Protein AF-A0A6A6N566-F1 (afdb_monomer_lite)

Foldseek 3Di:
DAEDEDEDDADQEPDDPPDDPPQVVVLVVLLNHQYYAYEQHQNHAEHDDPDHSCLSNQCNHQEYHYENHQNHAEHDDLPHANQNHAYAEYYQHQNHQEHEEPNRLLRQQNHAEHAHENHANHAEHYEYPPDPPLDERENARHAEAHDYLHQRHQENYADQHEYADARHAEAEHENHQNHQFHYPHHYHDPNYDFYFHDPDPPGPGFDDPDPNVRSNVVNVVLVVCVVVVVDPDPRDPFLDKEFEFDDDDDDDDPDDDDDDDDDDDDDDDDDDDDDDDDDDPPVVVVVVVVVPPDDTCDVCNCQPPQNKDKSWPQPDPVLLVLLQNADFQRKYFYFYPDPVFTWGWFIKTFHAGWDADPVRITITMIGGDWTQQAIGGPVNLCVDPQNVPFVCVVCVPRRIGTDGPSSVVVSCVRSVHTPPPPDDDPPPPPDDD

Radius of gyration: 28.74 Å; chains: 1; bounding box: 75×50×96 Å

Sequence (433 aa):
MEKLVKWCSHFKELFPYEGLVDKKKHASSLAQIRYLELDLLPDLKYIWNQHSQLDQVLQNLETLKVKRCDNLISLAPSSASFQNLTNLDIENCSGLSSLVTCSAAKSLVQLTELSIKGCDGLTEIVANEGDESKKDIIFCKLKSLGIHCLPSLVCFCSAEHIFKFPSLMQVILWQCPKMQVFSKGILSTPRLRRIRLTEEVNDKGRWNGNLNTTIDQLFAEMELLHKNGECEVTFSCLKYLILHCAQGAYLLSRSLPHSLTYGIWPEQGFNSVTPAKIRNRDFDQAERRLRLNRGEWSWDDQASNGGITNWDGVKNKQAQKNLRAMRLDDLCFFYHSGASARRVVGVVSVVKECYKTADDEVVVDVKAVGEMRRPVDLKELKSNEGLKGLALFRQPRLSVVPISKEVWEIICELGGGFEGDGKVDDDDNEGEE

Secondary structure (DSSP, 8-state):
--EEEEES---SBSS-SS--S-HHHHHHHHTT--EEEEES-TT--BSS-SSSTTHHHHHH--EEEEES-TT--BSS-TT---TT--EEEEES-TT-SEEEEHHHHTT-TT--EEEEES-TT--EEEE---------EE-SS--EEEEES-TT--EEESS---EE-TT--EEEEES-TT---SBSS-EE-TT---EESSS-TT---B--SSHHHHHHHHHHHHHHHHHTTS-----------EEEE-----------------------------------TTHHHHHHHHHTT-----HHHHHSTTSEEE------HHHHHHHHT--TT-EEEEEE--SS--EEEEEEEEEEEEEE-TT--EEEEEEEEEEEEEEEEHHHHHH-GGGTT-HHHH-TT-SEE---HHHHHHHHHHTT-BTTSS---TT------

Structure (mmCIF, N/CA/C/O backbone):
data_AF-A0A6A6N566-F1
#
_entry.id   AF-A0A6A6N566-F1
#
loop_
_atom_site.group_PDB
_atom_site.id
_atom_site.type_symbol
_atom_site.label_atom_id
_atom_site.label_alt_id
_atom_site.label_comp_id
_atom_site.label_asym_id
_atom_site.label_entity_id
_atom_site.label_seq_id
_atom_site.pdbx_PDB_ins_code
_atom_site.Cartn_x
_atom_site.Cartn_y
_atom_site.Cartn_z
_atom_site.occupancy
_atom_site.B_iso_or_equiv
_atom_site.auth_seq_id
_atom_site.auth_comp_id
_atom_site.auth_asym_id
_atom_site.auth_atom_id
_atom_site.pdbx_PDB_model_num
ATOM 1 N N . MET A 1 1 ? -24.808 -0.743 16.974 1.00 56.09 1 MET A N 1
ATOM 2 C CA . MET A 1 1 ? -24.461 -0.775 15.533 1.00 56.09 1 MET A CA 1
ATOM 3 C C . MET A 1 1 ? -23.023 -1.260 15.442 1.00 56.09 1 MET A C 1
ATOM 5 O O . MET A 1 1 ? -22.164 -0.600 16.007 1.00 56.09 1 MET A O 1
ATOM 9 N N . GLU A 1 2 ? -22.769 -2.420 14.830 1.00 81.44 2 GLU A N 1
ATOM 10 C CA . GLU A 1 2 ? -21.430 -3.049 14.843 1.00 81.44 2 GLU A CA 1
ATOM 11 C C . GLU A 1 2 ? -20.525 -2.619 13.681 1.00 81.44 2 GLU A C 1
ATOM 13 O O . GLU A 1 2 ? -19.308 -2.782 13.748 1.00 81.44 2 GLU A O 1
ATOM 18 N N . LYS A 1 3 ? -21.104 -2.026 12.634 1.00 86.56 3 LYS A N 1
ATOM 19 C CA . LYS A 1 3 ? -20.401 -1.556 11.440 1.00 86.56 3 LYS A CA 1
ATOM 20 C C . LYS A 1 3 ? -20.644 -0.064 11.245 1.00 86.56 3 LYS A C 1
ATOM 22 O O . LYS A 1 3 ? -21.795 0.354 11.146 1.00 86.56 3 LYS A O 1
ATOM 27 N N . LEU A 1 4 ? -19.572 0.720 11.164 1.00 82.12 4 LEU A N 1
ATOM 28 C CA . LEU A 1 4 ? -19.601 2.137 10.822 1.00 82.12 4 LEU A CA 1
ATOM 29 C C . LEU A 1 4 ? -18.789 2.363 9.548 1.00 82.12 4 LEU A C 1
ATOM 31 O O . LEU A 1 4 ? -17.628 1.975 9.463 1.00 82.12 4 LEU A O 1
ATOM 35 N N . VAL A 1 5 ? -19.408 3.010 8.567 1.00 82.81 5 VAL A N 1
ATOM 36 C CA . VAL A 1 5 ? -18.772 3.337 7.293 1.00 82.81 5 VAL A CA 1
ATOM 37 C C . VAL A 1 5 ? -19.001 4.819 7.005 1.00 82.81 5 VAL A C 1
ATOM 39 O O . VAL A 1 5 ? -20.132 5.300 7.120 1.00 82.81 5 VAL A O 1
ATOM 42 N N . LYS A 1 6 ? -17.942 5.561 6.677 1.00 77.25 6 LYS A N 1
ATOM 43 C CA . LYS A 1 6 ? -17.998 6.996 6.365 1.00 77.25 6 LYS A CA 1
ATOM 44 C C . LYS A 1 6 ? -17.314 7.276 5.036 1.00 77.25 6 LYS A C 1
ATOM 46 O O . LYS A 1 6 ? -16.189 6.845 4.826 1.00 77.25 6 LYS A O 1
ATOM 51 N N . TRP A 1 7 ? -18.012 8.029 4.192 1.00 78.75 7 TRP A N 1
ATOM 52 C CA . TRP A 1 7 ? -17.601 8.369 2.834 1.00 78.75 7 TRP A CA 1
ATOM 53 C C . TRP A 1 7 ? -17.711 9.876 2.620 1.00 78.75 7 TRP A C 1
ATOM 55 O O . TRP A 1 7 ? -18.613 10.506 3.184 1.00 78.75 7 TRP A O 1
ATOM 65 N N . CYS A 1 8 ? -16.831 10.430 1.785 1.00 64.06 8 CYS A N 1
ATOM 66 C CA . CYS A 1 8 ? -17.009 11.730 1.126 1.00 64.06 8 CYS A CA 1
ATOM 67 C C . CYS A 1 8 ? -17.445 12.852 2.084 1.00 64.06 8 CYS A C 1
ATOM 69 O O . CYS A 1 8 ? -18.464 13.510 1.876 1.00 64.06 8 CYS A O 1
ATOM 71 N N . SER A 1 9 ? -16.720 13.025 3.188 1.00 65.69 9 SER A N 1
ATOM 72 C CA . SER A 1 9 ? -17.070 13.987 4.235 1.00 65.69 9 SER A CA 1
ATOM 73 C C . SER A 1 9 ? -15.904 14.926 4.546 1.00 65.69 9 SER A C 1
ATOM 75 O O . SER A 1 9 ? -14.746 14.521 4.547 1.00 65.69 9 SER A O 1
ATOM 77 N N . HIS A 1 10 ? -16.227 16.177 4.872 1.00 65.56 10 HIS A N 1
ATOM 78 C CA . HIS A 1 10 ? -15.267 17.266 5.108 1.00 65.56 10 HIS A CA 1
ATOM 79 C C . HIS A 1 10 ? -14.961 17.520 6.595 1.00 65.56 10 HIS A C 1
ATOM 81 O O . HIS A 1 10 ? -14.607 18.628 7.001 1.00 65.56 10 HIS A O 1
ATOM 87 N N . PHE A 1 11 ? -15.150 16.518 7.459 1.00 68.19 11 PHE A N 1
ATOM 88 C CA . PHE A 1 11 ? -14.836 16.687 8.876 1.00 68.19 11 PHE A CA 1
ATOM 89 C C . PHE A 1 11 ? -13.338 16.499 9.128 1.00 68.19 11 PHE A C 1
ATOM 91 O O . PHE A 1 11 ? -12.700 15.608 8.573 1.00 68.19 11 PHE A O 1
ATOM 98 N N . LYS A 1 12 ? -12.787 17.327 10.019 1.00 66.50 12 LYS A N 1
ATOM 99 C CA . LYS A 1 12 ? -11.380 17.237 10.438 1.00 66.50 12 LYS A CA 1
ATOM 100 C C . LYS A 1 12 ? -11.117 16.119 11.442 1.00 66.50 12 LYS A C 1
ATOM 102 O O . LYS A 1 12 ? -9.987 15.644 11.542 1.00 66.50 12 LYS A O 1
ATOM 107 N N . GLU A 1 13 ? -12.161 15.717 12.165 1.00 66.69 13 GLU A N 1
ATOM 108 C CA . GLU A 1 13 ? -12.144 14.704 13.219 1.00 66.69 13 GLU A CA 1
ATOM 109 C C . GLU A 1 13 ? -13.399 13.837 13.112 1.00 66.69 13 GLU A C 1
ATOM 111 O O . GLU A 1 13 ? -14.507 14.359 12.967 1.00 66.69 13 GLU A O 1
ATOM 116 N N . LEU A 1 14 ? -13.231 12.515 13.188 1.00 67.19 14 LEU A N 1
ATOM 117 C CA . LEU A 1 14 ? -14.342 11.560 13.101 1.00 67.19 14 LEU A CA 1
ATOM 118 C C . LEU A 1 14 ? -15.275 11.637 14.322 1.00 67.19 14 LEU A C 1
ATOM 120 O O . LEU A 1 14 ? -16.479 11.409 14.205 1.00 67.19 14 LEU A O 1
ATOM 124 N N . PHE A 1 15 ? -14.717 11.989 15.483 1.00 66.56 15 PHE A N 1
ATOM 125 C CA . PHE A 1 15 ? -15.427 12.102 16.754 1.00 66.56 15 PHE A CA 1
ATOM 126 C C . PHE A 1 15 ? -15.036 13.403 17.482 1.00 66.56 15 PHE A C 1
ATOM 128 O O . PHE A 1 15 ? -14.159 13.380 18.349 1.00 66.56 15 PHE A O 1
ATOM 135 N N . PRO A 1 16 ? -15.661 14.546 17.142 1.00 56.16 16 PRO A N 1
ATOM 136 C CA . PRO A 1 16 ? -15.358 15.820 17.785 1.00 56.16 16 PRO A CA 1
ATOM 137 C C . PRO A 1 16 ? -15.742 15.796 19.273 1.00 56.16 16 PRO A C 1
ATOM 139 O O . PRO A 1 16 ? -16.805 15.300 19.655 1.00 56.16 16 PRO A O 1
ATOM 142 N N . TYR A 1 17 ? -14.870 16.342 20.123 1.00 51.78 17 TYR A N 1
ATOM 143 C CA . TYR A 1 17 ? -15.071 16.390 21.578 1.00 51.78 17 TYR A CA 1
ATOM 144 C C . TYR A 1 17 ? -16.126 17.431 22.010 1.00 51.78 17 TYR A C 1
ATOM 146 O O . TYR A 1 17 ? -16.809 17.262 23.026 1.00 51.78 17 TYR A O 1
ATOM 154 N N . GLU A 1 18 ? -16.287 18.505 21.235 1.00 47.53 18 GLU A N 1
ATOM 155 C CA . GLU A 1 18 ? -17.174 19.630 21.541 1.00 47.53 18 GLU A CA 1
ATOM 156 C C . GLU A 1 18 ? -18.569 19.429 20.918 1.00 47.53 18 GLU A C 1
ATOM 158 O O . GLU A 1 18 ? -18.706 19.321 19.704 1.00 47.53 18 GLU A O 1
ATOM 163 N N . GLY A 1 19 ? -19.619 19.380 21.753 1.00 48.81 19 GLY A N 1
ATOM 164 C CA . GLY A 1 19 ? -21.024 19.431 21.304 1.00 48.81 19 GLY A CA 1
ATOM 165 C C . GLY A 1 19 ? -21.919 18.223 21.620 1.00 48.81 19 GLY A C 1
ATOM 166 O O . GLY A 1 19 ? -23.111 18.266 21.324 1.00 48.81 19 GLY A O 1
ATOM 167 N N . LEU A 1 20 ? -21.415 17.153 22.247 1.00 50.22 20 LEU A N 1
ATOM 168 C CA . LEU A 1 20 ? -22.246 15.989 22.595 1.00 50.22 20 LEU A CA 1
ATOM 169 C C . LEU A 1 20 ? -23.056 16.231 23.882 1.00 50.22 20 LEU A C 1
ATOM 171 O O . LEU A 1 20 ? -22.528 16.144 24.992 1.00 50.22 20 LEU A O 1
ATOM 175 N N . VAL A 1 21 ? -24.357 16.486 23.713 1.00 48.88 21 VAL A N 1
ATOM 176 C CA . VAL A 1 21 ? -25.342 16.755 24.782 1.00 48.88 21 VAL A CA 1
ATOM 177 C C . VAL A 1 21 ? -25.587 15.536 25.696 1.00 48.88 21 VAL A C 1
ATOM 179 O O . VAL A 1 21 ? -26.121 15.691 26.785 1.00 48.88 21 VAL A O 1
ATOM 182 N N . ASP A 1 22 ? -25.113 14.335 25.336 1.00 53.03 22 ASP A N 1
ATOM 183 C CA . ASP A 1 22 ? -25.268 13.122 26.156 1.00 53.03 22 ASP A CA 1
ATOM 184 C C . ASP A 1 22 ? -24.068 12.155 26.007 1.00 53.03 22 ASP A C 1
ATOM 186 O O . ASP A 1 22 ? -24.106 11.127 25.321 1.00 53.03 22 ASP A O 1
ATOM 190 N N . LYS A 1 23 ? -22.951 12.501 26.661 1.00 56.25 23 LYS A N 1
ATOM 191 C CA . LYS A 1 23 ? -21.639 11.826 26.528 1.00 56.25 23 LYS A CA 1
ATOM 192 C C . LYS A 1 23 ? -21.676 10.309 26.783 1.00 56.25 23 LYS A C 1
ATOM 194 O O . LYS A 1 23 ? -20.988 9.560 26.095 1.00 56.25 23 LYS A O 1
ATOM 199 N N . LYS A 1 24 ? -22.491 9.838 27.740 1.00 56.50 24 LYS A N 1
ATOM 200 C CA . LYS A 1 24 ? -22.576 8.408 28.103 1.00 56.50 24 LYS A CA 1
ATOM 201 C C . LYS A 1 24 ? -23.290 7.564 27.044 1.00 56.50 24 LYS A C 1
ATOM 203 O O . LYS A 1 24 ? -22.776 6.517 26.674 1.00 56.50 24 LYS A O 1
ATOM 208 N N . LYS A 1 25 ? -24.435 8.013 26.516 1.00 58.09 25 LYS A N 1
ATOM 209 C CA . LYS A 1 25 ? -25.206 7.247 25.516 1.00 58.09 25 LYS A CA 1
ATOM 210 C C . LYS A 1 25 ? -24.467 7.114 24.182 1.00 58.09 25 LYS A C 1
ATOM 212 O O . LYS A 1 25 ? -24.498 6.043 23.574 1.00 58.09 25 LYS A O 1
ATOM 217 N N . HIS A 1 26 ? -23.771 8.167 23.746 1.00 59.12 26 HIS A N 1
ATOM 218 C CA . HIS A 1 26 ? -22.962 8.122 22.526 1.00 59.12 26 HIS A CA 1
ATOM 219 C C . HIS A 1 26 ? -21.748 7.198 22.670 1.00 59.12 26 HIS A C 1
ATOM 221 O O . HIS A 1 26 ? -21.544 6.352 21.804 1.00 59.12 26 HIS A O 1
ATOM 227 N N . ALA A 1 27 ? -21.005 7.273 23.781 1.00 59.84 27 ALA A N 1
ATOM 228 C CA . ALA A 1 27 ? -19.880 6.371 24.033 1.00 59.84 27 ALA A CA 1
ATOM 229 C C . ALA A 1 27 ? -20.316 4.894 24.075 1.00 59.84 27 ALA A C 1
ATOM 231 O O . ALA A 1 27 ? -19.688 4.051 23.440 1.00 59.84 27 ALA A O 1
ATOM 232 N N . SER A 1 28 ? -21.443 4.580 24.729 1.00 63.59 28 SER A N 1
ATOM 233 C CA . SER A 1 28 ? -21.995 3.215 24.754 1.00 63.59 28 SER A CA 1
ATOM 234 C C . SER A 1 28 ? -22.428 2.712 23.373 1.00 63.59 28 SER A C 1
ATOM 236 O O . SER A 1 28 ? -22.305 1.524 23.087 1.00 63.59 28 SER A O 1
ATOM 238 N N . SER A 1 29 ? -22.918 3.604 22.510 1.00 64.94 29 SER A N 1
ATOM 239 C CA . SER A 1 29 ? -23.325 3.255 21.144 1.00 64.94 29 SER A CA 1
ATOM 240 C C . SER A 1 29 ? -22.120 3.022 20.228 1.00 64.94 29 SER A C 1
ATOM 242 O O . SER A 1 29 ? -22.154 2.118 19.396 1.00 64.94 29 SER A O 1
ATOM 244 N N . LEU A 1 30 ? -21.046 3.803 20.403 1.00 69.50 30 LEU A N 1
ATOM 245 C CA . LEU A 1 30 ? -19.792 3.655 19.658 1.00 69.50 30 LEU A CA 1
ATOM 246 C C . LEU A 1 30 ? -18.974 2.447 20.129 1.00 69.50 30 LEU A C 1
ATOM 248 O O . LEU A 1 30 ? -18.302 1.819 19.320 1.00 69.50 30 LEU A O 1
ATOM 252 N N . ALA A 1 31 ? -19.069 2.069 21.407 1.00 72.88 31 ALA A N 1
ATOM 253 C CA . ALA A 1 31 ? -18.386 0.894 21.952 1.00 72.88 31 ALA A CA 1
ATOM 254 C C . ALA A 1 31 ? -18.835 -0.431 21.308 1.00 72.88 31 ALA A C 1
ATOM 256 O O . ALA A 1 31 ? -18.152 -1.438 21.460 1.00 72.88 31 ALA A O 1
ATOM 257 N N . GLN A 1 32 ? -19.965 -0.454 20.594 1.00 80.25 32 GLN A N 1
ATOM 258 C CA . GLN A 1 32 ? -20.421 -1.635 19.855 1.00 80.25 32 GLN A CA 1
ATOM 259 C C . GLN A 1 32 ? -19.749 -1.792 18.484 1.00 80.25 32 GLN A C 1
ATOM 261 O O . GLN A 1 32 ? -19.935 -2.825 17.850 1.00 80.25 32 GLN A O 1
ATOM 266 N N . ILE A 1 33 ? -19.015 -0.785 17.997 1.00 85.06 33 ILE A N 1
ATOM 267 C CA . ILE A 1 33 ? -18.416 -0.811 16.661 1.00 85.06 33 ILE A CA 1
ATOM 268 C C . ILE A 1 33 ? -17.253 -1.810 16.640 1.00 85.06 33 ILE A C 1
ATOM 270 O O . ILE A 1 33 ? -16.267 -1.643 17.353 1.00 85.06 33 ILE A O 1
ATOM 274 N N . ARG A 1 34 ? -17.368 -2.816 15.772 1.00 91.19 34 ARG A N 1
ATOM 275 C CA . ARG A 1 34 ? -16.337 -3.820 15.468 1.00 91.19 34 ARG A CA 1
ATOM 276 C C . ARG A 1 34 ? -15.692 -3.582 14.103 1.00 91.19 34 ARG A C 1
ATOM 278 O O . ARG A 1 34 ? -14.541 -3.945 13.896 1.00 91.19 34 ARG A O 1
ATOM 285 N N . TYR A 1 35 ? -16.404 -2.940 13.180 1.00 92.19 35 TYR A N 1
ATOM 286 C CA . TYR A 1 35 ? -15.914 -2.619 11.842 1.00 92.19 35 TYR A CA 1
ATOM 287 C C . TYR A 1 35 ? -15.992 -1.115 11.594 1.00 92.19 35 TYR A C 1
ATOM 289 O O . TYR A 1 35 ? -17.080 -0.538 11.662 1.00 92.19 35 TYR A O 1
ATOM 297 N N . LEU A 1 36 ? -14.860 -0.500 11.257 1.00 90.75 36 LEU A N 1
ATOM 298 C CA . LEU A 1 36 ? -14.769 0.902 10.867 1.00 90.75 36 LEU A CA 1
ATOM 299 C C . LEU A 1 36 ? -14.119 1.019 9.492 1.00 90.75 36 LEU A C 1
ATOM 301 O O . LEU A 1 36 ? -12.993 0.566 9.299 1.00 90.75 36 LEU A O 1
ATOM 305 N N . GLU A 1 37 ? -14.810 1.666 8.562 1.00 91.12 37 GLU A N 1
ATOM 306 C CA . GLU A 1 37 ? -14.272 1.988 7.243 1.00 91.12 37 GLU A CA 1
ATOM 307 C C . GLU A 1 37 ? -14.452 3.469 6.934 1.00 91.12 37 GLU A C 1
ATOM 309 O O . GLU A 1 37 ? -15.547 4.027 7.050 1.00 91.12 37 GLU A O 1
ATOM 314 N N . LEU A 1 38 ? -13.342 4.100 6.579 1.00 89.06 38 LEU A N 1
ATOM 315 C CA . LEU A 1 38 ? -13.226 5.514 6.277 1.00 89.06 38 LEU A CA 1
ATOM 316 C C . LEU A 1 38 ? -12.705 5.642 4.855 1.00 89.06 38 LEU A C 1
ATOM 318 O O . LEU A 1 38 ? -11.622 5.139 4.569 1.00 89.06 38 LEU A O 1
ATOM 322 N N . ASP A 1 39 ? -13.461 6.297 3.984 1.00 85.44 39 ASP A N 1
ATOM 323 C CA . ASP A 1 39 ? -13.072 6.470 2.592 1.00 85.44 39 ASP A CA 1
ATOM 324 C C . ASP A 1 39 ? -13.309 7.906 2.110 1.00 85.44 39 ASP A C 1
ATOM 326 O O . ASP A 1 39 ? -14.335 8.522 2.412 1.00 85.44 39 ASP A O 1
ATOM 330 N N . LEU A 1 40 ? -12.355 8.437 1.347 1.00 77.25 40 LEU A N 1
ATOM 331 C CA . LEU A 1 40 ? -12.403 9.760 0.728 1.00 77.25 40 LEU A CA 1
ATOM 332 C C . LEU A 1 40 ? -12.723 10.875 1.742 1.00 77.25 40 LEU A C 1
ATOM 334 O O . LEU A 1 40 ? -13.703 11.613 1.603 1.00 77.25 40 LEU A O 1
ATOM 338 N N . LEU A 1 41 ? -11.901 10.978 2.789 1.00 81.12 41 LEU A N 1
ATOM 339 C CA . LEU A 1 41 ? -12.023 11.999 3.835 1.00 81.12 41 LEU A CA 1
ATOM 340 C C . LEU A 1 41 ? -10.833 12.966 3.751 1.00 81.12 41 LEU A C 1
ATOM 342 O O . LEU A 1 41 ? -9.869 12.828 4.509 1.00 81.12 41 LEU A O 1
ATOM 346 N N . PRO A 1 42 ? -10.867 13.939 2.822 1.00 74.06 42 PRO A N 1
ATOM 347 C CA . PRO A 1 42 ? -9.706 14.765 2.510 1.00 74.06 42 PRO A CA 1
ATOM 348 C C . PRO A 1 42 ? -9.313 15.686 3.662 1.00 74.06 42 PRO A C 1
ATOM 350 O O . PRO A 1 42 ? -8.149 16.028 3.769 1.00 74.06 42 PRO A O 1
ATOM 353 N N . ASP A 1 43 ? -10.237 16.077 4.543 1.00 82.44 43 ASP A N 1
ATOM 354 C CA . ASP A 1 43 ? -9.953 17.000 5.651 1.00 82.44 43 ASP A CA 1
ATOM 355 C C . ASP A 1 43 ? -9.580 16.296 6.965 1.00 82.44 43 ASP A C 1
ATOM 357 O O . ASP A 1 43 ? -9.159 16.961 7.918 1.00 82.44 43 ASP A O 1
ATOM 361 N N . LEU A 1 44 ? -9.721 14.967 7.028 1.00 84.00 44 LEU A N 1
ATOM 362 C CA . LEU A 1 44 ? -9.520 14.185 8.243 1.00 84.00 44 LEU A CA 1
ATOM 363 C C . LEU A 1 44 ? -8.039 14.146 8.615 1.00 84.00 44 LEU A C 1
ATOM 365 O O . LEU A 1 44 ? -7.232 13.551 7.907 1.00 84.00 44 LEU A O 1
ATOM 369 N N . LYS A 1 45 ? -7.691 14.748 9.754 1.00 82.75 45 LYS A N 1
ATOM 370 C CA . LYS A 1 45 ? -6.304 14.776 10.251 1.00 82.75 45 LYS A CA 1
ATOM 371 C C . LYS A 1 45 ? -6.013 13.713 11.290 1.00 82.75 45 LYS A C 1
ATOM 373 O O . LYS A 1 45 ? -4.897 13.201 11.347 1.00 82.75 45 LYS A O 1
ATOM 378 N N . TYR A 1 46 ? -7.019 13.412 12.106 1.00 79.31 46 TYR A N 1
ATOM 379 C CA . TYR A 1 46 ? -6.935 12.468 13.208 1.00 79.31 46 TYR A CA 1
ATOM 380 C C . TYR A 1 46 ? -8.231 11.679 13.272 1.00 79.31 46 TYR A C 1
ATOM 382 O O . TYR A 1 46 ? -9.322 12.254 13.314 1.00 79.31 46 TYR A O 1
ATOM 390 N N . ILE A 1 47 ? -8.119 10.358 13.311 1.00 77.06 47 ILE A N 1
ATOM 391 C CA . ILE A 1 47 ? -9.294 9.516 13.529 1.00 77.06 47 ILE A CA 1
ATOM 392 C C . ILE A 1 47 ? -9.624 9.458 15.035 1.00 77.06 47 ILE A C 1
ATOM 394 O O . ILE A 1 47 ? -10.801 9.445 15.395 1.00 77.06 47 ILE A O 1
ATOM 398 N N . TRP A 1 48 ? -8.608 9.503 15.914 1.00 75.75 48 TRP A N 1
ATOM 399 C CA . TRP A 1 48 ? -8.760 9.508 17.379 1.00 75.75 48 TRP A CA 1
ATOM 400 C C . TRP A 1 48 ? -7.935 10.635 18.025 1.00 75.75 48 TRP A C 1
ATOM 402 O O . TRP A 1 48 ? -6.805 10.895 17.611 1.00 75.75 48 TRP A O 1
ATOM 412 N N . ASN A 1 49 ? -8.481 11.289 19.058 1.00 65.62 49 ASN A N 1
ATOM 413 C CA . ASN A 1 49 ? -7.821 12.359 19.819 1.00 65.62 49 ASN A CA 1
ATOM 414 C C . ASN A 1 49 ? -7.433 11.893 21.240 1.00 65.62 49 ASN A C 1
ATOM 416 O O . ASN A 1 49 ? -8.014 10.957 21.782 1.00 65.62 49 ASN A O 1
ATOM 420 N N . GLN A 1 50 ? -6.435 12.542 21.854 1.00 56.22 50 GLN A N 1
ATOM 421 C CA . GLN A 1 50 ? -5.846 12.158 23.156 1.00 56.22 50 GLN A CA 1
ATOM 422 C C . GLN A 1 50 ? -6.788 12.333 24.370 1.00 56.22 50 GLN A C 1
ATOM 424 O O . GLN A 1 50 ? -6.391 12.068 25.506 1.00 56.22 50 GLN A O 1
ATOM 429 N N . HIS A 1 51 ? -8.033 12.771 24.164 1.00 55.44 51 HIS A N 1
ATOM 430 C CA . HIS A 1 51 ? -8.977 13.093 25.232 1.00 55.44 51 HIS A CA 1
ATOM 431 C C . HIS A 1 51 ? -10.398 12.637 24.887 1.00 55.44 51 HIS A C 1
ATOM 433 O O . HIS A 1 51 ? -11.218 13.452 24.478 1.00 55.44 51 HIS A O 1
ATOM 439 N N . SER A 1 52 ? -10.745 11.362 25.082 1.00 53.56 52 SER A N 1
ATOM 440 C CA . SER A 1 52 ? -12.157 10.952 25.189 1.00 53.56 52 SER A CA 1
ATOM 441 C C . SER A 1 52 ? -12.319 9.475 25.548 1.00 53.56 52 SER A C 1
ATOM 443 O O . SER A 1 52 ? -11.433 8.659 25.340 1.00 53.56 52 SER A O 1
ATOM 445 N N . GLN A 1 53 ? -13.505 9.114 26.041 1.00 55.91 53 GLN A N 1
ATOM 446 C CA . GLN A 1 53 ? -13.954 7.750 26.370 1.00 55.91 53 GLN A CA 1
ATOM 447 C C . GLN A 1 53 ? -14.035 6.788 25.154 1.00 55.91 53 GLN A C 1
ATOM 449 O O . GLN A 1 53 ? -14.766 5.800 25.189 1.00 55.91 53 GLN A O 1
ATOM 454 N N . LEU A 1 54 ? -13.325 7.091 24.062 1.00 62.66 54 LEU A N 1
ATOM 455 C CA . LEU A 1 54 ? -13.276 6.322 22.818 1.00 62.66 54 LEU A CA 1
ATOM 456 C C . LEU A 1 54 ? -12.234 5.195 22.852 1.00 62.66 54 LEU A C 1
ATOM 458 O O . LEU A 1 54 ? -12.235 4.353 21.957 1.00 62.66 54 LEU A O 1
ATOM 462 N N . ASP A 1 55 ? -11.409 5.113 23.901 1.00 68.50 55 ASP A N 1
ATOM 463 C CA . ASP A 1 55 ? -10.495 3.984 24.127 1.00 68.50 55 ASP A CA 1
ATOM 464 C C . ASP A 1 55 ? -11.238 2.640 24.113 1.00 68.50 55 ASP A C 1
ATOM 466 O O . ASP A 1 55 ? -10.738 1.646 23.593 1.00 68.50 55 ASP A O 1
ATOM 470 N N . GLN A 1 56 ? -12.476 2.623 24.618 1.00 70.69 56 GLN A N 1
ATOM 471 C CA . GLN A 1 56 ? -13.339 1.441 24.592 1.00 70.69 56 GLN A CA 1
ATOM 472 C C . GLN A 1 56 ? -13.689 1.009 23.155 1.00 70.69 56 GLN A C 1
ATOM 474 O O . GLN A 1 56 ? -13.806 -0.181 22.879 1.00 70.69 56 GLN A O 1
ATOM 479 N N . VAL A 1 57 ? -13.839 1.966 22.232 1.00 74.81 57 VAL A N 1
ATOM 480 C CA . VAL A 1 57 ? -14.116 1.695 20.812 1.00 74.81 57 VAL A CA 1
ATOM 481 C C . VAL A 1 57 ? -12.892 1.074 20.152 1.00 74.81 57 VAL A C 1
ATOM 483 O O . VAL A 1 57 ? -13.014 0.063 19.472 1.00 74.81 57 VAL A O 1
ATOM 486 N N . LEU A 1 58 ? -11.706 1.638 20.403 1.00 77.56 58 LEU A N 1
ATOM 487 C CA . LEU A 1 58 ? -10.433 1.109 19.903 1.00 77.56 58 LEU A CA 1
ATOM 488 C C . LEU A 1 58 ? -10.183 -0.331 20.363 1.00 77.56 58 LEU A C 1
ATOM 490 O O . LEU A 1 58 ? -9.734 -1.164 19.578 1.00 77.56 58 LEU A O 1
ATOM 494 N N . GLN A 1 59 ? -10.524 -0.637 21.617 1.00 84.38 59 GLN A N 1
ATOM 495 C CA . GLN A 1 59 ? -10.367 -1.978 22.173 1.00 84.38 59 GLN A CA 1
ATOM 496 C C . GLN A 1 59 ? -11.304 -2.996 21.523 1.00 84.38 59 GLN A C 1
ATOM 498 O O . GLN A 1 59 ? -10.899 -4.141 21.349 1.00 84.38 59 GLN A O 1
ATOM 503 N N . ASN A 1 60 ? -12.528 -2.603 21.158 1.00 86.88 60 ASN A N 1
ATOM 504 C CA . ASN A 1 60 ? -13.540 -3.499 20.585 1.00 86.88 60 ASN A CA 1
ATOM 505 C C . ASN A 1 60 ? -13.462 -3.626 19.057 1.00 86.88 60 ASN A C 1
ATOM 507 O O . ASN A 1 60 ? -14.085 -4.524 18.493 1.00 86.88 60 ASN A O 1
ATOM 511 N N . LEU A 1 61 ? -12.710 -2.747 18.394 1.00 89.62 61 LEU A N 1
ATOM 512 C CA . LEU A 1 61 ? -12.581 -2.743 16.946 1.00 89.62 61 LEU A CA 1
ATOM 513 C C . LEU A 1 61 ? -11.839 -3.993 16.461 1.00 89.62 61 LEU A C 1
ATOM 515 O O . LEU A 1 61 ? -10.737 -4.285 16.913 1.00 89.62 61 LEU A O 1
ATOM 519 N N . GLU A 1 62 ? -12.434 -4.704 15.508 1.00 94.75 62 GLU A N 1
ATOM 520 C CA . GLU A 1 62 ? -11.902 -5.926 14.900 1.00 94.75 62 GLU A CA 1
ATOM 521 C C . GLU A 1 62 ? -11.345 -5.669 13.500 1.00 94.75 62 GLU A C 1
ATOM 523 O O . GLU A 1 62 ? -10.365 -6.301 13.107 1.00 94.75 62 GLU A O 1
ATOM 528 N N . THR A 1 63 ? -11.943 -4.739 12.750 1.00 94.88 63 THR A N 1
ATOM 529 C CA . THR A 1 63 ? -11.506 -4.346 11.405 1.00 94.88 63 THR A CA 1
ATOM 530 C C . THR A 1 63 ? -11.471 -2.830 11.272 1.00 94.88 63 THR A C 1
ATOM 532 O O . THR A 1 63 ? -12.466 -2.154 11.547 1.00 94.88 63 THR A O 1
ATOM 535 N N . LEU A 1 64 ? -10.343 -2.311 10.790 1.00 94.62 64 LEU A N 1
ATOM 536 C CA . LEU A 1 64 ? -10.156 -0.905 10.452 1.00 94.62 64 LEU A CA 1
ATOM 537 C C . LEU A 1 64 ? -9.683 -0.787 9.004 1.00 94.62 64 LEU A C 1
ATOM 539 O O . LEU A 1 64 ? -8.619 -1.301 8.656 1.00 94.62 64 LEU A O 1
ATOM 543 N N . LYS A 1 65 ? -10.459 -0.077 8.184 1.00 94.06 65 LYS A N 1
ATOM 544 C CA . LYS A 1 65 ? -10.089 0.280 6.815 1.00 94.06 65 LYS A CA 1
ATOM 545 C C . LYS A 1 65 ? -10.040 1.790 6.651 1.00 94.06 65 LYS A C 1
ATOM 547 O O . LYS A 1 65 ? -11.000 2.473 7.004 1.00 94.06 65 LYS A O 1
ATOM 552 N N . VAL A 1 66 ? -8.946 2.313 6.113 1.00 93.19 66 VAL A N 1
ATOM 553 C CA . VAL A 1 66 ? -8.802 3.750 5.850 1.00 93.19 66 VAL A CA 1
ATOM 554 C C . VAL A 1 66 ? -8.279 3.945 4.441 1.00 93.19 66 VAL A C 1
ATOM 556 O O . VAL A 1 66 ? -7.181 3.501 4.116 1.00 93.19 66 VAL A O 1
ATOM 559 N N . LYS A 1 67 ? -9.073 4.604 3.605 1.00 87.38 67 LYS A N 1
ATOM 560 C CA . LYS A 1 67 ? -8.813 4.772 2.182 1.00 87.38 67 LYS A CA 1
ATOM 561 C C . LYS A 1 67 ? -8.898 6.241 1.788 1.00 87.38 67 LYS A C 1
ATOM 563 O O . LYS A 1 67 ? -9.780 6.954 2.260 1.00 87.38 67 LYS A O 1
ATOM 568 N N . ARG A 1 68 ? -7.990 6.701 0.924 1.00 82.44 68 ARG A N 1
ATOM 569 C CA . ARG A 1 68 ? -8.040 8.041 0.300 1.00 82.44 68 ARG A CA 1
ATOM 570 C C . ARG A 1 68 ? -8.234 9.179 1.321 1.00 82.44 68 ARG A C 1
ATOM 572 O O . ARG A 1 68 ? -9.048 10.080 1.128 1.00 82.44 68 ARG A O 1
ATOM 579 N N . CYS A 1 69 ? -7.522 9.105 2.449 1.00 85.62 69 CYS A N 1
ATOM 580 C CA . CYS A 1 69 ? -7.547 10.102 3.527 1.00 85.62 69 CYS A CA 1
ATOM 581 C C . CYS A 1 69 ? -6.216 10.870 3.553 1.00 85.62 69 CYS A C 1
ATOM 583 O O . CYS A 1 69 ? -5.351 10.616 4.391 1.00 85.62 69 CYS A O 1
ATOM 585 N N . ASP A 1 70 ? -6.028 11.786 2.602 1.00 84.12 70 ASP A N 1
ATOM 586 C CA . ASP A 1 70 ? -4.712 12.370 2.310 1.00 84.12 70 ASP A CA 1
ATOM 587 C C . ASP A 1 70 ? -4.153 13.314 3.378 1.00 84.12 70 ASP A C 1
ATOM 589 O O . ASP A 1 70 ? -2.943 13.496 3.425 1.00 84.12 70 ASP A O 1
ATOM 593 N N . ASN A 1 71 ? -4.981 13.892 4.252 1.00 88.12 71 ASN A N 1
ATOM 594 C CA . ASN A 1 71 ? -4.502 14.748 5.346 1.00 88.12 71 ASN A CA 1
ATOM 595 C C . ASN A 1 71 ? -4.309 14.006 6.678 1.00 88.12 71 ASN A C 1
ATOM 597 O O . ASN A 1 71 ? -3.945 14.638 7.675 1.00 88.12 71 ASN A O 1
ATOM 601 N N . LEU A 1 72 ? -4.544 12.692 6.712 1.00 88.50 72 LEU A N 1
ATOM 602 C CA . LEU A 1 72 ? -4.406 11.887 7.919 1.00 88.50 72 LEU A CA 1
ATOM 603 C C . LEU A 1 72 ? -2.928 11.733 8.277 1.00 88.50 72 LEU A C 1
ATOM 605 O O . LEU A 1 72 ? -2.167 11.206 7.478 1.00 88.50 72 LEU A O 1
ATOM 609 N N . ILE A 1 73 ? -2.528 12.162 9.475 1.00 87.56 73 ILE A N 1
ATOM 610 C CA . ILE A 1 73 ? -1.103 12.226 9.857 1.00 87.56 73 ILE A CA 1
ATOM 611 C C . ILE A 1 73 ? -0.629 10.930 10.522 1.00 87.56 73 ILE A C 1
ATOM 613 O O . ILE A 1 73 ? 0.469 10.445 10.250 1.00 87.56 73 ILE A O 1
ATOM 617 N N . SER A 1 74 ? -1.463 10.370 11.392 1.00 86.00 74 SER A N 1
ATOM 618 C CA . SER A 1 74 ? -1.262 9.073 12.033 1.00 86.00 74 SER A CA 1
ATOM 619 C C . SER A 1 74 ? -2.613 8.404 12.227 1.00 86.00 74 SER A C 1
ATOM 621 O O . SER A 1 74 ? -3.646 9.082 12.212 1.00 86.00 74 SER A O 1
ATOM 623 N N . LEU A 1 75 ? -2.631 7.081 12.428 1.00 83.31 75 LEU A N 1
ATOM 624 C CA . LEU A 1 75 ? -3.866 6.445 12.858 1.00 83.31 75 LEU A CA 1
ATOM 625 C C . LEU A 1 75 ? -4.214 6.967 14.239 1.00 83.31 75 LEU A C 1
ATOM 627 O O . LEU A 1 75 ? -5.148 7.744 14.361 1.00 83.31 75 LEU A O 1
ATOM 631 N N . ALA A 1 76 ? -3.448 6.594 15.258 1.00 76.62 76 ALA A N 1
ATOM 632 C CA . ALA A 1 76 ? -3.847 6.791 16.641 1.00 76.62 76 ALA A CA 1
ATOM 633 C C . ALA A 1 76 ? -2.711 7.361 17.508 1.00 76.62 76 ALA A C 1
ATOM 635 O O . ALA A 1 76 ? -1.535 7.204 17.166 1.00 76.62 76 ALA A O 1
ATOM 636 N N . PRO A 1 77 ? -3.045 8.030 18.628 1.00 74.44 77 PRO A N 1
ATOM 637 C CA . PRO A 1 77 ? -2.052 8.522 19.578 1.00 74.44 77 PRO A CA 1
ATOM 638 C C . PRO A 1 77 ? -1.360 7.380 20.341 1.00 74.44 77 PRO A C 1
ATOM 640 O O . PRO A 1 77 ? -1.801 6.233 20.322 1.00 74.44 77 PRO A O 1
ATOM 643 N N . SER A 1 78 ? -0.310 7.725 21.088 1.00 77.94 78 SER A N 1
ATOM 644 C CA . SER A 1 78 ? 0.479 6.806 21.923 1.00 77.94 78 SER A CA 1
ATOM 645 C C . SER A 1 78 ? -0.332 6.001 22.945 1.00 77.94 78 SER A C 1
ATOM 647 O O . SER A 1 78 ? 0.020 4.868 23.270 1.00 77.94 78 SER A O 1
ATOM 649 N N . SER A 1 79 ? -1.434 6.571 23.437 1.00 77.94 79 SER A N 1
ATOM 650 C CA . SER A 1 79 ? -2.345 5.951 24.405 1.00 77.94 79 SER A CA 1
ATOM 651 C C . SER A 1 79 ? -3.317 4.936 23.793 1.00 77.94 79 SER A C 1
ATOM 653 O O . SER A 1 79 ? -4.036 4.265 24.532 1.00 77.94 79 SER A O 1
ATOM 655 N N . ALA A 1 80 ? -3.376 4.824 22.464 1.00 80.94 80 ALA A N 1
ATOM 656 C CA . ALA A 1 80 ? -4.344 3.977 21.782 1.00 80.94 80 ALA A CA 1
ATOM 657 C C . ALA A 1 80 ? -4.086 2.480 22.013 1.00 80.94 80 ALA A C 1
ATOM 659 O O . ALA A 1 80 ? -2.947 2.012 21.991 1.00 80.94 80 ALA A O 1
ATOM 660 N N . SER A 1 81 ? -5.167 1.712 22.186 1.00 86.50 81 SER A N 1
ATOM 661 C CA . SER A 1 81 ? -5.107 0.268 22.431 1.00 86.50 81 SER A CA 1
ATOM 662 C C . SER A 1 81 ? -6.074 -0.499 21.526 1.00 86.50 81 SER A C 1
ATOM 664 O O . SER A 1 81 ? -7.286 -0.396 21.678 1.00 86.50 81 SER A O 1
ATOM 666 N N . PHE A 1 82 ? -5.527 -1.301 20.616 1.00 88.44 82 PHE A N 1
ATOM 667 C CA . PHE A 1 82 ? -6.220 -2.093 19.595 1.00 88.44 82 PHE A CA 1
ATOM 668 C C . PHE A 1 82 ? -6.300 -3.579 19.979 1.00 88.44 82 PHE A C 1
ATOM 670 O O . PHE A 1 82 ? -5.798 -4.452 19.271 1.00 88.44 82 PHE A O 1
ATOM 677 N N . GLN A 1 83 ? -6.902 -3.880 21.132 1.00 88.25 83 GLN A N 1
ATOM 678 C CA . GLN A 1 83 ? -6.823 -5.218 21.737 1.00 88.25 83 GLN A CA 1
ATOM 679 C C . GLN A 1 83 ? -7.488 -6.329 20.921 1.00 88.25 83 GLN A C 1
ATOM 681 O O . GLN A 1 83 ? -7.012 -7.460 20.974 1.00 88.25 83 GLN A O 1
ATOM 686 N N . ASN A 1 84 ? -8.561 -6.027 20.183 1.00 92.19 84 ASN A N 1
ATOM 687 C CA . ASN A 1 84 ? -9.297 -7.010 19.383 1.00 92.19 84 ASN A CA 1
ATOM 688 C C . ASN A 1 84 ? -9.090 -6.849 17.871 1.00 92.19 84 ASN A C 1
ATOM 690 O O . ASN A 1 84 ? -9.693 -7.594 17.100 1.00 92.19 84 ASN A O 1
ATOM 694 N N . LEU A 1 85 ? -8.225 -5.927 17.432 1.00 95.12 85 LEU A N 1
ATOM 695 C CA . LEU A 1 85 ? -8.058 -5.644 16.010 1.00 95.12 85 LEU A CA 1
ATOM 696 C C . LEU A 1 85 ? -7.408 -6.835 15.305 1.00 95.12 85 LEU A C 1
ATOM 698 O O . LEU A 1 85 ? -6.289 -7.227 15.629 1.00 95.12 85 LEU A O 1
ATOM 702 N N . THR A 1 86 ? -8.121 -7.392 14.329 1.00 97.12 86 THR A N 1
ATOM 703 C CA . THR A 1 86 ? -7.710 -8.548 13.520 1.00 97.12 86 THR A CA 1
ATOM 704 C C . THR A 1 86 ? -7.277 -8.164 12.113 1.00 97.12 86 THR A C 1
ATOM 706 O O . THR A 1 86 ? -6.392 -8.827 11.567 1.00 97.12 86 THR A O 1
ATOM 709 N N . ASN A 1 87 ? -7.852 -7.103 11.544 1.00 97.06 87 ASN A N 1
ATOM 710 C CA . ASN A 1 87 ? -7.563 -6.661 10.186 1.00 97.06 87 ASN A CA 1
ATOM 711 C C . ASN A 1 87 ? -7.355 -5.143 10.124 1.00 97.06 87 ASN A C 1
ATOM 713 O O . ASN A 1 87 ? -8.201 -4.373 10.593 1.00 97.06 87 ASN A O 1
ATOM 717 N N . LEU A 1 88 ? -6.238 -4.731 9.531 1.00 97.12 88 LEU A N 1
ATOM 718 C CA . LEU A 1 88 ? -5.877 -3.333 9.329 1.00 97.12 88 LEU A CA 1
ATOM 719 C C . LEU A 1 88 ? -5.473 -3.116 7.869 1.00 97.12 88 LEU A C 1
ATOM 721 O O . LEU A 1 88 ? -4.455 -3.645 7.427 1.00 97.12 88 LEU A O 1
ATOM 725 N N . ASP A 1 89 ? -6.267 -2.334 7.140 1.00 95.62 89 ASP A N 1
ATOM 726 C CA . ASP A 1 89 ? -6.099 -2.099 5.701 1.00 95.62 89 ASP A CA 1
ATOM 727 C C . ASP A 1 89 ? -6.080 -0.598 5.397 1.00 95.62 89 ASP A C 1
ATOM 729 O O . ASP A 1 89 ? -7.060 0.111 5.640 1.00 95.62 89 ASP A O 1
ATOM 733 N N . ILE A 1 90 ? -4.953 -0.103 4.894 1.00 95.06 90 ILE A N 1
ATOM 734 C CA . ILE A 1 90 ? -4.717 1.319 4.644 1.00 95.06 90 ILE A CA 1
ATOM 735 C C . ILE A 1 90 ? -4.340 1.529 3.186 1.00 95.06 90 ILE A C 1
ATOM 737 O O . ILE A 1 90 ? -3.375 0.942 2.697 1.00 95.06 90 ILE A O 1
ATOM 741 N N . GLU A 1 91 ? -5.071 2.402 2.498 1.00 89.31 91 GLU A N 1
ATOM 742 C CA . GLU A 1 91 ? -4.920 2.589 1.060 1.00 89.31 91 GLU A CA 1
ATOM 743 C C . GLU A 1 91 ? -4.901 4.068 0.659 1.00 89.31 91 GLU A C 1
ATOM 745 O O . GLU A 1 91 ? -5.844 4.806 0.930 1.00 89.31 91 GLU A O 1
ATOM 750 N N . ASN A 1 92 ? -3.881 4.491 -0.087 1.00 82.62 92 ASN A N 1
ATOM 751 C CA . ASN A 1 92 ? -3.799 5.827 -0.686 1.00 82.62 92 ASN A CA 1
ATOM 752 C C . ASN A 1 92 ? -3.977 6.966 0.343 1.00 82.62 92 ASN A C 1
ATOM 754 O O . ASN A 1 92 ? -4.776 7.871 0.132 1.00 82.62 92 ASN A O 1
ATOM 758 N N . CYS A 1 93 ? -3.289 6.897 1.486 1.00 86.12 93 CYS A N 1
ATOM 759 C CA . CYS A 1 93 ? -3.326 7.930 2.526 1.00 86.12 93 CYS A CA 1
ATOM 760 C C . CYS A 1 93 ? -1.995 8.690 2.538 1.00 86.12 93 CYS A C 1
ATOM 762 O O . CYS A 1 93 ? -1.063 8.329 3.260 1.00 86.12 93 CYS A O 1
ATOM 764 N N . SER A 1 94 ? -1.889 9.721 1.699 1.00 86.19 94 SER A N 1
ATOM 765 C CA . SER A 1 94 ? -0.603 10.351 1.363 1.00 86.19 94 SER A CA 1
ATOM 766 C C . SER A 1 94 ? 0.028 11.154 2.506 1.00 86.19 94 SER A C 1
ATOM 768 O O . SER A 1 94 ? 1.247 11.289 2.545 1.00 86.19 94 SER A O 1
ATOM 770 N N . GLY A 1 95 ? -0.769 11.681 3.439 1.00 87.44 95 GLY A N 1
ATOM 771 C CA . GLY A 1 95 ? -0.295 12.481 4.575 1.00 87.44 95 GLY A CA 1
ATOM 772 C C . GLY A 1 95 ? 0.216 11.675 5.766 1.00 87.44 95 GLY A C 1
ATOM 773 O O . GLY A 1 95 ? 0.774 12.272 6.691 1.00 87.44 95 GLY A O 1
ATOM 774 N N . LEU A 1 96 ? 0.047 10.346 5.757 1.00 90.56 96 LEU A N 1
ATOM 775 C CA . LEU A 1 96 ? 0.488 9.494 6.858 1.00 90.56 96 LEU A CA 1
ATOM 776 C C . LEU A 1 96 ? 2.009 9.499 6.907 1.00 90.56 96 LEU A C 1
ATOM 778 O O . LEU A 1 96 ? 2.644 8.991 5.992 1.00 90.56 96 LEU A O 1
ATOM 782 N N . SER A 1 97 ? 2.593 10.024 7.982 1.00 90.88 97 SER A N 1
ATOM 783 C CA . SER A 1 97 ? 4.044 9.956 8.203 1.00 90.88 97 SER A CA 1
ATOM 784 C C . SER A 1 97 ? 4.444 8.672 8.925 1.00 90.88 97 SER A C 1
ATOM 786 O O . SER A 1 97 ? 5.487 8.088 8.631 1.00 90.88 97 SER A O 1
ATOM 788 N N . SER A 1 98 ? 3.575 8.213 9.828 1.00 91.56 98 SER A N 1
ATOM 789 C CA . SER A 1 98 ? 3.676 6.944 10.543 1.00 91.56 98 SER A CA 1
ATOM 790 C C . SER A 1 98 ? 2.300 6.316 10.731 1.00 91.56 98 SER A C 1
ATOM 792 O O . SER A 1 98 ? 1.290 7.019 10.800 1.00 91.56 98 SER A O 1
ATOM 794 N N . LEU A 1 99 ? 2.240 4.986 10.816 1.00 91.44 99 LEU A N 1
ATOM 795 C CA . LEU A 1 99 ? 0.968 4.285 10.979 1.00 91.44 99 LEU A CA 1
ATOM 796 C C . LEU A 1 99 ? 0.522 4.294 12.446 1.00 91.44 99 LEU A C 1
ATOM 798 O O . LEU A 1 99 ? -0.564 4.769 12.775 1.00 91.44 99 LEU A O 1
ATOM 802 N N . VAL A 1 100 ? 1.369 3.758 13.322 1.00 90.69 100 VAL A N 1
ATOM 803 C CA . VAL A 1 100 ? 1.138 3.632 14.768 1.00 90.69 100 VAL A CA 1
ATOM 804 C C . VAL A 1 100 ? 2.431 3.899 15.523 1.00 90.69 100 VAL A C 1
ATOM 806 O O . VAL A 1 100 ? 3.514 3.856 14.949 1.00 90.69 100 VAL A O 1
ATOM 809 N N . THR A 1 101 ? 2.345 4.127 16.827 1.00 89.88 101 THR A N 1
ATOM 810 C CA . THR A 1 101 ? 3.533 4.243 17.676 1.00 89.88 101 THR A CA 1
ATOM 811 C C . THR A 1 101 ? 3.938 2.901 18.288 1.00 89.88 101 THR A C 1
ATOM 813 O O . THR A 1 101 ? 3.145 1.956 18.304 1.00 89.88 101 THR A O 1
ATOM 816 N N . CYS A 1 102 ? 5.158 2.793 18.830 1.00 88.38 102 CYS A N 1
ATOM 817 C CA . CYS A 1 102 ? 5.614 1.593 19.547 1.00 88.38 102 CYS A CA 1
ATOM 818 C C . CYS A 1 102 ? 4.652 1.160 20.668 1.00 88.38 102 CYS A C 1
ATOM 820 O O . CYS A 1 102 ? 4.430 -0.038 20.864 1.00 88.38 102 CYS A O 1
ATOM 822 N N . SER A 1 103 ? 4.080 2.112 21.409 1.00 86.75 103 SER A N 1
ATOM 823 C CA . SER A 1 103 ? 3.122 1.831 22.484 1.00 86.75 103 SER A CA 1
ATOM 824 C C . SER A 1 103 ? 1.816 1.245 21.949 1.00 86.75 103 SER A C 1
ATOM 826 O O . SER A 1 103 ? 1.377 0.198 22.430 1.00 86.75 103 SER A O 1
ATOM 828 N N . ALA A 1 104 ? 1.257 1.833 20.889 1.00 88.44 104 ALA A N 1
ATOM 829 C CA . ALA A 1 104 ? 0.063 1.308 20.233 1.00 88.44 104 ALA A CA 1
ATOM 830 C C . ALA A 1 104 ? 0.323 -0.061 19.575 1.00 88.44 104 ALA A C 1
ATOM 832 O O . ALA A 1 104 ? -0.500 -0.971 19.688 1.00 88.44 104 ALA A O 1
ATOM 833 N N . ALA A 1 105 ? 1.497 -0.263 18.969 1.00 90.94 105 ALA A N 1
ATOM 834 C CA . ALA A 1 105 ? 1.872 -1.524 18.329 1.00 90.94 105 ALA A CA 1
ATOM 835 C C . ALA A 1 105 ? 1.870 -2.718 19.300 1.00 90.94 105 ALA A C 1
ATOM 837 O O . ALA A 1 105 ? 1.498 -3.825 18.913 1.00 90.94 105 ALA A O 1
ATOM 838 N N . LYS A 1 106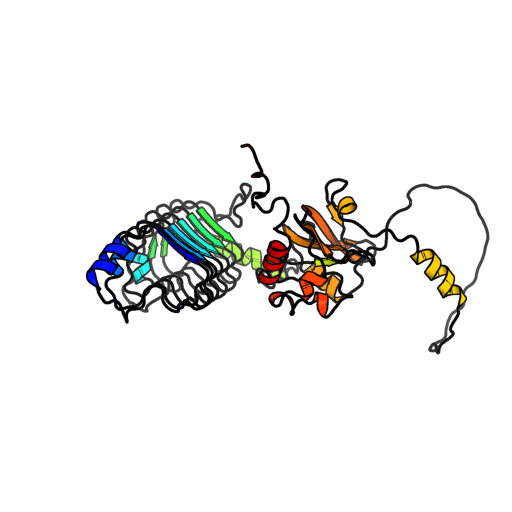 ? 2.200 -2.502 20.583 1.00 90.44 106 LYS A N 1
ATOM 839 C CA . LYS A 1 106 ? 2.145 -3.546 21.628 1.00 90.44 106 LYS A CA 1
ATOM 840 C C . LYS A 1 106 ? 0.733 -4.088 21.869 1.00 90.44 106 LYS A C 1
ATOM 842 O O . LYS A 1 106 ? 0.594 -5.190 22.392 1.00 90.44 106 LYS A O 1
ATOM 847 N N . SER A 1 107 ? -0.305 -3.334 21.510 1.00 90.69 107 SER A N 1
ATOM 848 C CA . SER A 1 107 ? -1.699 -3.754 21.688 1.00 90.69 107 SER A CA 1
ATOM 849 C C . SER A 1 107 ? -2.249 -4.595 20.530 1.00 90.69 107 SER A C 1
ATOM 851 O O . SER A 1 107 ? -3.247 -5.283 20.724 1.00 90.69 107 SER A O 1
ATOM 853 N N . LEU A 1 108 ? -1.575 -4.618 19.371 1.00 92.75 108 LEU A N 1
ATOM 854 C CA . LEU A 1 108 ? -1.991 -5.316 18.141 1.00 92.75 108 LEU A CA 1
ATOM 855 C C . LEU A 1 108 ? -1.752 -6.839 18.196 1.00 92.75 108 LEU A C 1
ATOM 857 O O . LEU A 1 108 ? -1.295 -7.463 17.238 1.00 92.75 108 LEU A O 1
ATOM 861 N N . VAL A 1 109 ? -2.050 -7.464 19.334 1.00 92.69 109 VAL A N 1
ATOM 862 C CA . VAL A 1 109 ? -1.777 -8.889 19.578 1.00 92.69 109 VAL A CA 1
ATOM 863 C C . VAL A 1 109 ? -2.713 -9.810 18.792 1.00 92.69 109 VAL A C 1
ATOM 865 O O . VAL A 1 109 ? -2.326 -10.920 18.434 1.00 92.69 109 VAL A O 1
ATOM 868 N N . GLN A 1 110 ? -3.933 -9.361 18.485 1.00 96.00 110 GLN A N 1
ATOM 869 C CA . GLN A 1 110 ? -4.902 -10.145 17.711 1.00 96.00 110 GLN A CA 1
ATOM 870 C C . GLN A 1 110 ? -4.768 -9.957 16.197 1.00 96.00 110 GLN A C 1
ATOM 872 O O . GLN A 1 110 ? -5.437 -10.672 15.452 1.00 96.00 110 GLN A O 1
ATOM 877 N N . LEU A 1 111 ? -3.897 -9.046 15.745 1.00 97.62 111 LEU A N 1
ATOM 878 C CA . LEU A 1 111 ? -3.791 -8.674 14.339 1.00 97.62 111 LEU A CA 1
ATOM 879 C C . LEU A 1 111 ? -3.380 -9.886 13.507 1.00 97.62 111 LEU A C 1
ATOM 881 O O . LEU A 1 111 ? -2.375 -10.528 13.800 1.00 97.62 111 LEU A O 1
ATOM 885 N N . THR A 1 112 ? -4.170 -10.204 12.486 1.00 97.44 112 THR A N 1
ATOM 886 C CA . THR A 1 112 ? -3.968 -11.339 11.576 1.00 97.44 112 THR A CA 1
ATOM 887 C C . THR A 1 112 ? -3.483 -10.893 10.205 1.00 97.44 112 THR A C 1
ATOM 889 O O . THR A 1 112 ? -2.633 -11.570 9.618 1.00 97.44 112 THR A O 1
ATOM 892 N N . GLU A 1 113 ? -3.954 -9.734 9.749 1.00 96.88 113 GLU A N 1
ATOM 893 C CA . GLU A 1 113 ? -3.633 -9.147 8.453 1.00 96.88 113 GLU A CA 1
ATOM 894 C C . GLU A 1 113 ? -3.351 -7.650 8.614 1.00 96.88 113 GLU A C 1
ATOM 896 O O . GLU A 1 113 ? -4.103 -6.923 9.269 1.00 96.88 113 GLU A O 1
ATOM 901 N N . LEU A 1 114 ? -2.233 -7.211 8.035 1.00 97.81 114 LEU A N 1
ATOM 902 C CA . LEU A 1 114 ? -1.855 -5.808 7.903 1.00 97.81 114 LEU A CA 1
ATOM 903 C C . LEU A 1 114 ? -1.540 -5.537 6.435 1.00 97.81 114 LEU A C 1
ATOM 905 O O . LEU A 1 114 ? -0.614 -6.140 5.898 1.00 97.81 114 LEU A O 1
ATOM 909 N N . SER A 1 115 ? -2.286 -4.632 5.812 1.00 95.81 115 SER A N 1
ATOM 910 C CA . SER A 1 115 ? -2.106 -4.201 4.426 1.00 95.81 115 SER A CA 1
ATOM 911 C C . SER A 1 115 ? -1.936 -2.685 4.374 1.00 95.81 115 SER A C 1
ATOM 913 O O . SER A 1 115 ? -2.744 -1.944 4.935 1.00 95.81 115 SER A O 1
ATOM 915 N N . ILE A 1 116 ? -0.870 -2.219 3.724 1.00 95.56 116 ILE A N 1
ATOM 916 C CA . ILE A 1 116 ? -0.588 -0.797 3.514 1.00 95.56 116 ILE A CA 1
ATOM 917 C C . ILE A 1 116 ? -0.209 -0.598 2.049 1.00 95.56 116 ILE A C 1
ATOM 919 O O . ILE A 1 116 ? 0.795 -1.147 1.586 1.00 95.56 116 ILE A O 1
ATOM 923 N N . LYS A 1 117 ? -0.997 0.196 1.322 1.00 87.75 117 LYS A N 1
ATOM 924 C CA . LYS A 1 117 ? -0.840 0.399 -0.121 1.00 87.75 117 LYS A CA 1
ATOM 925 C C . LYS A 1 117 ? -0.881 1.875 -0.504 1.00 87.75 117 LYS A C 1
ATOM 927 O O . LYS A 1 117 ? -1.782 2.597 -0.087 1.00 87.75 117 LYS A O 1
ATOM 932 N N . GLY A 1 118 ? 0.066 2.327 -1.327 1.00 80.38 118 GLY A N 1
ATOM 933 C CA . GLY A 1 118 ? 0.002 3.641 -1.986 1.00 80.38 118 GLY A CA 1
ATOM 934 C C . GLY A 1 118 ? 0.056 4.852 -1.045 1.00 80.38 118 GLY A C 1
ATOM 935 O O . GLY A 1 118 ? -0.519 5.887 -1.355 1.00 80.38 118 GLY A O 1
ATOM 936 N N . CYS A 1 119 ? 0.658 4.726 0.139 1.00 84.94 119 CYS A N 1
ATOM 937 C CA . CYS A 1 119 ? 0.787 5.820 1.107 1.00 84.94 119 CYS A CA 1
ATOM 938 C C . CYS A 1 119 ? 2.139 6.532 0.930 1.00 84.94 119 CYS A C 1
ATOM 940 O O . CYS A 1 119 ? 3.142 6.146 1.532 1.00 84.94 119 CYS A O 1
ATOM 942 N N . ASP A 1 120 ? 2.165 7.565 0.087 1.00 82.88 120 ASP A N 1
ATOM 943 C CA . ASP A 1 120 ? 3.406 8.186 -0.400 1.00 82.88 120 ASP A CA 1
ATOM 944 C C . ASP A 1 120 ? 4.221 8.931 0.667 1.00 82.88 120 ASP A C 1
ATOM 946 O O . ASP A 1 120 ? 5.448 9.004 0.554 1.00 82.88 120 ASP A O 1
ATOM 950 N N . GLY A 1 121 ? 3.574 9.473 1.702 1.00 87.56 121 GLY A N 1
ATOM 951 C CA . GLY A 1 121 ? 4.235 10.171 2.809 1.00 87.56 121 GLY A CA 1
ATOM 952 C C . GLY A 1 121 ? 4.775 9.262 3.914 1.00 87.56 121 GLY A C 1
ATOM 953 O O . GLY A 1 121 ? 5.489 9.752 4.791 1.00 87.56 121 GLY A O 1
ATOM 954 N N . LEU A 1 122 ? 4.476 7.958 3.877 1.00 93.06 122 LEU A N 1
ATOM 955 C CA . LEU A 1 122 ? 4.789 7.040 4.972 1.00 93.06 122 LEU A CA 1
ATOM 956 C C . LEU A 1 122 ? 6.283 6.714 4.984 1.00 93.06 122 LEU A C 1
ATOM 958 O O . LEU A 1 122 ? 6.790 6.094 4.049 1.00 93.06 122 LEU A O 1
ATOM 962 N N . THR A 1 123 ? 6.992 7.122 6.039 1.00 92.69 123 THR A N 1
ATOM 963 C CA . THR A 1 123 ? 8.449 6.929 6.164 1.00 92.69 123 THR A CA 1
ATOM 964 C C . THR A 1 123 ? 8.817 5.760 7.072 1.00 92.69 123 THR A C 1
ATOM 966 O O . THR A 1 123 ? 9.801 5.062 6.807 1.00 92.69 123 THR A O 1
ATOM 969 N N . GLU A 1 124 ? 8.005 5.500 8.095 1.00 92.50 124 GLU A N 1
ATOM 970 C CA . GLU A 1 124 ? 8.083 4.326 8.963 1.00 92.50 124 GLU A CA 1
ATOM 971 C C . GLU A 1 124 ? 6.679 3.827 9.333 1.00 92.50 124 GLU A C 1
ATOM 973 O O . GLU A 1 124 ? 5.730 4.602 9.388 1.00 92.50 124 GLU A O 1
ATOM 978 N N . ILE A 1 125 ? 6.513 2.528 9.586 1.00 93.56 125 ILE A N 1
ATOM 979 C CA . ILE A 1 125 ? 5.203 1.974 9.976 1.00 93.56 125 ILE A CA 1
ATOM 980 C C . ILE A 1 125 ? 4.981 2.171 11.480 1.00 93.56 125 ILE A C 1
ATOM 982 O O . ILE A 1 125 ? 3.930 2.652 11.900 1.00 93.56 125 ILE A O 1
ATOM 986 N N . VAL A 1 126 ? 5.978 1.833 12.294 1.00 92.06 126 VAL A N 1
ATOM 987 C CA . VAL A 1 126 ? 5.939 1.972 13.750 1.00 92.06 126 VAL A CA 1
ATOM 988 C C . VAL A 1 126 ? 6.877 3.095 14.180 1.00 92.06 126 VAL A C 1
ATOM 990 O O . VAL A 1 126 ? 8.097 2.935 14.130 1.00 92.06 126 VAL A O 1
ATOM 993 N N . ALA A 1 127 ? 6.296 4.206 14.633 1.00 90.19 127 ALA A N 1
ATOM 994 C CA . ALA A 1 127 ? 7.024 5.378 15.102 1.00 90.19 127 ALA A CA 1
ATOM 995 C C . ALA A 1 127 ? 7.705 5.140 16.453 1.00 90.19 127 ALA A C 1
ATOM 997 O O . ALA A 1 127 ? 7.101 4.609 17.396 1.00 90.19 127 ALA A O 1
ATOM 998 N N . ASN A 1 128 ? 8.952 5.597 16.549 1.00 84.81 128 ASN A N 1
ATOM 999 C CA . ASN A 1 128 ? 9.727 5.592 17.782 1.00 84.81 128 ASN A CA 1
ATOM 1000 C C . ASN A 1 128 ? 9.360 6.791 18.672 1.00 84.81 128 ASN A C 1
ATOM 1002 O O . ASN A 1 128 ? 9.509 7.941 18.270 1.00 84.81 128 ASN A O 1
ATOM 1006 N N . GLU A 1 129 ? 8.943 6.524 19.908 1.00 80.44 129 GLU A N 1
ATOM 1007 C CA . GLU A 1 129 ? 8.560 7.555 20.886 1.00 80.44 129 GLU A CA 1
ATOM 1008 C C . GLU A 1 129 ? 9.716 7.978 21.811 1.00 80.44 129 GLU A C 1
ATOM 1010 O O . GLU A 1 129 ? 9.511 8.778 22.719 1.00 80.44 129 GLU A O 1
ATOM 1015 N N . GLY A 1 130 ? 10.929 7.449 21.611 1.00 69.00 130 GLY A N 1
ATOM 1016 C CA . GLY A 1 130 ? 12.092 7.769 22.450 1.00 69.00 130 GLY A CA 1
ATOM 1017 C C . GLY A 1 130 ? 12.081 7.104 23.832 1.00 69.00 130 GLY A C 1
ATOM 1018 O O . GLY A 1 130 ? 12.886 7.468 24.683 1.00 69.00 130 GLY A O 1
ATOM 1019 N N . ASP A 1 131 ? 11.189 6.136 24.066 1.00 61.09 131 ASP A N 1
ATOM 1020 C CA . ASP A 1 131 ? 11.120 5.386 25.322 1.00 61.09 131 ASP A CA 1
ATOM 1021 C C . ASP A 1 131 ? 12.302 4.400 25.442 1.00 61.09 131 ASP A C 1
ATOM 1023 O O . ASP A 1 131 ? 12.506 3.528 24.593 1.00 61.09 131 ASP A O 1
ATOM 1027 N N . GLU A 1 132 ? 13.073 4.522 26.526 1.00 53.44 132 GLU A N 1
ATOM 1028 C CA . GLU A 1 132 ? 14.232 3.676 26.846 1.00 53.44 132 GLU A CA 1
ATOM 1029 C C . GLU A 1 132 ? 13.844 2.229 27.191 1.00 53.44 132 GLU A C 1
ATOM 1031 O O . GLU A 1 132 ? 14.702 1.341 27.281 1.00 53.44 132 GLU A O 1
ATOM 1036 N N . SER A 1 133 ? 12.547 1.946 27.365 1.00 59.97 133 SER A N 1
ATOM 1037 C CA . SER A 1 133 ? 12.080 0.587 27.599 1.00 59.97 133 SER A CA 1
ATOM 1038 C C . SER A 1 133 ? 12.159 -0.245 26.307 1.00 59.97 133 SER A C 1
ATOM 1040 O O . SER A 1 133 ? 11.223 -0.315 25.509 1.00 59.97 133 SER A O 1
ATOM 1042 N N . LYS A 1 134 ? 13.302 -0.922 26.103 1.00 63.41 134 LYS A N 1
ATOM 1043 C CA . LYS A 1 134 ? 13.544 -1.942 25.057 1.00 63.41 134 LYS A CA 1
ATOM 1044 C C . LYS A 1 134 ? 12.663 -3.186 25.263 1.00 63.41 134 LYS A C 1
ATOM 1046 O O . LYS A 1 134 ? 13.151 -4.291 25.472 1.00 63.41 134 LYS A O 1
ATOM 1051 N N . LYS A 1 135 ? 11.346 -2.998 25.272 1.00 70.50 135 LYS A N 1
ATOM 1052 C CA . LYS A 1 135 ? 10.354 -4.060 25.419 1.00 70.50 135 LYS A CA 1
ATOM 1053 C C . LYS A 1 135 ? 10.110 -4.732 24.075 1.00 70.50 135 LYS A C 1
ATOM 1055 O O . LYS A 1 135 ? 10.114 -4.079 23.032 1.00 70.50 135 LYS A O 1
ATOM 1060 N N . ASP A 1 136 ? 9.845 -6.028 24.141 1.00 86.62 136 ASP A N 1
ATOM 1061 C CA . ASP A 1 136 ? 9.448 -6.832 22.994 1.00 86.62 136 ASP A CA 1
ATOM 1062 C C . ASP A 1 136 ? 8.117 -6.332 22.419 1.00 86.62 136 ASP A C 1
ATOM 1064 O O . ASP A 1 136 ? 7.149 -6.116 23.154 1.00 86.62 136 ASP A O 1
ATOM 1068 N N . ILE A 1 137 ? 8.053 -6.208 21.096 1.00 91.44 137 ILE A N 1
ATOM 1069 C CA . ILE A 1 137 ? 6.812 -5.985 20.355 1.00 91.44 137 ILE A CA 1
ATOM 1070 C C . ILE A 1 137 ? 6.480 -7.291 19.632 1.00 91.44 137 ILE A C 1
ATOM 1072 O O . ILE A 1 137 ? 7.238 -7.772 18.786 1.00 91.44 137 ILE A O 1
ATOM 1076 N N . ILE A 1 138 ? 5.358 -7.907 20.006 1.00 94.00 138 ILE A N 1
ATOM 1077 C CA . ILE A 1 138 ? 4.996 -9.255 19.560 1.00 94.00 138 ILE A CA 1
ATOM 1078 C C . ILE A 1 138 ? 3.686 -9.206 18.779 1.00 94.00 138 ILE A C 1
ATOM 1080 O O . ILE A 1 138 ? 2.615 -9.031 19.354 1.00 94.00 138 ILE A O 1
ATOM 1084 N N . PHE A 1 139 ? 3.768 -9.471 17.478 1.00 94.81 139 PHE A N 1
ATOM 1085 C CA . PHE A 1 139 ? 2.612 -9.662 16.604 1.00 94.81 139 PHE A CA 1
ATOM 1086 C C . PHE A 1 139 ? 2.271 -11.155 16.550 1.00 94.81 139 PHE A C 1
ATOM 1088 O O . PHE A 1 139 ? 2.645 -11.871 15.618 1.00 94.81 139 PHE A O 1
ATOM 1095 N N . CYS A 1 140 ? 1.634 -11.670 17.608 1.00 94.19 140 CYS A N 1
ATOM 1096 C CA . CYS A 1 140 ? 1.556 -13.117 17.825 1.00 94.19 140 CYS A CA 1
ATOM 1097 C C . CYS A 1 140 ? 0.657 -13.857 16.822 1.00 94.19 140 CYS A C 1
ATOM 1099 O O . CYS A 1 140 ? 0.935 -15.019 16.508 1.00 94.19 140 CYS A O 1
ATOM 1101 N N . LYS A 1 141 ? -0.375 -13.194 16.285 1.00 97.00 141 LYS A N 1
ATOM 1102 C CA . LYS A 1 141 ? -1.322 -13.778 15.323 1.00 97.00 141 LYS A CA 1
ATOM 1103 C C . LYS A 1 141 ? -1.148 -13.312 13.879 1.00 97.00 141 LYS A C 1
ATOM 1105 O O . LYS A 1 141 ? -1.839 -13.853 13.019 1.00 97.00 141 LYS A O 1
ATOM 1110 N N . LEU A 1 142 ? -0.220 -12.394 13.601 1.00 97.94 142 LEU A N 1
ATOM 1111 C CA . LEU A 1 142 ? -0.061 -11.824 12.263 1.00 97.94 142 LEU A CA 1
ATOM 1112 C C . LEU A 1 142 ? 0.400 -12.914 11.299 1.00 97.94 142 LEU A C 1
ATOM 1114 O O . LEU A 1 142 ? 1.450 -13.518 11.518 1.00 97.94 142 LEU A O 1
ATOM 1118 N N . LYS A 1 143 ? -0.400 -13.184 10.265 1.00 96.19 143 LYS A N 1
ATOM 1119 C CA . LYS A 1 143 ? -0.147 -14.206 9.239 1.00 96.19 143 LYS A CA 1
ATOM 1120 C C . LYS A 1 143 ? 0.314 -13.586 7.928 1.00 96.19 143 LYS A C 1
ATOM 1122 O O . LYS A 1 143 ? 1.197 -14.162 7.287 1.00 96.19 143 LYS A O 1
ATOM 1127 N N . SER A 1 144 ? -0.270 -12.442 7.568 1.00 94.88 144 SER A N 1
ATOM 1128 C CA . SER A 1 144 ? -0.010 -11.724 6.321 1.00 94.88 144 SER A CA 1
ATOM 1129 C C . SER A 1 144 ? 0.373 -10.271 6.592 1.00 94.88 144 SER A C 1
ATOM 1131 O O . SER A 1 144 ? -0.310 -9.575 7.346 1.00 94.88 144 SER A O 1
ATOM 1133 N N . LEU A 1 145 ? 1.467 -9.830 5.974 1.00 96.75 145 LEU A N 1
ATOM 1134 C CA . LEU A 1 145 ? 1.931 -8.446 5.973 1.00 96.75 145 LEU A CA 1
ATOM 1135 C C . LEU A 1 145 ? 2.127 -7.979 4.526 1.00 96.75 145 LEU A C 1
ATOM 1137 O O . LEU A 1 145 ? 3.049 -8.439 3.851 1.00 96.75 145 LEU A O 1
ATOM 1141 N N . GLY A 1 146 ? 1.261 -7.084 4.063 1.00 94.50 146 GLY A N 1
ATOM 1142 C CA . GLY A 1 146 ? 1.316 -6.449 2.750 1.00 94.50 146 GLY A CA 1
ATOM 1143 C C . GLY A 1 146 ? 1.826 -5.015 2.849 1.00 94.50 146 GLY A C 1
ATOM 1144 O O . GLY A 1 146 ? 1.270 -4.197 3.581 1.00 94.50 146 GLY A O 1
ATOM 1145 N N . ILE A 1 147 ? 2.899 -4.718 2.123 1.00 93.81 147 ILE A N 1
ATOM 1146 C CA . ILE A 1 147 ? 3.542 -3.406 2.056 1.00 93.81 147 ILE A CA 1
ATOM 1147 C C . ILE A 1 147 ? 3.777 -3.102 0.570 1.00 93.81 147 ILE A C 1
ATOM 1149 O O . ILE A 1 147 ? 4.654 -3.691 -0.069 1.00 93.81 147 ILE A O 1
ATOM 1153 N N . HIS A 1 148 ? 2.956 -2.217 0.002 1.00 84.75 148 HIS A N 1
ATOM 1154 C CA . HIS A 1 148 ? 2.854 -2.018 -1.446 1.00 84.75 148 HIS A CA 1
ATOM 1155 C C . HIS A 1 148 ? 2.935 -0.554 -1.842 1.00 84.75 148 HIS A C 1
ATOM 1157 O O . HIS A 1 148 ? 2.185 0.274 -1.329 1.00 84.75 148 HIS A O 1
ATOM 1163 N N . CYS A 1 149 ? 3.763 -0.251 -2.840 1.00 79.50 149 CYS A N 1
ATOM 1164 C CA . CYS A 1 149 ? 3.782 1.053 -3.495 1.00 79.50 149 CYS A CA 1
ATOM 1165 C C . CYS A 1 149 ? 4.011 2.190 -2.486 1.00 79.50 149 CYS A C 1
ATOM 1167 O O . CYS A 1 149 ? 3.216 3.121 -2.404 1.00 79.50 149 CYS A O 1
ATOM 1169 N N . LEU A 1 150 ? 5.066 2.078 -1.673 1.00 84.56 150 LEU A N 1
ATOM 1170 C CA . LEU A 1 150 ? 5.398 3.048 -0.625 1.00 84.56 150 LEU A CA 1
ATOM 1171 C C . LEU A 1 150 ? 6.749 3.709 -0.942 1.00 84.56 150 LEU A C 1
ATOM 1173 O O . LEU A 1 150 ? 7.791 3.246 -0.467 1.00 84.56 150 LEU A O 1
ATOM 1177 N N . PRO A 1 151 ? 6.767 4.777 -1.764 1.00 79.50 151 PRO A N 1
ATOM 1178 C CA . PRO A 1 151 ? 7.997 5.387 -2.273 1.00 79.50 151 PRO A CA 1
ATOM 1179 C C . PRO A 1 151 ? 8.864 6.048 -1.193 1.00 79.50 151 PRO A C 1
ATOM 1181 O O . PRO A 1 151 ? 10.069 6.222 -1.396 1.00 79.50 151 PRO A O 1
ATOM 1184 N N . SER A 1 152 ? 8.281 6.427 -0.051 1.00 89.31 152 SER A N 1
ATOM 1185 C CA . SER A 1 152 ? 9.001 7.076 1.054 1.00 89.31 152 SER A CA 1
ATOM 1186 C C . SER A 1 152 ? 9.365 6.147 2.207 1.00 89.31 152 SER A C 1
ATOM 1188 O O . SER A 1 152 ? 10.130 6.573 3.072 1.00 89.31 152 SER A O 1
ATOM 1190 N N . LEU A 1 153 ? 8.885 4.898 2.210 1.00 92.19 153 LEU A N 1
ATOM 1191 C CA . LEU A 1 153 ? 9.081 3.986 3.332 1.00 92.19 153 LEU A CA 1
ATOM 1192 C C . LEU A 1 153 ? 10.546 3.551 3.422 1.00 92.19 153 LEU A C 1
ATOM 1194 O O . LEU A 1 153 ? 11.078 2.937 2.498 1.00 92.19 153 LEU A O 1
ATOM 1198 N N . VAL A 1 154 ? 11.183 3.852 4.553 1.00 91.38 154 VAL A N 1
ATOM 1199 C CA . VAL A 1 154 ? 12.594 3.524 4.811 1.00 91.38 154 VAL A CA 1
ATOM 1200 C C . VAL A 1 154 ? 12.729 2.232 5.615 1.00 91.38 154 VAL A C 1
ATOM 1202 O O . VAL A 1 154 ? 13.647 1.448 5.383 1.00 91.38 154 VAL A O 1
ATOM 1205 N N . CYS A 1 155 ? 11.834 1.996 6.576 1.00 91.19 155 CYS A N 1
ATOM 1206 C CA . CYS A 1 155 ? 11.849 0.796 7.412 1.00 91.19 155 CYS A CA 1
ATOM 1207 C C . CYS A 1 155 ? 10.487 0.561 8.080 1.00 91.19 155 CYS A C 1
ATOM 1209 O O . CYS A 1 155 ? 9.631 1.442 8.111 1.00 91.19 155 CYS A O 1
ATOM 1211 N N . PHE A 1 156 ? 10.287 -0.623 8.658 1.00 92.06 156 PHE A N 1
ATOM 1212 C CA . PHE A 1 156 ? 9.127 -0.906 9.502 1.00 92.06 156 PHE A CA 1
ATOM 1213 C C . PHE A 1 156 ? 9.195 -0.121 10.817 1.00 92.06 156 PHE A C 1
ATOM 1215 O O . PHE A 1 156 ? 8.189 0.431 11.249 1.00 92.06 156 PHE A O 1
ATOM 1222 N N . CYS A 1 157 ? 10.373 -0.057 11.441 1.00 90.06 157 CYS A N 1
ATOM 1223 C CA . CYS A 1 157 ? 10.611 0.719 12.655 1.00 90.06 157 CYS A CA 1
ATOM 1224 C C . CYS A 1 157 ? 12.081 1.137 12.745 1.00 90.06 157 CYS A C 1
ATOM 1226 O O . CYS A 1 157 ? 12.984 0.307 12.576 1.00 90.06 157 CYS A O 1
ATOM 1228 N N . SER A 1 158 ? 12.314 2.414 13.049 1.00 87.44 158 SER A N 1
ATOM 1229 C CA . SER A 1 158 ? 13.656 2.983 13.207 1.00 87.44 158 SER A CA 1
ATOM 1230 C C . SER A 1 158 ? 14.325 2.626 14.543 1.00 87.44 158 SER A C 1
ATOM 1232 O O . SER A 1 158 ? 15.555 2.664 14.639 1.00 87.44 158 SER A O 1
ATOM 1234 N N . ALA A 1 159 ? 13.538 2.245 15.554 1.00 83.56 159 ALA A N 1
ATOM 1235 C CA . ALA A 1 159 ? 14.015 1.882 16.883 1.00 83.56 159 ALA A CA 1
ATOM 1236 C C . ALA A 1 159 ? 14.635 0.475 16.946 1.00 83.56 159 ALA A C 1
ATOM 1238 O O . ALA A 1 159 ? 14.237 -0.458 16.244 1.00 83.56 159 ALA A O 1
ATOM 1239 N N . GLU A 1 160 ? 15.574 0.291 17.874 1.00 85.31 160 GLU A N 1
ATOM 1240 C CA . GLU A 1 160 ? 16.246 -0.987 18.139 1.00 85.31 160 GLU A CA 1
ATOM 1241 C C . GLU A 1 160 ? 15.440 -1.889 19.094 1.00 85.31 160 GLU A C 1
ATOM 1243 O O . GLU A 1 160 ? 15.950 -2.387 20.100 1.00 85.31 160 GLU A O 1
ATOM 1248 N N . HIS A 1 161 ? 14.155 -2.092 18.800 1.00 85.62 161 HIS A N 1
ATOM 1249 C CA . HIS A 1 161 ? 13.292 -2.999 19.564 1.00 85.62 161 HIS A CA 1
ATOM 1250 C C . HIS A 1 161 ? 13.388 -4.446 19.075 1.00 85.62 161 HIS A C 1
ATOM 1252 O O . HIS A 1 161 ? 13.791 -4.729 17.948 1.00 85.62 161 HIS A O 1
ATOM 1258 N N . ILE A 1 162 ? 12.981 -5.383 19.931 1.00 90.62 162 ILE A N 1
ATOM 1259 C CA . ILE A 1 162 ? 12.849 -6.791 19.557 1.00 90.62 162 ILE A CA 1
ATOM 1260 C C . ILE A 1 162 ? 11.455 -6.993 18.962 1.00 90.62 162 ILE A C 1
ATOM 1262 O O . ILE A 1 162 ? 10.462 -6.883 19.682 1.00 90.62 162 ILE A O 1
ATOM 1266 N N . PHE A 1 163 ? 11.374 -7.330 17.674 1.00 92.50 163 PHE A N 1
ATOM 1267 C CA . PHE A 1 163 ? 10.112 -7.706 17.038 1.00 92.50 163 PHE A CA 1
ATOM 1268 C C . PHE A 1 163 ? 10.011 -9.217 16.848 1.00 92.50 163 PHE A C 1
ATOM 1270 O O . PHE A 1 163 ? 10.890 -9.869 16.272 1.00 92.50 163 PHE A O 1
ATOM 1277 N N . LYS A 1 164 ? 8.891 -9.781 17.304 1.00 94.81 164 LYS A N 1
ATOM 1278 C CA . LYS A 1 164 ? 8.578 -11.207 17.166 1.00 94.81 164 LYS A CA 1
ATOM 1279 C C . LYS A 1 164 ? 7.294 -11.388 16.361 1.00 94.81 164 LYS A C 1
ATOM 1281 O O . LYS A 1 164 ? 6.236 -10.894 16.742 1.00 94.81 164 LYS A O 1
ATOM 1286 N N . PHE A 1 165 ? 7.391 -12.178 15.299 1.00 96.12 165 PHE A N 1
ATOM 1287 C CA . PHE A 1 165 ? 6.309 -12.526 14.382 1.00 96.12 165 PHE A CA 1
ATOM 1288 C C . PHE A 1 165 ? 6.148 -14.058 14.306 1.00 96.12 165 PHE A C 1
ATOM 1290 O O . PHE A 1 165 ? 6.464 -14.677 13.286 1.00 96.12 165 PHE A O 1
ATOM 1297 N N . PRO A 1 166 ? 5.706 -14.720 15.393 1.00 95.75 166 PRO A N 1
ATOM 1298 C CA . PRO A 1 166 ? 5.705 -16.182 15.490 1.00 95.75 166 PRO A CA 1
ATOM 1299 C C . PRO A 1 166 ? 4.767 -16.876 14.491 1.00 95.75 166 PRO A C 1
ATOM 1301 O O . PRO A 1 166 ? 5.005 -18.034 14.148 1.00 95.75 166 PRO A O 1
ATOM 1304 N N . SER A 1 167 ? 3.727 -16.183 14.014 1.00 96.62 167 SER A N 1
ATOM 1305 C CA . SER A 1 167 ? 2.721 -16.727 13.091 1.00 96.62 167 SER A CA 1
ATOM 1306 C C . SER A 1 167 ? 2.849 -16.229 11.651 1.00 96.62 167 SER A C 1
ATOM 1308 O O . SER A 1 167 ? 2.060 -16.659 10.813 1.00 96.62 167 SER A O 1
ATOM 1310 N N . LEU A 1 168 ? 3.827 -15.370 11.346 1.00 97.00 168 LEU A N 1
ATOM 1311 C CA . LEU A 1 168 ? 3.926 -14.717 10.041 1.00 97.00 168 LEU A CA 1
ATOM 1312 C C . LEU A 1 168 ? 4.344 -15.719 8.968 1.00 97.00 168 LEU A C 1
ATOM 1314 O O . LEU A 1 168 ? 5.417 -16.319 9.044 1.00 97.00 168 LEU A O 1
ATOM 1318 N N . MET A 1 169 ? 3.468 -15.908 7.983 1.00 91.75 169 MET A N 1
ATOM 1319 C CA . MET A 1 169 ? 3.631 -16.878 6.898 1.00 91.75 169 MET A CA 1
ATOM 1320 C C . MET A 1 169 ? 3.902 -16.194 5.561 1.00 91.75 169 MET A C 1
ATOM 1322 O O . MET A 1 169 ? 4.604 -16.757 4.720 1.00 91.75 169 MET A O 1
ATOM 1326 N N . GLN A 1 170 ? 3.351 -14.996 5.370 1.00 89.00 170 GLN A N 1
ATOM 1327 C CA . GLN A 1 170 ? 3.431 -14.258 4.122 1.00 89.00 170 GLN A CA 1
ATOM 1328 C C . GLN A 1 170 ? 3.831 -12.810 4.383 1.00 89.00 170 GLN A C 1
ATOM 1330 O O . GLN A 1 170 ? 3.220 -12.115 5.192 1.00 89.00 170 GLN A O 1
ATOM 1335 N N . VAL A 1 171 ? 4.848 -12.368 3.651 1.00 94.31 171 VAL A N 1
ATOM 1336 C CA . VAL A 1 171 ? 5.160 -10.954 3.461 1.00 94.31 171 VAL A CA 1
ATOM 1337 C C . VAL A 1 171 ? 5.076 -10.688 1.969 1.00 94.31 171 VAL A C 1
ATOM 1339 O O . VAL A 1 171 ? 5.660 -11.439 1.182 1.00 94.31 171 VAL A O 1
ATOM 1342 N N . ILE A 1 172 ? 4.340 -9.656 1.586 1.00 87.06 172 ILE A N 1
ATOM 1343 C CA . ILE A 1 172 ? 4.325 -9.147 0.221 1.00 87.06 172 ILE A CA 1
ATOM 1344 C C . ILE A 1 172 ? 4.919 -7.738 0.285 1.00 87.06 172 ILE A C 1
ATOM 1346 O O . ILE A 1 172 ? 4.414 -6.887 1.013 1.00 87.06 172 ILE A O 1
ATOM 1350 N N . LEU A 1 173 ? 6.019 -7.516 -0.424 1.00 89.56 173 LEU A N 1
ATOM 1351 C CA . LEU A 1 173 ? 6.770 -6.267 -0.434 1.00 89.56 173 LEU A CA 1
ATOM 1352 C C . LEU A 1 173 ? 6.999 -5.859 -1.887 1.00 89.56 173 LEU A C 1
ATOM 1354 O O . LEU A 1 173 ? 7.767 -6.510 -2.585 1.00 89.56 173 LEU A O 1
ATOM 1358 N N . TRP A 1 174 ? 6.341 -4.801 -2.350 1.00 81.19 174 TRP A N 1
ATOM 1359 C CA . TRP A 1 174 ? 6.430 -4.364 -3.748 1.00 81.19 174 TRP A CA 1
ATOM 1360 C C . TRP A 1 174 ? 6.549 -2.854 -3.843 1.00 81.19 174 TRP A C 1
ATOM 1362 O O . TRP A 1 174 ? 5.824 -2.147 -3.149 1.00 81.19 174 TRP A O 1
ATOM 1372 N N . GLN A 1 175 ? 7.405 -2.356 -4.740 1.00 70.44 175 GLN A N 1
ATOM 1373 C CA . GLN A 1 175 ? 7.564 -0.918 -4.993 1.00 70.44 175 GLN A CA 1
ATOM 1374 C C . GLN A 1 175 ? 7.833 -0.097 -3.712 1.00 70.44 175 GLN A C 1
ATOM 1376 O O . GLN A 1 175 ? 7.172 0.906 -3.440 1.00 70.44 175 GLN A O 1
ATOM 1381 N N . CYS A 1 176 ? 8.833 -0.515 -2.930 1.00 78.50 176 CYS A N 1
ATOM 1382 C CA . CYS A 1 176 ? 9.325 0.193 -1.739 1.00 78.50 176 CYS A CA 1
ATOM 1383 C C . CYS A 1 176 ? 10.815 0.553 -1.909 1.00 78.50 176 CYS A C 1
ATOM 1385 O O . CYS A 1 176 ? 11.676 -0.034 -1.256 1.00 78.50 176 CYS A O 1
ATOM 1387 N N . PRO A 1 177 ? 11.148 1.502 -2.802 1.00 78.31 177 PRO A N 1
ATOM 1388 C CA . PRO A 1 177 ? 12.507 1.736 -3.296 1.00 78.31 177 PRO A CA 1
ATOM 1389 C C . PRO A 1 177 ? 13.482 2.332 -2.280 1.00 78.31 177 PRO A C 1
ATOM 1391 O O . PRO A 1 177 ? 14.650 2.481 -2.609 1.00 78.31 177 PRO A O 1
ATOM 1394 N N . LYS A 1 178 ? 13.028 2.732 -1.087 1.00 85.88 178 LYS A N 1
ATOM 1395 C CA . LYS A 1 178 ? 13.887 3.260 -0.013 1.00 85.88 178 LYS A CA 1
ATOM 1396 C C . LYS A 1 178 ? 14.067 2.276 1.144 1.00 85.88 178 LYS A C 1
ATOM 1398 O O . LYS A 1 178 ? 14.841 2.557 2.059 1.00 85.88 178 LYS A O 1
ATOM 1403 N N . MET A 1 179 ? 13.369 1.140 1.119 1.00 88.50 179 MET A N 1
ATOM 1404 C CA . MET A 1 179 ? 13.362 0.193 2.226 1.00 88.50 179 MET A CA 1
ATOM 1405 C C . MET A 1 179 ? 14.538 -0.778 2.109 1.00 88.50 179 MET A C 1
ATOM 1407 O O . MET A 1 179 ? 14.468 -1.761 1.381 1.00 88.50 179 MET A O 1
ATOM 1411 N N . GLN A 1 180 ? 15.616 -0.492 2.838 1.00 84.81 180 GLN A N 1
ATOM 1412 C CA . GLN A 1 180 ? 16.830 -1.326 2.867 1.00 84.81 180 GLN A CA 1
ATOM 1413 C C . GLN A 1 180 ? 16.771 -2.405 3.949 1.00 84.81 180 GLN A C 1
ATOM 1415 O O . GLN A 1 180 ? 17.281 -3.508 3.788 1.00 84.81 180 GLN A O 1
ATOM 1420 N N . VAL A 1 181 ? 16.134 -2.086 5.076 1.00 88.62 181 VAL A N 1
ATOM 1421 C CA . VAL A 1 181 ? 16.021 -2.983 6.227 1.00 88.62 181 VAL A CA 1
ATOM 1422 C C . VAL A 1 181 ? 14.592 -2.974 6.745 1.00 88.62 181 VAL A C 1
ATOM 1424 O O . VAL A 1 181 ? 13.905 -1.953 6.704 1.00 88.62 181 VAL A O 1
ATOM 1427 N N . PHE A 1 182 ? 14.139 -4.105 7.283 1.00 91.25 182 PHE A N 1
ATOM 1428 C CA . PHE A 1 182 ? 12.854 -4.160 7.968 1.00 91.25 182 PHE A CA 1
ATOM 1429 C C . PHE A 1 182 ? 12.926 -3.395 9.291 1.00 91.25 182 PHE A C 1
ATOM 1431 O O . PHE A 1 182 ? 12.174 -2.452 9.506 1.00 91.25 182 PHE A O 1
ATOM 1438 N N . SER A 1 183 ? 13.866 -3.744 10.166 1.00 89.81 183 SER A N 1
ATOM 1439 C CA . SER A 1 183 ? 14.118 -3.004 11.408 1.00 89.81 183 SER A CA 1
ATOM 1440 C C . SER A 1 183 ? 15.571 -3.140 11.835 1.00 89.81 183 SER A C 1
ATOM 1442 O O . SER A 1 183 ? 16.192 -4.171 11.574 1.00 89.81 183 SER A O 1
ATOM 1444 N N . LYS A 1 184 ? 16.089 -2.156 12.573 1.00 85.06 184 LYS A N 1
ATOM 1445 C CA . LYS A 1 184 ? 17.460 -2.199 13.110 1.00 85.06 184 LYS A CA 1
ATOM 1446 C C . LYS A 1 184 ? 17.626 -3.126 14.319 1.00 85.06 184 LYS A C 1
ATOM 1448 O O . LYS A 1 184 ? 18.733 -3.573 14.593 1.00 85.06 184 LYS A O 1
ATOM 1453 N N . GLY A 1 185 ? 16.541 -3.406 15.042 1.00 85.38 185 GLY A N 1
ATOM 1454 C CA . GLY A 1 185 ? 16.556 -4.294 16.203 1.00 85.38 185 GLY A CA 1
ATOM 1455 C C . GLY A 1 185 ? 16.515 -5.791 15.863 1.00 85.38 185 GLY A C 1
ATOM 1456 O O . GLY A 1 185 ? 16.648 -6.203 14.709 1.00 85.38 185 GLY A O 1
ATOM 1457 N N . ILE A 1 186 ? 16.329 -6.626 16.891 1.00 87.56 186 ILE A N 1
ATOM 1458 C CA . ILE A 1 186 ? 16.311 -8.090 16.749 1.00 87.56 186 ILE A CA 1
ATOM 1459 C C . ILE A 1 186 ? 14.979 -8.536 16.139 1.00 87.56 186 ILE A C 1
ATOM 1461 O O . ILE A 1 186 ? 13.911 -8.231 16.669 1.00 87.56 186 ILE A O 1
ATOM 1465 N N . LEU A 1 187 ? 15.051 -9.327 15.068 1.00 92.06 187 LEU A N 1
ATOM 1466 C CA . LEU A 1 187 ? 13.890 -9.867 14.363 1.00 92.06 187 LEU A CA 1
ATOM 1467 C C . LEU A 1 187 ? 13.767 -11.379 14.521 1.00 92.06 187 LEU A C 1
ATOM 1469 O O . LEU A 1 187 ? 14.716 -12.121 14.270 1.00 92.06 187 LEU A O 1
ATOM 1473 N N . SER A 1 188 ? 12.562 -11.843 14.854 1.00 93.25 188 SER A N 1
ATOM 1474 C CA . SER A 1 188 ? 12.215 -13.265 14.875 1.00 93.25 188 SER A CA 1
ATOM 1475 C C . SER A 1 188 ? 10.977 -13.546 14.023 1.00 93.25 188 SER A C 1
ATOM 1477 O O . SER A 1 188 ? 9.871 -13.131 14.364 1.00 93.25 188 SER A O 1
ATOM 1479 N N . THR A 1 189 ? 11.158 -14.278 12.922 1.00 94.50 189 THR A N 1
ATOM 1480 C CA . THR A 1 189 ? 10.107 -14.659 11.957 1.00 94.50 189 THR A CA 1
ATOM 1481 C C . THR A 1 189 ? 10.150 -16.176 11.680 1.00 94.50 189 THR A C 1
ATOM 1483 O O . THR A 1 189 ? 10.404 -16.608 10.556 1.00 94.50 189 THR A O 1
ATOM 1486 N N . PRO A 1 190 ? 9.925 -17.045 12.690 1.00 93.12 190 PRO A N 1
ATOM 1487 C CA . PRO A 1 190 ? 10.260 -18.475 12.615 1.00 93.12 190 PRO A CA 1
ATOM 1488 C C . PRO A 1 190 ? 9.500 -19.260 11.534 1.00 93.12 190 PRO A C 1
ATOM 1490 O O . PRO A 1 190 ? 9.995 -20.287 11.056 1.00 93.12 190 PRO A O 1
ATOM 1493 N N . ARG A 1 191 ? 8.306 -18.794 11.146 1.00 93.00 191 ARG A N 1
ATOM 1494 C CA . ARG A 1 191 ? 7.444 -19.427 10.135 1.00 93.00 191 ARG A CA 1
ATOM 1495 C C . ARG A 1 191 ? 7.556 -18.809 8.745 1.00 93.00 191 ARG A C 1
ATOM 1497 O O . ARG A 1 191 ? 7.060 -19.408 7.793 1.00 93.00 191 ARG A O 1
ATOM 1504 N N . LEU A 1 192 ? 8.227 -17.667 8.610 1.00 93.31 192 LEU A N 1
ATOM 1505 C CA . LEU A 1 192 ? 8.384 -17.017 7.319 1.00 93.31 192 LEU A CA 1
ATOM 1506 C C . LEU A 1 192 ? 9.390 -17.805 6.473 1.00 93.31 192 LEU A C 1
ATOM 1508 O O . LEU A 1 192 ? 10.427 -18.265 6.963 1.00 93.31 192 LEU A O 1
ATOM 1512 N N . ARG A 1 193 ? 9.034 -18.027 5.208 1.00 87.44 193 ARG A N 1
ATOM 1513 C CA . ARG A 1 193 ? 9.831 -18.821 4.258 1.00 87.44 193 ARG A CA 1
ATOM 1514 C C . ARG A 1 193 ? 9.981 -18.173 2.889 1.00 87.44 193 ARG A C 1
ATOM 1516 O O . ARG A 1 193 ? 10.725 -18.698 2.074 1.00 87.44 193 ARG A O 1
ATOM 1523 N N . ARG A 1 194 ? 9.252 -17.088 2.619 1.00 87.38 194 ARG A N 1
ATOM 1524 C CA . ARG A 1 194 ? 9.296 -16.349 1.355 1.00 87.38 194 ARG A CA 1
ATOM 1525 C C . ARG A 1 194 ? 8.708 -14.954 1.505 1.00 87.38 194 ARG A C 1
ATOM 1527 O O . ARG A 1 194 ? 7.746 -14.768 2.248 1.00 87.38 194 ARG A O 1
ATOM 1534 N N . ILE A 1 195 ? 9.262 -14.021 0.746 1.00 89.88 195 ILE A N 1
ATOM 1535 C CA . ILE A 1 195 ? 8.741 -12.679 0.502 1.00 89.88 195 ILE A CA 1
ATOM 1536 C C . ILE A 1 195 ? 8.307 -12.617 -0.957 1.00 89.88 195 ILE A C 1
ATOM 1538 O O . ILE A 1 195 ? 9.091 -12.938 -1.851 1.00 89.88 195 ILE A O 1
ATOM 1542 N N . ARG A 1 196 ? 7.055 -12.242 -1.193 1.00 83.06 196 ARG A N 1
ATOM 1543 C CA . ARG A 1 196 ? 6.516 -12.028 -2.535 1.00 83.06 196 ARG A CA 1
ATOM 1544 C C . ARG A 1 196 ? 6.688 -10.571 -2.948 1.00 83.06 196 ARG A C 1
ATOM 1546 O O . ARG A 1 196 ? 6.609 -9.685 -2.106 1.00 83.06 196 ARG A O 1
ATOM 1553 N N . LEU A 1 197 ? 6.924 -10.349 -4.230 1.00 77.12 197 LEU A N 1
ATOM 1554 C CA . LEU A 1 197 ? 6.950 -9.043 -4.874 1.00 77.12 197 LEU A CA 1
ATOM 1555 C C . LEU A 1 197 ? 5.621 -8.729 -5.569 1.00 77.12 197 LEU A C 1
ATOM 1557 O O . LEU A 1 197 ? 5.393 -7.585 -5.919 1.00 77.12 197 LEU A O 1
ATOM 1561 N N . THR A 1 198 ? 4.730 -9.703 -5.755 1.00 67.25 198 THR A N 1
ATOM 1562 C CA . THR A 1 198 ? 3.380 -9.466 -6.284 1.00 67.25 198 THR A CA 1
ATOM 1563 C C . THR A 1 198 ? 2.358 -10.346 -5.562 1.00 67.25 198 THR A C 1
ATOM 1565 O O . THR A 1 198 ? 2.703 -11.281 -4.832 1.00 67.25 198 THR A O 1
ATOM 1568 N N . GLU A 1 199 ? 1.073 -10.052 -5.743 1.00 60.38 199 GLU A N 1
ATOM 1569 C CA . GLU A 1 199 ? -0.014 -10.920 -5.268 1.00 60.38 199 GLU A CA 1
ATOM 1570 C C . GLU A 1 199 ? -0.244 -12.132 -6.189 1.00 60.38 199 GLU A C 1
ATOM 1572 O O . GLU A 1 199 ? -1.053 -13.009 -5.882 1.00 60.38 199 GLU A O 1
ATOM 1577 N N . GLU A 1 200 ? 0.494 -12.224 -7.298 1.00 58.69 200 GLU A N 1
ATOM 1578 C CA . GLU A 1 200 ? 0.309 -13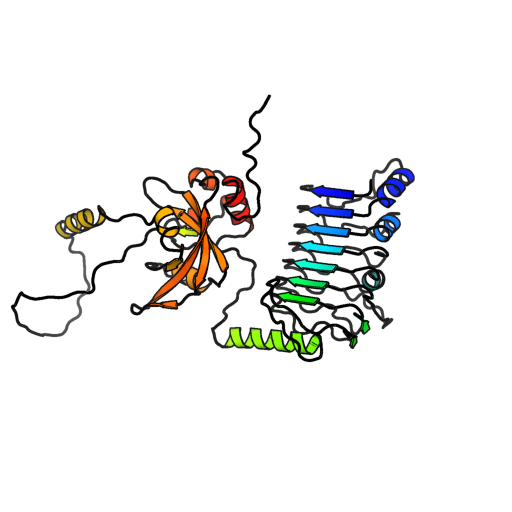.268 -8.295 1.00 58.69 200 GLU A CA 1
ATOM 1579 C C . GLU A 1 200 ? 0.633 -14.661 -7.756 1.00 58.69 200 GLU A C 1
ATOM 1581 O O . GLU A 1 200 ? 1.575 -14.902 -6.991 1.00 58.69 200 GLU A O 1
ATOM 1586 N N . VAL A 1 201 ? -0.137 -15.633 -8.239 1.00 55.12 201 VAL A N 1
ATOM 1587 C CA . VAL A 1 201 ? -0.019 -17.038 -7.837 1.00 55.12 201 VAL A CA 1
ATOM 1588 C C . VAL A 1 201 ? 1.352 -17.615 -8.208 1.00 55.12 201 VAL A C 1
ATOM 1590 O O . VAL A 1 201 ? 1.891 -18.446 -7.471 1.00 55.12 201 VAL A O 1
ATOM 1593 N N . ASN A 1 202 ? 1.941 -17.124 -9.300 1.00 61.72 202 ASN A N 1
ATOM 1594 C CA . ASN A 1 202 ? 3.194 -17.621 -9.865 1.00 61.72 202 ASN A CA 1
ATOM 1595 C C . ASN A 1 202 ? 4.444 -17.055 -9.182 1.00 61.72 202 ASN A C 1
ATOM 1597 O O . ASN A 1 202 ? 5.553 -17.524 -9.458 1.00 61.72 202 ASN A O 1
ATOM 1601 N N . ASP A 1 203 ? 4.290 -16.091 -8.269 1.00 70.81 203 ASP A N 1
ATOM 1602 C CA . ASP A 1 203 ? 5.426 -15.560 -7.538 1.00 70.81 203 ASP A CA 1
ATOM 1603 C C . ASP A 1 203 ? 5.965 -16.597 -6.540 1.00 70.81 203 ASP A C 1
ATOM 1605 O O . ASP A 1 203 ? 5.401 -16.864 -5.463 1.00 70.81 203 ASP A O 1
ATOM 1609 N N . LYS A 1 204 ? 7.108 -17.179 -6.920 1.00 73.12 204 LYS A N 1
ATOM 1610 C CA . LYS A 1 204 ? 7.871 -18.140 -6.116 1.00 73.12 204 LYS A CA 1
ATOM 1611 C C . LYS A 1 204 ? 8.347 -17.519 -4.798 1.00 73.12 204 LYS A C 1
ATOM 1613 O O . LYS A 1 204 ? 8.492 -18.238 -3.809 1.00 73.12 204 LYS A O 1
ATOM 1618 N N . GLY A 1 205 ? 8.487 -16.194 -4.755 1.00 81.38 205 GLY A N 1
ATOM 1619 C CA . GLY A 1 205 ? 8.997 -15.446 -3.617 1.00 81.38 205 GLY A CA 1
ATOM 1620 C C . GLY A 1 205 ? 10.500 -15.640 -3.397 1.00 81.38 205 GLY A C 1
ATOM 1621 O O . GLY A 1 205 ? 11.142 -16.493 -4.008 1.00 81.38 205 GLY A O 1
ATOM 1622 N N . ARG A 1 206 ? 11.076 -14.802 -2.534 1.00 85.06 206 ARG A N 1
ATOM 1623 C CA . ARG A 1 206 ? 12.512 -14.746 -2.232 1.00 85.06 206 ARG A CA 1
ATOM 1624 C C . ARG A 1 206 ? 12.715 -14.975 -0.746 1.00 85.06 206 ARG A C 1
ATOM 1626 O O . ARG A 1 206 ? 11.900 -14.535 0.064 1.00 85.06 206 ARG A O 1
ATOM 1633 N N . TRP A 1 207 ? 13.775 -15.681 -0.376 1.00 90.44 207 TRP A N 1
ATOM 1634 C CA . TRP A 1 207 ? 14.113 -15.890 1.027 1.00 90.44 207 TRP A CA 1
ATOM 1635 C C . TRP A 1 207 ? 15.595 -16.164 1.198 1.00 90.44 207 TRP A C 1
ATOM 1637 O O . TRP A 1 207 ? 16.109 -17.152 0.682 1.00 90.44 207 TRP A O 1
ATOM 1647 N N . ASN A 1 208 ? 16.250 -15.318 1.981 1.00 86.88 208 ASN A N 1
ATOM 1648 C CA . ASN A 1 208 ? 17.665 -15.418 2.300 1.00 86.88 208 ASN A CA 1
ATOM 1649 C C . ASN A 1 208 ? 17.874 -15.654 3.808 1.00 86.88 208 ASN A C 1
ATOM 1651 O O . ASN A 1 208 ? 18.663 -14.983 4.472 1.00 86.88 208 ASN A O 1
ATOM 1655 N N . GLY A 1 209 ? 17.076 -16.561 4.385 1.00 84.31 209 GLY A N 1
ATOM 1656 C CA . GLY A 1 209 ? 17.185 -17.022 5.776 1.00 84.31 209 GLY A CA 1
ATOM 1657 C C . GLY A 1 209 ? 16.644 -16.065 6.846 1.00 84.31 209 GLY A C 1
ATOM 1658 O O . GLY A 1 209 ? 16.120 -16.528 7.860 1.00 84.31 209 GLY A O 1
ATOM 1659 N N . ASN A 1 210 ? 16.725 -14.753 6.624 1.00 90.69 210 ASN A N 1
ATOM 1660 C CA . ASN A 1 210 ? 16.222 -13.717 7.521 1.00 90.69 210 ASN A CA 1
ATOM 1661 C C . ASN A 1 210 ? 15.450 -12.638 6.738 1.00 90.69 210 ASN A C 1
ATOM 1663 O O . ASN A 1 210 ? 15.714 -12.384 5.564 1.00 90.69 210 ASN A O 1
ATOM 1667 N N . LEU A 1 211 ? 14.478 -11.996 7.393 1.00 91.31 211 LEU A N 1
ATOM 1668 C CA . LEU A 1 211 ? 13.667 -10.943 6.779 1.00 91.31 211 LEU A CA 1
ATOM 1669 C C . LEU A 1 211 ? 14.518 -9.732 6.359 1.00 91.31 211 LEU A C 1
ATOM 1671 O O . LEU A 1 211 ? 14.410 -9.302 5.217 1.00 91.31 211 LEU A O 1
ATOM 1675 N N . ASN A 1 212 ? 15.408 -9.235 7.225 1.00 92.38 212 ASN A N 1
ATOM 1676 C CA . ASN A 1 212 ? 16.290 -8.109 6.898 1.00 92.38 212 ASN A CA 1
ATOM 1677 C C . ASN A 1 212 ? 17.219 -8.436 5.726 1.00 92.38 212 ASN A C 1
ATOM 1679 O O . ASN A 1 212 ? 17.305 -7.645 4.798 1.00 92.38 212 ASN A O 1
ATOM 1683 N N . THR A 1 213 ? 17.876 -9.601 5.740 1.00 90.81 213 THR A N 1
ATOM 1684 C CA . THR A 1 213 ? 18.812 -9.991 4.668 1.00 90.81 213 THR A CA 1
ATOM 1685 C C . THR A 1 213 ? 18.105 -10.198 3.334 1.00 90.81 213 THR A C 1
ATOM 1687 O O . THR A 1 213 ? 18.668 -9.904 2.287 1.00 90.81 213 THR A O 1
ATOM 1690 N N . THR A 1 214 ? 16.861 -10.686 3.356 1.00 90.94 214 THR A N 1
ATOM 1691 C CA . THR A 1 214 ? 16.061 -10.826 2.134 1.00 90.94 214 THR A CA 1
ATOM 1692 C C . THR A 1 214 ? 15.670 -9.457 1.576 1.00 90.94 214 THR A C 1
ATOM 1694 O O . THR A 1 214 ? 15.755 -9.267 0.370 1.00 90.94 214 THR A O 1
ATOM 1697 N N . ILE A 1 215 ? 15.268 -8.499 2.421 1.00 90.62 215 ILE A N 1
ATOM 1698 C CA . ILE A 1 215 ? 14.938 -7.133 1.972 1.00 90.62 215 ILE A CA 1
ATOM 1699 C C . ILE A 1 215 ? 16.176 -6.415 1.437 1.00 90.62 215 ILE A C 1
ATOM 1701 O O . ILE A 1 215 ? 16.100 -5.818 0.371 1.00 90.62 215 ILE A O 1
ATOM 1705 N N . ASP A 1 216 ? 17.309 -6.524 2.126 1.00 89.00 216 ASP A N 1
ATOM 1706 C CA . ASP A 1 216 ? 18.580 -5.940 1.689 1.00 89.00 216 ASP A CA 1
ATOM 1707 C C . ASP A 1 216 ? 19.004 -6.480 0.313 1.00 89.00 216 ASP A C 1
ATOM 1709 O O . ASP A 1 216 ? 19.333 -5.716 -0.594 1.00 89.00 216 ASP A O 1
ATOM 1713 N N . GLN A 1 217 ? 18.878 -7.795 0.105 1.00 86.69 217 GLN A N 1
ATOM 1714 C CA . GLN A 1 217 ? 19.115 -8.409 -1.199 1.00 86.69 217 GLN A CA 1
ATOM 1715 C C . GLN A 1 217 ? 18.152 -7.878 -2.271 1.00 86.69 217 GLN A C 1
ATOM 1717 O O . GLN A 1 217 ? 18.598 -7.522 -3.358 1.00 86.69 217 GLN A O 1
ATOM 1722 N N . LEU A 1 218 ? 16.849 -7.805 -1.980 1.00 83.31 218 LEU A N 1
ATOM 1723 C CA . LEU A 1 218 ? 15.853 -7.274 -2.919 1.00 83.31 218 LEU A CA 1
ATOM 1724 C C . LEU A 1 218 ? 16.146 -5.815 -3.284 1.00 83.31 218 LEU A C 1
ATOM 1726 O O . LEU A 1 218 ? 16.042 -5.433 -4.447 1.00 83.31 218 LEU A O 1
ATOM 1730 N N . PHE A 1 219 ? 16.551 -5.010 -2.305 1.00 80.75 219 PHE A N 1
ATOM 1731 C CA . PHE A 1 219 ? 16.952 -3.627 -2.515 1.00 80.75 219 PHE A CA 1
ATOM 1732 C C . PHE A 1 219 ? 18.192 -3.534 -3.416 1.00 80.75 219 PHE A C 1
ATOM 1734 O O . PHE A 1 219 ? 18.201 -2.763 -4.375 1.00 80.75 219 PHE A O 1
ATOM 1741 N N . ALA A 1 220 ? 19.213 -4.359 -3.168 1.00 79.94 220 ALA A N 1
ATOM 1742 C CA . ALA A 1 220 ? 20.411 -4.416 -3.999 1.00 79.94 220 ALA A CA 1
ATOM 1743 C C . ALA A 1 220 ? 20.107 -4.878 -5.436 1.00 79.94 220 ALA A C 1
ATOM 1745 O O . ALA A 1 220 ? 20.623 -4.294 -6.387 1.00 79.94 220 ALA A O 1
ATOM 1746 N N . GLU A 1 221 ? 19.243 -5.884 -5.610 1.00 73.38 221 GLU A N 1
ATOM 1747 C CA . GLU A 1 221 ? 18.761 -6.335 -6.923 1.00 73.38 221 GLU A CA 1
ATOM 1748 C C . GLU A 1 221 ? 18.071 -5.186 -7.675 1.00 73.38 221 GLU A C 1
ATOM 1750 O O . GLU A 1 221 ? 18.390 -4.932 -8.838 1.00 73.38 221 GLU A O 1
ATOM 1755 N N . MET A 1 222 ? 17.201 -4.426 -7.001 1.00 66.69 222 MET A N 1
ATOM 1756 C CA . MET A 1 222 ? 16.561 -3.242 -7.583 1.00 66.69 222 MET A CA 1
ATOM 1757 C C . MET A 1 222 ? 17.569 -2.140 -7.948 1.00 66.69 222 MET A C 1
ATOM 1759 O O . MET A 1 222 ? 17.468 -1.549 -9.023 1.00 66.69 222 MET A O 1
ATOM 1763 N N . GLU A 1 223 ? 18.565 -1.864 -7.101 1.00 65.56 223 GLU A N 1
ATOM 1764 C CA . GLU A 1 223 ? 19.612 -0.884 -7.415 1.00 65.56 223 GLU A CA 1
ATOM 1765 C C . GLU A 1 223 ? 20.476 -1.288 -8.613 1.00 65.56 223 GLU A C 1
ATOM 1767 O O . GLU A 1 223 ? 20.881 -0.423 -9.393 1.00 65.56 223 GLU A O 1
ATOM 1772 N N . LEU A 1 224 ? 20.793 -2.576 -8.754 1.00 61.09 224 LEU A N 1
ATOM 1773 C CA . LEU A 1 224 ? 21.564 -3.086 -9.888 1.00 61.09 224 LEU A CA 1
ATOM 1774 C C . LEU A 1 224 ? 20.791 -2.912 -11.196 1.00 61.09 224 LEU A C 1
ATOM 1776 O O . LEU A 1 224 ? 21.363 -2.432 -12.175 1.00 61.09 224 LEU A O 1
ATOM 1780 N N . LEU A 1 225 ? 19.486 -3.198 -11.186 1.00 53.88 225 LEU A N 1
ATOM 1781 C CA . LEU A 1 225 ? 18.603 -2.930 -12.324 1.00 53.88 225 LEU A CA 1
ATOM 1782 C C . LEU A 1 225 ? 18.579 -1.432 -12.672 1.00 53.88 225 LEU A C 1
ATOM 1784 O O . LEU A 1 225 ? 18.643 -1.075 -13.849 1.00 53.88 225 LEU A O 1
ATOM 1788 N N . HIS A 1 226 ? 18.563 -0.538 -11.673 1.00 53.78 226 HIS A N 1
ATOM 1789 C CA . HIS A 1 226 ? 18.647 0.906 -11.927 1.00 53.78 226 HIS A CA 1
ATOM 1790 C C . HIS A 1 226 ? 20.003 1.325 -12.531 1.00 53.78 226 HIS A C 1
ATOM 1792 O O . HIS A 1 226 ? 20.043 2.108 -13.482 1.00 53.78 226 HIS A O 1
ATOM 1798 N N . LYS A 1 227 ? 21.125 0.804 -12.015 1.00 47.75 227 LYS A N 1
ATOM 1799 C CA . LYS A 1 227 ? 22.489 1.159 -12.465 1.00 47.75 227 LYS A CA 1
ATOM 1800 C C . LYS A 1 227 ? 22.822 0.640 -13.864 1.00 47.75 227 LYS A C 1
ATOM 1802 O O . LYS A 1 227 ? 23.576 1.296 -14.578 1.00 47.75 227 LYS A O 1
ATOM 1807 N N . ASN A 1 228 ? 22.245 -0.487 -14.274 1.00 45.41 228 ASN A N 1
ATOM 1808 C CA . ASN A 1 228 ? 22.451 -1.055 -15.609 1.00 45.41 228 ASN A CA 1
ATOM 1809 C C . ASN A 1 228 ? 21.686 -0.303 -16.716 1.00 45.41 228 ASN A C 1
ATOM 1811 O O . ASN A 1 228 ? 21.771 -0.683 -17.881 1.00 45.41 228 ASN A O 1
ATOM 1815 N N . GLY A 1 229 ? 20.938 0.757 -16.381 1.00 36.81 229 GLY A N 1
ATOM 1816 C CA . GLY A 1 229 ? 20.084 1.466 -17.341 1.00 36.81 229 GLY A CA 1
ATOM 1817 C C . GLY A 1 229 ? 18.862 0.653 -17.780 1.00 36.81 229 GLY A C 1
ATOM 1818 O O . GLY A 1 229 ? 18.118 1.092 -18.651 1.00 36.81 229 GLY A O 1
ATOM 1819 N N . GLU A 1 230 ? 18.631 -0.501 -17.154 1.00 37.69 230 GLU A N 1
ATOM 1820 C CA . GLU A 1 230 ? 17.444 -1.341 -17.337 1.00 37.69 230 GLU A CA 1
ATOM 1821 C C . GLU A 1 230 ? 16.252 -0.796 -16.536 1.00 37.69 230 GLU A C 1
ATOM 1823 O O . GLU A 1 230 ? 15.140 -1.303 -16.637 1.00 37.69 230 GLU A O 1
ATOM 1828 N N . CYS A 1 231 ? 16.466 0.249 -15.726 1.00 31.72 231 CYS A N 1
ATOM 1829 C CA . CYS A 1 231 ? 15.467 0.721 -14.787 1.00 31.72 231 CYS A CA 1
ATOM 1830 C C . CYS A 1 231 ? 15.701 2.218 -14.439 1.00 31.72 231 CYS A C 1
ATOM 1832 O O . CYS A 1 231 ? 16.238 2.575 -13.399 1.00 31.72 231 CYS A O 1
ATOM 1834 N N . GLU A 1 232 ? 15.292 3.151 -15.307 1.00 29.86 232 GLU A N 1
ATOM 1835 C CA . GLU A 1 232 ? 14.984 4.522 -14.854 1.00 29.86 232 GLU A CA 1
ATOM 1836 C C . GLU A 1 232 ? 13.574 4.492 -14.256 1.00 29.86 232 GLU A C 1
ATOM 1838 O O . GLU A 1 232 ? 12.580 4.622 -14.972 1.00 29.86 232 GLU A O 1
ATOM 1843 N N . VAL A 1 233 ? 13.467 4.246 -12.949 1.00 32.91 233 VAL A N 1
ATOM 1844 C CA . VAL A 1 233 ? 12.183 4.294 -12.242 1.00 32.91 233 VAL A CA 1
ATOM 1845 C C . VAL A 1 233 ? 12.103 5.602 -11.472 1.00 32.91 233 VAL A C 1
ATOM 1847 O O . VAL A 1 233 ? 12.591 5.734 -10.351 1.00 32.91 233 VAL A O 1
ATOM 1850 N N . THR A 1 234 ? 11.448 6.599 -12.059 1.00 26.73 234 THR A N 1
ATOM 1851 C CA . THR A 1 234 ? 10.808 7.637 -11.250 1.00 26.73 234 THR A CA 1
ATOM 1852 C C . THR A 1 234 ? 9.545 7.028 -10.654 1.00 26.73 234 THR A C 1
ATOM 1854 O O . THR A 1 234 ? 8.501 6.974 -11.302 1.00 26.73 234 THR A O 1
ATOM 1857 N N . PHE A 1 235 ? 9.682 6.516 -9.429 1.00 37.69 235 PHE A N 1
ATOM 1858 C CA . PHE A 1 235 ? 8.610 5.927 -8.633 1.00 37.69 235 PHE A CA 1
ATOM 1859 C C . PHE A 1 235 ? 7.544 6.972 -8.310 1.00 37.69 235 PHE A C 1
ATOM 1861 O O . PHE A 1 235 ? 7.707 7.816 -7.434 1.00 37.69 235 PHE A O 1
ATOM 1868 N N . SER A 1 236 ? 6.440 6.884 -9.032 1.00 29.30 236 SER A N 1
ATOM 1869 C CA . SER A 1 236 ? 5.122 7.346 -8.610 1.00 29.30 236 SER A CA 1
ATOM 1870 C C . SER A 1 236 ? 4.125 6.398 -9.264 1.00 29.30 236 SER A C 1
ATOM 1872 O O . SER A 1 236 ? 4.384 5.912 -10.365 1.00 29.30 236 SER A O 1
ATOM 1874 N N . CYS A 1 237 ? 3.041 6.077 -8.565 1.00 25.89 237 CYS A N 1
ATOM 1875 C CA . CYS A 1 237 ? 1.960 5.196 -9.010 1.00 25.89 237 CYS A CA 1
ATOM 1876 C C . CYS A 1 237 ? 1.189 5.774 -10.210 1.00 25.89 237 CYS A C 1
ATOM 1878 O O . CYS A 1 237 ? -0.016 6.016 -10.136 1.00 25.89 237 CYS A O 1
ATOM 1880 N N . LEU A 1 238 ? 1.869 6.059 -11.310 1.00 29.72 238 LEU A N 1
ATOM 1881 C CA . LEU A 1 238 ? 1.253 6.636 -12.480 1.00 29.72 238 LEU A CA 1
ATOM 1882 C C . LEU A 1 238 ? 0.712 5.505 -13.357 1.00 29.72 238 LEU A C 1
ATOM 1884 O O . LEU A 1 238 ? 1.448 4.731 -13.954 1.00 29.72 238 LEU A O 1
ATOM 1888 N N . LYS A 1 239 ? -0.618 5.429 -13.399 1.00 36.09 239 LYS A N 1
ATOM 1889 C CA . LYS A 1 239 ? -1.385 4.710 -14.416 1.00 36.09 239 LYS A CA 1
ATOM 1890 C C . LYS A 1 239 ? -1.212 5.475 -15.741 1.00 36.09 239 LYS A C 1
ATOM 1892 O O . LYS A 1 239 ? -1.897 6.473 -15.950 1.00 36.09 239 LYS A O 1
ATOM 1897 N N . TYR A 1 240 ? -0.267 5.101 -16.603 1.00 41.84 240 TYR A N 1
ATOM 1898 C CA . TYR A 1 240 ? 0.036 5.869 -17.819 1.00 41.84 240 TYR A CA 1
ATOM 1899 C C . TYR A 1 240 ? -0.568 5.245 -19.089 1.00 41.84 240 TYR A C 1
ATOM 1901 O O . TYR A 1 240 ? -0.123 4.185 -19.500 1.00 41.84 240 TYR A O 1
ATOM 1909 N N . LEU A 1 241 ? -1.443 5.980 -19.799 1.00 45.12 241 LEU A N 1
ATOM 1910 C CA . LEU A 1 241 ? -1.171 6.594 -21.119 1.00 45.12 241 LEU A CA 1
ATOM 1911 C C . LEU A 1 241 ? -2.425 6.682 -22.027 1.00 45.12 241 LEU A C 1
ATOM 1913 O O . LEU A 1 241 ? -3.075 5.680 -22.268 1.00 45.12 241 LEU A O 1
ATOM 1917 N N . ILE A 1 242 ? -2.739 7.842 -22.625 1.00 39.78 242 ILE A N 1
ATOM 1918 C CA . ILE A 1 242 ? -3.603 7.879 -23.830 1.00 39.78 242 ILE A CA 1
ATOM 1919 C C . ILE A 1 242 ? -2.740 7.627 -25.070 1.00 39.78 242 ILE A C 1
ATOM 1921 O O . ILE A 1 242 ? -1.822 8.402 -25.359 1.00 39.78 242 ILE A O 1
ATOM 1925 N N . LEU A 1 243 ? -3.082 6.578 -25.812 1.00 44.75 243 LEU A N 1
ATOM 1926 C CA . LEU A 1 243 ? -2.560 6.266 -27.134 1.00 44.75 243 LEU A CA 1
ATOM 1927 C C . LEU A 1 243 ? -3.438 6.945 -28.193 1.00 44.75 243 LEU A C 1
ATOM 1929 O O . LEU A 1 243 ? -4.585 6.567 -28.422 1.00 44.75 243 LEU A O 1
ATOM 1933 N N . HIS A 1 244 ? -2.909 7.989 -28.824 1.00 41.09 244 HIS A N 1
ATOM 1934 C CA . HIS A 1 244 ? -3.551 8.674 -29.940 1.00 41.09 244 HIS A CA 1
ATOM 1935 C C . HIS A 1 244 ? -3.287 7.881 -31.218 1.00 41.09 244 HIS A C 1
ATOM 1937 O O . HIS A 1 244 ? -2.173 7.914 -31.751 1.00 41.09 244 HIS A O 1
ATOM 1943 N N . CYS A 1 245 ? -4.307 7.208 -31.747 1.00 38.41 245 CYS A N 1
ATOM 1944 C CA . CYS A 1 245 ? -4.185 6.580 -33.053 1.00 38.41 245 CYS A CA 1
ATOM 1945 C C . CYS A 1 245 ? -4.004 7.657 -34.132 1.00 38.41 245 CYS A C 1
ATOM 1947 O O . CYS A 1 245 ? -4.920 8.418 -34.435 1.00 38.41 245 CYS A O 1
ATOM 1949 N N . ALA A 1 246 ? -2.809 7.725 -34.703 1.00 34.50 246 ALA A N 1
ATOM 1950 C CA . ALA A 1 246 ? -2.573 8.247 -36.042 1.00 34.50 246 ALA A CA 1
ATOM 1951 C C . ALA A 1 246 ? -1.370 7.489 -36.608 1.00 34.50 246 ALA A C 1
ATOM 1953 O O . ALA A 1 246 ? -0.298 8.068 -36.782 1.00 34.50 246 ALA A O 1
ATOM 1954 N N . GLN A 1 247 ? -1.500 6.178 -36.811 1.00 35.72 247 GLN A N 1
ATOM 1955 C CA . GLN A 1 247 ? -0.403 5.413 -37.394 1.00 35.72 247 GLN A CA 1
ATOM 1956 C C . GLN A 1 247 ? -0.391 5.547 -38.913 1.00 35.72 247 GLN A C 1
ATOM 1958 O O . GLN A 1 247 ? -1.397 5.420 -39.609 1.00 35.72 247 GLN A O 1
ATOM 1963 N N . GLY A 1 248 ? 0.799 5.856 -39.418 1.00 30.84 248 GLY A N 1
ATOM 1964 C CA . GLY A 1 248 ? 1.192 5.529 -40.771 1.00 30.84 248 GLY A CA 1
ATOM 1965 C C . GLY A 1 248 ? 2.155 4.346 -40.725 1.00 30.84 248 GLY A C 1
ATOM 1966 O O . GLY A 1 248 ? 3.076 4.383 -39.916 1.00 30.84 248 GLY A O 1
ATOM 1967 N N . ALA A 1 249 ? 1.952 3.439 -41.692 1.00 25.75 249 ALA A N 1
ATOM 1968 C CA . ALA A 1 249 ? 2.677 2.200 -42.024 1.00 25.75 249 ALA A CA 1
ATOM 1969 C C . ALA A 1 249 ? 2.303 1.006 -41.119 1.00 25.75 249 ALA A C 1
ATOM 1971 O O . ALA A 1 249 ? 2.280 1.155 -39.916 1.00 25.75 249 ALA A O 1
ATOM 1972 N N . TYR A 1 250 ? 1.916 -0.174 -41.623 1.00 23.11 250 TYR A N 1
ATOM 1973 C CA . TYR A 1 250 ? 2.481 -0.931 -42.749 1.00 23.11 250 TYR A CA 1
ATOM 1974 C C . TYR A 1 250 ? 1.453 -1.808 -43.500 1.00 23.11 250 TYR A C 1
ATOM 1976 O O . TYR A 1 250 ? 0.497 -2.285 -42.903 1.00 23.11 250 TYR A O 1
ATOM 1984 N N . LEU A 1 251 ? 1.707 -2.101 -44.790 1.00 22.47 251 LEU A N 1
ATOM 1985 C CA . LEU A 1 251 ? 2.042 -3.454 -45.295 1.00 22.47 251 LEU A CA 1
ATOM 1986 C C . LEU A 1 251 ? 2.052 -3.523 -46.837 1.00 22.47 251 LEU A C 1
ATOM 1988 O O . LEU A 1 251 ? 1.139 -3.031 -47.490 1.00 22.47 251 LEU A O 1
ATOM 1992 N N . LEU A 1 252 ? 3.103 -4.166 -47.369 1.00 22.09 252 LEU A N 1
ATOM 1993 C CA . LEU A 1 252 ? 3.264 -4.953 -48.615 1.00 22.09 252 LEU A CA 1
ATOM 1994 C C . LEU A 1 252 ? 4.758 -4.826 -48.994 1.00 22.09 252 LEU A C 1
ATOM 1996 O O . LEU A 1 252 ? 5.234 -3.736 -49.267 1.00 22.09 252 LEU A O 1
ATOM 2000 N N . SER A 1 253 ? 5.601 -5.857 -49.027 1.00 24.25 253 SER A N 1
ATOM 2001 C CA . SER A 1 253 ? 5.362 -7.213 -49.510 1.00 24.25 253 SER A CA 1
ATOM 2002 C C . SER A 1 253 ? 6.607 -8.096 -49.286 1.00 24.25 253 SER A C 1
ATOM 2004 O O . SER A 1 253 ? 7.743 -7.628 -49.351 1.00 24.25 253 SER A O 1
ATOM 2006 N N . ARG A 1 254 ? 6.396 -9.404 -49.104 1.00 27.03 254 ARG A N 1
ATOM 2007 C CA . ARG A 1 254 ? 7.343 -10.450 -49.524 1.00 27.03 254 ARG A CA 1
ATOM 2008 C C . ARG A 1 254 ? 6.698 -11.193 -50.692 1.00 27.03 254 ARG A C 1
ATOM 2010 O O . ARG A 1 254 ? 5.803 -11.990 -50.433 1.00 27.03 254 ARG A O 1
ATOM 2017 N N . SER A 1 255 ? 7.123 -10.929 -51.933 1.00 22.64 255 SER A N 1
ATOM 2018 C CA . SER A 1 255 ? 7.324 -11.898 -53.043 1.00 22.64 255 SER A CA 1
ATOM 2019 C C . SER A 1 255 ? 7.630 -11.186 -54.385 1.00 22.64 255 SER A C 1
ATOM 2021 O O . SER A 1 255 ? 6.925 -10.274 -54.793 1.00 22.64 255 SER A O 1
ATOM 2023 N N . LEU A 1 256 ? 8.724 -11.612 -55.038 1.00 24.84 256 LEU A N 1
ATOM 2024 C CA . LEU A 1 256 ? 9.204 -11.318 -56.417 1.00 24.84 256 LEU A CA 1
ATOM 2025 C C . LEU A 1 256 ? 8.176 -11.755 -57.509 1.00 24.84 256 LEU A C 1
ATOM 2027 O O . LEU A 1 256 ? 7.279 -12.499 -57.113 1.00 24.84 256 LEU A O 1
ATOM 2031 N N . PRO A 1 257 ? 8.287 -11.451 -58.846 1.00 26.53 257 PRO A N 1
ATOM 2032 C CA . PRO A 1 257 ? 9.501 -11.164 -59.647 1.00 26.53 257 PRO A CA 1
ATOM 2033 C C . PRO A 1 257 ? 9.409 -10.158 -60.845 1.00 26.53 257 PRO A C 1
ATOM 2035 O O . PRO A 1 257 ? 8.346 -9.798 -61.326 1.00 26.53 257 PRO A O 1
ATOM 2038 N N . HIS A 1 258 ? 10.599 -9.851 -61.388 1.00 24.03 258 HIS A N 1
ATOM 2039 C CA . HIS A 1 258 ? 10.967 -9.571 -62.796 1.00 24.03 258 HIS A CA 1
ATOM 2040 C C . HIS A 1 258 ? 10.441 -8.339 -63.570 1.00 24.03 258 HIS A C 1
ATOM 2042 O O . HIS A 1 258 ? 9.255 -8.076 -63.712 1.00 24.03 258 HIS A O 1
ATOM 2048 N N . SER A 1 259 ? 11.418 -7.736 -64.264 1.00 24.42 259 SER A N 1
ATOM 2049 C CA . SER A 1 259 ? 11.345 -6.817 -65.409 1.00 24.42 259 SER A CA 1
ATOM 2050 C C . SER A 1 259 ? 10.981 -5.354 -65.126 1.00 24.42 259 SER A C 1
ATOM 2052 O O . SER A 1 259 ? 9.823 -4.974 -65.046 1.00 24.42 259 SER A O 1
ATOM 2054 N N . LEU A 1 260 ? 11.999 -4.491 -65.082 1.00 23.89 260 LEU A N 1
ATOM 2055 C CA . LEU A 1 260 ? 12.302 -3.592 -66.199 1.00 23.89 260 LEU A CA 1
ATOM 2056 C C . LEU A 1 260 ? 13.625 -2.856 -65.943 1.00 23.89 260 LEU A C 1
ATOM 2058 O O . LEU A 1 260 ? 13.942 -2.391 -64.855 1.00 23.89 260 LEU A O 1
ATOM 2062 N N . THR A 1 261 ? 14.416 -2.878 -66.999 1.00 24.75 261 THR A N 1
ATOM 2063 C CA . THR A 1 261 ? 15.787 -2.427 -67.206 1.00 24.75 261 THR A CA 1
ATOM 2064 C C . THR A 1 261 ? 15.927 -0.910 -67.404 1.00 24.75 261 THR A C 1
ATOM 2066 O O . THR A 1 261 ? 14.961 -0.254 -67.779 1.00 24.75 261 THR A O 1
ATOM 2069 N N . TYR A 1 262 ? 17.190 -0.453 -67.325 1.00 22.19 262 TYR A N 1
ATOM 2070 C CA . TYR A 1 262 ? 17.781 0.835 -67.764 1.00 22.19 262 TYR A CA 1
ATOM 2071 C C . TYR A 1 262 ? 17.638 2.025 -66.791 1.00 22.19 262 TYR A C 1
ATOM 2073 O O . TYR A 1 262 ? 16.548 2.320 -66.335 1.00 22.19 262 TYR A O 1
ATOM 2081 N N . GLY A 1 263 ? 18.677 2.798 -66.445 1.00 22.42 263 GLY A N 1
ATOM 2082 C CA . GLY A 1 263 ? 20.085 2.807 -66.850 1.00 22.42 263 GLY A CA 1
ATOM 2083 C C . GLY A 1 263 ? 20.871 3.953 -66.166 1.00 22.42 263 GLY A C 1
ATOM 2084 O O . GLY A 1 263 ? 20.344 5.035 -65.963 1.00 22.42 263 GLY A O 1
ATOM 2085 N N . ILE A 1 264 ? 22.113 3.642 -65.784 1.00 22.66 264 ILE A N 1
ATOM 2086 C CA . ILE A 1 264 ? 23.390 4.382 -65.916 1.00 22.66 264 ILE A CA 1
ATOM 2087 C C . ILE A 1 264 ? 23.533 5.885 -65.500 1.00 22.66 264 ILE A C 1
ATOM 2089 O O . ILE A 1 264 ? 23.126 6.750 -66.261 1.00 22.66 264 ILE A O 1
ATOM 2093 N N . TRP A 1 265 ? 24.254 6.106 -64.365 1.00 22.61 265 TRP A N 1
ATOM 2094 C CA . TRP A 1 265 ? 25.409 7.014 -64.008 1.00 22.61 265 TRP A CA 1
ATOM 2095 C C . TRP A 1 265 ? 25.427 8.540 -64.364 1.00 22.61 265 TRP A C 1
ATOM 2097 O O . TRP A 1 265 ? 24.697 8.924 -65.269 1.00 22.61 265 TRP A O 1
ATOM 2107 N N . PRO A 1 266 ? 26.303 9.430 -63.786 1.00 29.11 266 PRO A N 1
ATOM 2108 C CA . PRO A 1 266 ? 27.381 9.275 -62.773 1.00 29.11 266 PRO A CA 1
ATOM 2109 C C . PRO A 1 266 ? 27.466 10.369 -61.652 1.00 29.11 266 PRO A C 1
ATOM 2111 O O . PRO A 1 266 ? 26.689 11.318 -61.582 1.00 29.11 266 PRO A O 1
ATOM 2114 N N . GLU A 1 267 ? 28.482 10.202 -60.795 1.00 30.80 267 GLU A N 1
ATOM 2115 C CA . GLU A 1 267 ? 29.038 11.074 -59.741 1.00 30.80 267 GLU A CA 1
ATOM 2116 C C . GLU A 1 267 ? 29.339 12.541 -60.131 1.00 30.80 267 GLU A C 1
ATOM 2118 O O . GLU A 1 267 ? 29.781 12.800 -61.247 1.00 30.80 267 GLU A O 1
ATOM 2123 N N . GLN A 1 268 ? 29.245 13.470 -59.159 1.00 25.14 268 GLN A N 1
ATOM 2124 C CA . GLN A 1 268 ? 30.251 14.520 -58.878 1.00 25.14 268 GLN A CA 1
ATOM 2125 C C . GLN A 1 268 ? 29.933 15.285 -57.575 1.00 25.14 268 GLN A C 1
ATOM 2127 O O . GLN A 1 268 ? 28.776 15.549 -57.254 1.00 25.14 268 GLN A O 1
ATOM 2132 N N . GLY A 1 269 ? 30.976 15.599 -56.800 1.00 25.06 269 GLY A N 1
ATOM 2133 C CA . GLY A 1 269 ? 30.892 16.201 -55.468 1.00 25.06 269 GLY A CA 1
ATOM 2134 C C . GLY A 1 269 ? 30.967 17.736 -55.404 1.00 25.06 269 GLY A C 1
ATOM 2135 O O . GLY A 1 269 ? 31.333 18.402 -56.363 1.00 25.06 269 GLY A O 1
ATOM 2136 N N . PHE A 1 270 ? 30.683 18.223 -54.186 1.00 24.25 270 PHE A N 1
ATOM 2137 C CA . PHE A 1 270 ? 30.965 19.537 -53.573 1.00 24.25 270 PHE A CA 1
ATOM 2138 C C . PHE A 1 270 ? 30.362 20.818 -54.189 1.00 24.25 270 PHE A C 1
ATOM 2140 O O . PHE A 1 270 ? 30.865 21.358 -55.165 1.00 24.25 270 PHE A O 1
ATOM 2147 N N . ASN A 1 271 ? 29.401 21.440 -53.489 1.00 23.22 271 ASN A N 1
ATOM 2148 C CA . ASN A 1 271 ? 29.666 22.597 -52.612 1.00 23.22 271 ASN A CA 1
ATOM 2149 C C . ASN A 1 271 ? 28.385 23.152 -51.959 1.00 23.22 271 ASN A C 1
ATOM 2151 O O . ASN A 1 271 ? 27.284 23.092 -52.497 1.00 23.22 271 ASN A O 1
ATOM 2155 N N . SER A 1 272 ? 28.577 23.704 -50.764 1.00 33.16 272 SER A N 1
ATOM 2156 C CA . SER A 1 272 ? 27.614 24.397 -49.908 1.00 33.16 272 SER A CA 1
ATOM 2157 C C . SER A 1 272 ? 26.841 25.524 -50.605 1.00 33.16 272 SER A C 1
ATOM 2159 O O . SER A 1 272 ? 27.466 26.492 -51.031 1.00 33.16 272 SER A O 1
ATOM 2161 N N . VAL A 1 273 ? 25.502 25.480 -50.587 1.00 23.03 273 VAL A N 1
ATOM 2162 C CA . VAL A 1 273 ? 24.635 26.673 -50.679 1.00 23.03 273 VAL A CA 1
ATOM 2163 C C . VAL A 1 273 ? 23.347 26.436 -49.877 1.00 23.03 273 VAL A C 1
ATOM 2165 O O . VAL A 1 273 ? 22.695 25.400 -49.989 1.00 23.03 273 VAL A O 1
ATOM 2168 N N . THR A 1 274 ? 22.998 27.405 -49.035 1.00 29.81 274 THR A N 1
ATOM 2169 C CA . THR A 1 274 ? 21.771 27.492 -48.231 1.00 29.81 274 THR A CA 1
ATOM 2170 C C . THR A 1 274 ? 20.506 27.564 -49.104 1.00 29.81 274 THR A C 1
ATOM 2172 O O . THR A 1 274 ? 20.483 28.339 -50.060 1.00 29.81 274 THR A O 1
ATOM 2175 N N . PRO A 1 275 ? 19.398 26.861 -48.783 1.00 23.20 275 PRO A N 1
ATOM 2176 C CA . PRO A 1 275 ? 18.177 27.002 -49.574 1.00 23.20 275 PRO A CA 1
ATOM 2177 C C . PRO A 1 275 ? 17.293 28.147 -49.065 1.00 23.20 275 PRO A C 1
ATOM 2179 O O . PRO A 1 275 ? 16.624 28.043 -48.033 1.00 23.20 275 PRO A O 1
ATOM 2182 N N . ALA A 1 276 ? 17.223 29.221 -49.851 1.00 21.23 276 ALA A N 1
ATOM 2183 C CA . ALA A 1 276 ? 16.039 30.065 -49.916 1.00 21.23 276 ALA A CA 1
ATOM 2184 C C . ALA A 1 276 ? 14.985 29.411 -50.836 1.00 21.23 276 ALA A C 1
ATOM 2186 O O . ALA A 1 276 ? 15.293 28.909 -51.911 1.00 21.23 276 ALA A O 1
ATOM 2187 N N . LYS A 1 277 ? 13.738 29.428 -50.352 1.00 30.42 277 LYS A N 1
ATOM 2188 C CA . LYS A 1 277 ? 12.448 29.047 -50.961 1.00 30.42 277 LYS A CA 1
ATOM 2189 C C . LYS A 1 277 ? 12.403 28.881 -52.494 1.00 30.42 277 LYS A C 1
ATOM 2191 O O . LYS A 1 277 ? 12.450 29.868 -53.220 1.00 30.42 277 LYS A O 1
ATOM 2196 N N . ILE A 1 278 ? 12.024 27.679 -52.940 1.00 23.12 278 ILE A N 1
ATOM 2197 C CA . ILE A 1 278 ? 11.262 27.462 -54.182 1.00 23.12 278 ILE A CA 1
ATOM 2198 C C . ILE A 1 278 ? 9.996 26.667 -53.819 1.00 23.12 278 ILE A C 1
ATOM 2200 O O . ILE A 1 278 ? 10.067 25.565 -53.283 1.00 23.12 278 ILE A O 1
ATOM 2204 N N . ARG A 1 279 ? 8.825 27.277 -54.045 1.00 29.42 279 ARG A N 1
ATOM 2205 C CA . ARG A 1 279 ? 7.488 26.673 -53.894 1.00 29.42 279 ARG A CA 1
ATOM 2206 C C . ARG A 1 279 ? 7.149 25.934 -55.188 1.00 29.42 279 ARG A C 1
ATOM 2208 O O . ARG A 1 279 ? 7.077 26.591 -56.219 1.00 29.42 279 ARG A O 1
ATOM 2215 N N . ASN A 1 280 ? 6.856 24.635 -55.122 1.00 25.03 280 ASN A N 1
ATOM 2216 C CA . ASN A 1 280 ? 6.297 23.885 -56.249 1.00 25.03 280 ASN A CA 1
ATOM 2217 C C . ASN A 1 280 ? 4.917 23.324 -55.872 1.00 25.03 280 ASN A C 1
ATOM 2219 O O . ASN A 1 280 ? 4.799 22.520 -54.951 1.00 25.03 280 ASN A O 1
ATOM 2223 N N . ARG A 1 281 ? 3.871 23.805 -56.558 1.00 28.64 281 ARG A N 1
ATOM 2224 C CA . ARG A 1 281 ? 2.447 23.514 -56.292 1.00 28.64 281 ARG A CA 1
ATOM 2225 C C . ARG A 1 281 ? 1.996 22.115 -56.736 1.00 28.64 281 ARG A C 1
ATOM 2227 O O . ARG A 1 281 ? 0.942 21.673 -56.293 1.00 28.64 281 ARG A O 1
ATOM 2234 N N . ASP A 1 282 ? 2.793 21.408 -57.533 1.00 26.34 282 ASP A N 1
ATOM 2235 C CA . ASP A 1 282 ? 2.394 20.111 -58.102 1.00 26.34 282 ASP A CA 1
ATOM 2236 C C . ASP A 1 282 ? 2.741 18.907 -57.205 1.00 26.34 282 ASP A C 1
ATOM 2238 O O . ASP A 1 282 ? 2.116 17.853 -57.316 1.00 26.34 282 ASP A O 1
ATOM 2242 N N . PHE A 1 283 ? 3.639 19.076 -56.222 1.00 28.19 283 PHE A N 1
ATOM 2243 C CA . PHE A 1 283 ? 3.854 18.079 -55.157 1.00 28.19 283 PHE A CA 1
ATOM 2244 C C . PHE A 1 283 ? 2.690 18.047 -54.151 1.00 28.19 283 PHE A C 1
ATOM 2246 O O . PHE A 1 283 ? 2.313 16.982 -53.664 1.00 28.19 283 PHE A O 1
ATOM 2253 N N . ASP A 1 284 ? 2.060 19.200 -53.903 1.00 33.84 284 ASP A N 1
ATOM 2254 C CA . ASP A 1 284 ? 0.954 19.352 -52.948 1.00 33.84 284 ASP A CA 1
ATOM 2255 C C . ASP A 1 284 ? -0.308 18.579 -53.379 1.00 33.84 284 ASP A C 1
ATOM 2257 O O . ASP A 1 284 ? -1.114 18.166 -52.540 1.00 33.84 284 ASP A O 1
ATOM 2261 N N . GLN A 1 285 ? -0.503 18.358 -54.684 1.00 26.81 285 GLN A N 1
ATOM 2262 C CA . GLN A 1 285 ? -1.689 17.669 -55.199 1.00 26.81 285 GLN A CA 1
ATOM 2263 C C . GLN A 1 285 ? -1.532 16.139 -55.186 1.00 26.81 285 GLN A C 1
ATOM 2265 O O . GLN A 1 285 ? -2.497 15.431 -54.879 1.00 26.81 285 GLN A O 1
ATOM 2270 N N . ALA A 1 286 ? -0.317 15.629 -55.418 1.00 27.20 286 ALA A N 1
ATOM 2271 C CA . ALA A 1 286 ? 0.015 14.213 -55.252 1.00 27.20 286 ALA A CA 1
ATOM 2272 C C . ALA A 1 286 ? 0.061 13.807 -53.764 1.00 27.20 286 ALA A C 1
ATOM 2274 O O . ALA A 1 286 ? -0.488 12.769 -53.393 1.00 27.20 286 ALA A O 1
ATOM 2275 N N . GLU A 1 287 ? 0.600 14.664 -52.887 1.00 31.69 287 GLU A N 1
ATOM 2276 C CA . GLU A 1 287 ? 0.603 14.437 -51.434 1.00 31.69 287 GLU A CA 1
ATOM 2277 C C . GLU A 1 287 ? -0.814 14.527 -50.831 1.00 31.69 287 GLU A C 1
ATOM 2279 O O . GLU A 1 287 ? -1.154 13.779 -49.911 1.00 31.69 287 GLU A O 1
ATOM 2284 N N . ARG A 1 288 ? -1.695 15.380 -51.384 1.00 28.95 288 ARG A N 1
ATOM 2285 C CA . ARG A 1 288 ? -3.123 15.391 -51.016 1.00 28.95 288 ARG A CA 1
ATOM 2286 C C . ARG A 1 288 ? -3.859 14.142 -51.483 1.00 28.95 288 ARG A C 1
ATOM 2288 O O . ARG A 1 288 ? -4.620 13.597 -50.692 1.00 28.95 288 ARG A O 1
ATOM 2295 N N . ARG A 1 289 ? -3.630 13.654 -52.708 1.00 23.20 289 ARG A N 1
ATOM 2296 C CA . ARG A 1 289 ? -4.276 12.418 -53.191 1.00 23.20 289 ARG A CA 1
ATOM 2297 C C . ARG A 1 289 ? -3.814 11.168 -52.428 1.00 23.20 289 ARG A C 1
ATOM 2299 O O . ARG A 1 289 ? -4.643 10.309 -52.161 1.00 23.20 289 ARG A O 1
ATOM 2306 N N . LEU A 1 290 ? -2.558 11.105 -51.974 1.00 25.70 290 LEU A N 1
ATOM 2307 C CA . LEU A 1 290 ? -2.053 10.028 -51.099 1.00 25.70 290 LEU A CA 1
ATOM 2308 C C . LEU A 1 290 ? -2.494 10.149 -49.626 1.00 25.70 290 LEU A C 1
ATOM 2310 O O . LEU A 1 290 ? -2.415 9.181 -48.873 1.00 25.70 290 LEU A O 1
ATOM 2314 N N . ARG A 1 291 ? -2.975 11.318 -49.181 1.00 29.47 291 ARG A N 1
ATOM 2315 C CA . ARG A 1 291 ? -3.612 11.479 -47.859 1.00 29.47 291 ARG A CA 1
ATOM 2316 C C . ARG A 1 291 ? -5.038 10.923 -47.801 1.00 29.47 291 ARG A C 1
ATOM 2318 O O . ARG A 1 291 ? -5.526 10.711 -46.700 1.00 29.47 291 ARG A O 1
ATOM 2325 N N . LEU A 1 292 ? -5.685 10.688 -48.944 1.00 26.95 292 LEU A N 1
ATOM 2326 C CA . LEU A 1 292 ? -7.114 10.364 -49.019 1.00 26.95 292 LEU A CA 1
ATOM 2327 C C . LEU A 1 292 ? -7.462 8.871 -48.866 1.00 26.95 292 LEU A C 1
ATOM 2329 O O . LEU A 1 292 ? -8.640 8.569 -48.760 1.00 26.95 292 LEU A O 1
ATOM 2333 N N . ASN A 1 293 ? -6.473 7.973 -48.759 1.00 32.03 293 ASN A N 1
ATOM 2334 C CA . ASN A 1 293 ? -6.676 6.549 -48.440 1.00 32.03 293 ASN A CA 1
ATOM 2335 C C . ASN A 1 293 ? -5.810 6.105 -47.237 1.00 32.03 293 ASN A C 1
ATOM 2337 O O . ASN A 1 293 ? -5.087 5.116 -47.321 1.00 32.03 293 ASN A O 1
ATOM 2341 N N . ARG A 1 294 ? -5.814 6.863 -46.130 1.00 38.56 294 ARG A N 1
ATOM 2342 C CA . ARG A 1 294 ? -5.210 6.432 -44.852 1.00 38.56 294 ARG A CA 1
ATOM 2343 C C . ARG A 1 294 ? -6.326 5.954 -43.929 1.00 38.56 294 ARG A C 1
ATOM 2345 O O . ARG A 1 294 ? -7.060 6.789 -43.413 1.00 38.56 294 ARG A O 1
ATOM 2352 N N . GLY A 1 295 ? -6.477 4.640 -43.774 1.00 45.03 295 GLY A N 1
ATOM 2353 C CA . GLY A 1 295 ? -7.377 4.077 -42.766 1.00 45.03 295 GLY A CA 1
ATOM 2354 C C . GLY A 1 295 ? -6.907 4.474 -41.366 1.00 45.03 295 GLY A C 1
ATOM 2355 O O . GLY A 1 295 ? -5.709 4.451 -41.090 1.00 45.03 295 GLY A O 1
ATOM 2356 N N . GLU A 1 296 ? -7.833 4.906 -40.516 1.00 52.88 296 GLU A N 1
ATOM 2357 C CA . GLU A 1 296 ? -7.585 5.153 -39.094 1.00 52.88 296 GLU A CA 1
ATOM 2358 C C . GLU A 1 296 ? -7.593 3.794 -38.371 1.00 52.88 296 GLU A C 1
ATOM 2360 O O . GLU A 1 296 ? -8.526 3.026 -38.576 1.00 52.88 296 GLU A O 1
ATOM 2365 N N . TRP A 1 297 ? -6.570 3.477 -37.561 1.00 63.06 297 TRP A N 1
ATOM 2366 C CA . TRP A 1 297 ? -6.540 2.234 -36.771 1.00 63.06 297 TRP A CA 1
ATOM 2367 C C . TRP A 1 297 ? -7.613 2.299 -35.675 1.00 63.06 297 TRP A C 1
ATOM 2369 O O . TRP A 1 297 ? -7.543 3.139 -34.768 1.00 63.06 297 TRP A O 1
ATOM 2379 N N . SER A 1 298 ? -8.646 1.477 -35.808 1.00 70.50 298 SER A N 1
ATOM 2380 C CA . SER A 1 298 ? -9.830 1.493 -34.955 1.00 70.50 298 SER A CA 1
ATOM 2381 C C . SER A 1 298 ? -9.661 0.608 -33.715 1.00 70.50 298 SER A C 1
ATOM 2383 O O . SER A 1 298 ? -8.641 -0.055 -33.524 1.00 70.50 298 SER A O 1
ATOM 2385 N N . TRP A 1 299 ? -10.664 0.626 -32.832 1.00 73.31 299 TRP A N 1
ATOM 2386 C CA . TRP A 1 299 ? -10.706 -0.317 -31.711 1.00 73.31 299 TRP A CA 1
ATOM 2387 C C . TRP A 1 299 ? -10.920 -1.755 -32.199 1.00 73.31 299 TRP A C 1
ATOM 2389 O O . TRP A 1 299 ? -10.246 -2.655 -31.712 1.00 73.31 299 TRP A O 1
ATOM 2399 N N . ASP A 1 300 ? -11.753 -1.957 -33.222 1.00 72.94 300 ASP A N 1
ATOM 2400 C CA . ASP A 1 300 ? -11.980 -3.272 -33.832 1.00 72.94 300 ASP A CA 1
ATOM 2401 C C . ASP A 1 300 ? -10.683 -3.860 -34.408 1.00 72.94 300 ASP A C 1
ATOM 2403 O O . ASP A 1 300 ? -10.392 -5.042 -34.218 1.00 72.94 300 ASP A O 1
ATOM 2407 N N . ASP A 1 301 ? -9.851 -3.021 -35.039 1.00 69.56 301 ASP A N 1
ATOM 2408 C CA . ASP A 1 301 ? -8.529 -3.429 -35.524 1.00 69.56 301 ASP A CA 1
ATOM 2409 C C . ASP A 1 301 ? -7.621 -3.848 -34.358 1.00 69.56 301 ASP A C 1
ATOM 2411 O O . ASP A 1 301 ? -6.966 -4.890 -34.423 1.00 69.56 301 ASP A O 1
ATOM 2415 N N . GLN A 1 302 ? -7.625 -3.082 -33.260 1.00 73.06 302 GLN A N 1
ATOM 2416 C CA . GLN A 1 302 ? -6.861 -3.394 -32.049 1.00 73.06 302 GLN A CA 1
ATOM 2417 C C . GLN A 1 302 ? -7.339 -4.673 -31.353 1.00 73.06 302 GLN A C 1
ATOM 2419 O O . GLN A 1 302 ? -6.506 -5.410 -30.835 1.00 73.06 302 GLN A O 1
ATOM 2424 N N . ALA A 1 303 ? -8.647 -4.921 -31.306 1.00 70.62 303 ALA A N 1
ATOM 2425 C CA . ALA A 1 303 ? -9.252 -6.085 -30.663 1.00 70.62 303 ALA A CA 1
ATOM 2426 C C . ALA A 1 303 ? -9.118 -7.363 -31.515 1.00 70.62 303 ALA A C 1
ATOM 2428 O O . ALA A 1 303 ? -9.165 -8.480 -30.989 1.00 70.62 303 ALA A O 1
ATOM 2429 N N . SER A 1 304 ? -8.909 -7.220 -32.826 1.00 68.50 304 SER A N 1
ATOM 2430 C CA . SER A 1 304 ? -8.714 -8.340 -33.747 1.00 68.50 304 SER A CA 1
ATOM 2431 C C . SER A 1 304 ? -7.366 -9.071 -33.546 1.00 68.50 304 SER A C 1
ATOM 2433 O O . SER A 1 304 ? -6.425 -8.562 -32.939 1.00 68.50 304 SER A O 1
ATOM 2435 N N . ASN A 1 305 ? -7.266 -10.322 -34.022 1.00 53.34 305 ASN A N 1
ATOM 2436 C CA . ASN A 1 305 ? -6.032 -11.134 -34.043 1.00 53.34 305 ASN A CA 1
ATOM 2437 C C . ASN A 1 305 ? -5.267 -11.272 -32.705 1.00 53.34 305 ASN A C 1
ATOM 2439 O O . ASN A 1 305 ? -4.037 -11.265 -32.668 1.00 53.34 305 ASN A O 1
ATOM 2443 N N . GLY A 1 306 ? -5.988 -11.465 -31.598 1.00 59.75 306 GLY A N 1
ATOM 2444 C CA . GLY A 1 306 ? -5.387 -11.712 -30.278 1.00 59.75 306 GLY A CA 1
ATOM 2445 C C . GLY A 1 306 ? -5.077 -10.444 -29.484 1.00 59.75 306 GLY A C 1
ATOM 2446 O O . GLY A 1 306 ? -4.548 -10.536 -28.372 1.00 59.75 306 GLY A O 1
ATOM 2447 N N . GLY A 1 307 ? -5.437 -9.278 -30.024 1.00 66.81 307 GLY A N 1
ATOM 2448 C CA . GLY A 1 307 ? -5.445 -8.018 -29.302 1.00 66.81 307 GLY A CA 1
ATOM 2449 C C . GLY A 1 307 ? -4.096 -7.311 -29.234 1.00 66.81 307 GLY A C 1
ATOM 2450 O O . GLY A 1 307 ? -4.053 -6.218 -28.681 1.00 66.81 307 GLY A O 1
ATOM 2451 N N . ILE A 1 308 ? -3.009 -7.930 -29.720 1.00 76.50 308 ILE A N 1
ATOM 2452 C CA . ILE A 1 308 ? -1.627 -7.459 -29.544 1.00 76.50 308 ILE A CA 1
ATOM 2453 C C . ILE A 1 308 ? -1.150 -6.708 -30.786 1.00 76.50 308 ILE A C 1
ATOM 2455 O O . ILE A 1 308 ? -1.136 -7.265 -31.882 1.00 76.50 308 ILE A O 1
ATOM 2459 N N . THR A 1 309 ? -0.686 -5.477 -30.599 1.00 78.00 309 THR A N 1
ATOM 2460 C CA . THR A 1 309 ? -0.129 -4.631 -31.661 1.00 78.00 309 THR A CA 1
ATOM 2461 C C . THR A 1 309 ? 1.110 -3.900 -31.168 1.00 78.00 309 THR A C 1
ATOM 2463 O O . THR A 1 309 ? 1.235 -3.569 -29.988 1.00 78.00 309 THR A O 1
ATOM 2466 N N . ASN A 1 310 ? 2.041 -3.637 -32.079 1.00 80.25 310 ASN A N 1
ATOM 2467 C CA . ASN A 1 310 ? 3.202 -2.809 -31.805 1.00 80.25 310 ASN A CA 1
ATOM 2468 C C . ASN A 1 310 ? 2.845 -1.329 -32.037 1.00 80.25 310 ASN A C 1
ATOM 2470 O O . ASN A 1 310 ? 2.366 -0.928 -33.097 1.00 80.25 310 ASN A O 1
ATOM 2474 N N . TRP A 1 311 ? 3.085 -0.484 -31.040 1.00 79.62 311 TRP A N 1
ATOM 2475 C CA . TRP A 1 311 ? 2.764 0.940 -31.082 1.00 79.62 311 TRP A CA 1
ATOM 2476 C C . TRP A 1 311 ? 3.893 1.765 -31.718 1.00 79.62 311 TRP A C 1
ATOM 2478 O O . TRP A 1 311 ? 4.620 2.505 -31.050 1.00 79.62 311 TRP A O 1
ATOM 2488 N N . ASP A 1 312 ? 4.076 1.585 -33.025 1.00 74.38 312 ASP A N 1
ATOM 2489 C CA . ASP A 1 312 ? 5.068 2.268 -33.859 1.00 74.38 312 ASP A CA 1
ATOM 2490 C C . ASP A 1 312 ? 4.591 3.627 -34.434 1.00 74.38 312 ASP A C 1
ATOM 2492 O O . ASP A 1 312 ? 3.556 4.177 -34.044 1.00 74.38 312 ASP A O 1
ATOM 2496 N N . GLY A 1 313 ? 5.400 4.249 -35.302 1.00 71.75 313 GLY A N 1
ATOM 2497 C CA . GLY A 1 313 ? 5.058 5.512 -35.976 1.00 71.75 313 GLY A CA 1
ATOM 2498 C C . GLY A 1 313 ? 5.185 6.780 -35.113 1.00 71.75 313 GLY A C 1
ATOM 2499 O O . GLY A 1 313 ? 4.877 7.893 -35.565 1.00 71.75 313 GLY A O 1
ATOM 2500 N N . VAL A 1 314 ? 5.675 6.663 -33.874 1.00 73.94 314 VAL A N 1
ATOM 2501 C CA . VAL A 1 314 ? 5.812 7.785 -32.933 1.00 73.94 314 VAL A CA 1
ATOM 2502 C C . VAL A 1 314 ? 7.069 8.613 -33.220 1.00 73.94 314 VAL A C 1
ATOM 2504 O O . VAL A 1 314 ? 8.178 8.297 -32.793 1.00 73.94 314 VAL A O 1
ATOM 2507 N N . LYS A 1 315 ? 6.890 9.750 -33.904 1.00 75.44 315 LYS A N 1
ATOM 2508 C CA . LYS A 1 315 ? 7.993 10.658 -34.298 1.00 75.44 315 LYS A CA 1
ATOM 2509 C C . LYS A 1 315 ? 8.318 11.756 -33.283 1.00 75.44 315 LYS A C 1
ATOM 2511 O O . LYS A 1 315 ? 9.381 12.371 -33.341 1.00 75.44 315 LYS A O 1
ATOM 2516 N N . ASN A 1 316 ? 7.393 12.071 -32.378 1.00 74.44 316 ASN A N 1
ATOM 2517 C CA . ASN A 1 316 ? 7.576 13.159 -31.419 1.00 74.44 316 ASN A CA 1
ATOM 2518 C C . ASN A 1 316 ? 8.504 12.713 -30.273 1.00 74.44 316 ASN A C 1
ATOM 2520 O O . ASN A 1 316 ? 8.201 11.746 -29.585 1.00 74.44 316 ASN A O 1
ATOM 2524 N N . LYS A 1 317 ? 9.600 13.441 -30.016 1.00 78.12 317 LYS A N 1
ATOM 2525 C CA . LYS A 1 317 ? 10.589 13.074 -28.981 1.00 78.12 317 LYS A CA 1
ATOM 2526 C C . LYS A 1 317 ? 10.008 12.975 -27.564 1.00 78.12 317 LYS A C 1
ATOM 2528 O O . LYS A 1 317 ? 10.437 12.114 -26.804 1.00 78.12 317 LYS A O 1
ATOM 2533 N N . GLN A 1 318 ? 9.035 13.819 -27.211 1.00 76.69 318 GLN A N 1
ATOM 2534 C CA . GLN A 1 318 ? 8.351 13.741 -25.917 1.00 76.69 318 GLN A CA 1
ATOM 2535 C C . GLN A 1 318 ? 7.462 12.496 -25.841 1.00 76.69 318 GLN A C 1
ATOM 2537 O O . GLN A 1 318 ? 7.484 11.797 -24.837 1.00 76.69 318 GLN A O 1
ATOM 2542 N N . ALA A 1 319 ? 6.739 12.179 -26.917 1.00 73.00 319 ALA A N 1
ATOM 2543 C CA . ALA A 1 319 ? 5.956 10.948 -27.007 1.00 73.00 319 ALA A CA 1
ATOM 2544 C C . ALA A 1 319 ? 6.857 9.705 -26.921 1.00 73.00 319 ALA A C 1
ATOM 2546 O O . ALA A 1 319 ? 6.581 8.799 -26.150 1.00 73.00 319 ALA A O 1
ATOM 2547 N N . GLN A 1 320 ? 7.995 9.700 -27.618 1.00 79.25 320 GLN A N 1
ATOM 2548 C CA . GLN A 1 320 ? 8.990 8.630 -27.507 1.00 79.25 320 GLN A CA 1
ATOM 2549 C C . GLN A 1 320 ? 9.572 8.520 -26.092 1.00 79.25 320 GLN A C 1
ATOM 2551 O O . GLN A 1 320 ? 9.877 7.424 -25.636 1.00 79.25 320 GLN A O 1
ATOM 2556 N N . LYS A 1 321 ? 9.777 9.641 -25.387 1.00 81.38 321 LYS A N 1
ATOM 2557 C CA . LYS A 1 321 ? 10.195 9.616 -23.977 1.00 81.38 321 LYS A CA 1
ATOM 2558 C C . LYS A 1 321 ? 9.133 8.935 -23.112 1.00 81.38 321 LYS A C 1
ATOM 2560 O O . LYS A 1 321 ? 9.486 8.122 -22.271 1.00 81.38 321 LYS A O 1
ATOM 2565 N N . ASN A 1 322 ? 7.861 9.232 -23.358 1.00 78.75 322 ASN A N 1
ATOM 2566 C CA . ASN A 1 322 ? 6.752 8.618 -22.639 1.00 78.75 322 ASN A CA 1
ATOM 2567 C C . ASN A 1 322 ? 6.638 7.112 -22.953 1.00 78.75 322 ASN A C 1
ATOM 2569 O O . ASN A 1 322 ? 6.454 6.340 -22.026 1.00 78.75 322 ASN A O 1
ATOM 2573 N N . LEU A 1 323 ? 6.852 6.681 -24.205 1.00 77.31 323 LEU A N 1
ATOM 2574 C CA . LEU A 1 323 ? 6.914 5.251 -24.555 1.00 77.31 323 LEU A CA 1
ATOM 2575 C C . LEU A 1 323 ? 8.038 4.513 -23.814 1.00 77.31 323 LEU A C 1
ATOM 2577 O O . LEU A 1 323 ? 7.829 3.422 -23.301 1.00 77.31 323 LEU A O 1
ATOM 2581 N N . ARG A 1 324 ? 9.228 5.118 -23.702 1.00 83.38 324 ARG A N 1
ATOM 2582 C CA . ARG A 1 324 ? 10.353 4.532 -22.942 1.00 83.38 324 ARG A CA 1
ATOM 2583 C C . ARG A 1 324 ? 10.063 4.387 -21.444 1.00 83.38 324 ARG A C 1
ATOM 2585 O O . ARG A 1 324 ? 10.689 3.570 -20.773 1.00 83.38 324 ARG A O 1
ATOM 2592 N N . ALA A 1 325 ? 9.148 5.194 -20.915 1.00 78.25 325 ALA A N 1
ATOM 2593 C CA . ALA A 1 325 ? 8.753 5.137 -19.514 1.00 78.25 325 ALA A CA 1
ATOM 2594 C C . ALA A 1 325 ? 7.739 4.019 -19.218 1.00 78.25 325 ALA A C 1
ATOM 2596 O O . ALA A 1 325 ? 7.512 3.736 -18.048 1.00 78.25 325 ALA A O 1
ATOM 2597 N N . MET A 1 326 ? 7.164 3.386 -20.247 1.00 77.50 326 MET A N 1
ATOM 2598 C CA . MET A 1 326 ? 6.178 2.317 -20.089 1.00 77.50 326 MET A CA 1
ATOM 2599 C C . MET A 1 326 ? 6.817 1.026 -19.579 1.00 77.50 326 MET A C 1
ATOM 2601 O O . MET A 1 326 ? 7.954 0.696 -19.940 1.00 77.50 326 MET A O 1
ATOM 2605 N N . ARG A 1 327 ? 6.075 0.301 -18.749 1.00 75.44 327 ARG A N 1
ATOM 2606 C CA . ARG A 1 327 ? 6.440 -1.002 -18.184 1.00 75.44 327 ARG A CA 1
ATOM 2607 C C . ARG A 1 327 ? 5.366 -2.033 -18.485 1.00 75.44 327 ARG A C 1
ATOM 2609 O O . ARG A 1 327 ? 4.260 -1.679 -18.884 1.00 75.44 327 ARG A O 1
ATOM 2616 N N . LEU A 1 328 ? 5.712 -3.307 -18.318 1.00 74.06 328 LEU A N 1
ATOM 2617 C CA . LEU A 1 328 ? 4.739 -4.392 -18.441 1.00 74.06 328 LEU A CA 1
ATOM 2618 C C . LEU A 1 328 ? 3.516 -4.134 -17.550 1.00 74.06 328 LEU A C 1
ATOM 2620 O O . LEU A 1 328 ? 3.647 -3.664 -16.422 1.00 74.06 328 LEU A O 1
ATOM 2624 N N . ASP A 1 329 ? 2.346 -4.440 -18.102 1.00 75.31 329 ASP A N 1
ATOM 2625 C CA . ASP A 1 329 ? 1.021 -4.308 -17.496 1.00 75.31 329 ASP A CA 1
ATOM 2626 C C . ASP A 1 329 ? 0.538 -2.871 -17.228 1.00 75.31 329 ASP A C 1
ATOM 2628 O O . ASP A 1 329 ? -0.550 -2.681 -16.677 1.00 75.31 329 ASP A O 1
ATOM 2632 N N . ASP A 1 330 ? 1.265 -1.848 -17.691 1.00 77.00 330 ASP A N 1
ATOM 2633 C CA . ASP A 1 330 ? 0.759 -0.473 -17.684 1.00 77.00 330 ASP A CA 1
ATOM 2634 C C . ASP A 1 330 ? -0.528 -0.371 -18.515 1.00 77.00 330 ASP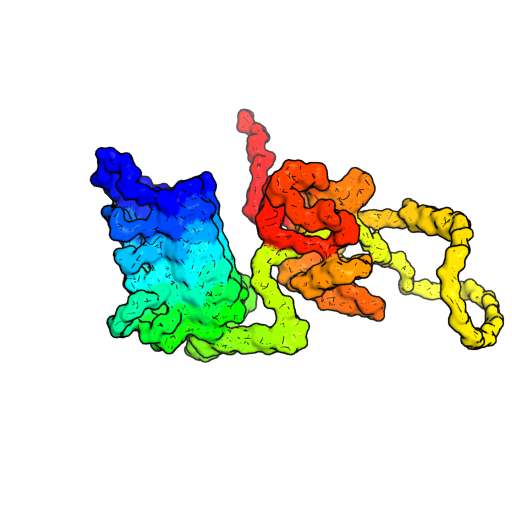 A C 1
ATOM 2636 O O . ASP A 1 330 ? -0.562 -0.740 -19.693 1.00 77.00 330 ASP A O 1
ATOM 2640 N N . LEU A 1 331 ? -1.590 0.165 -17.906 1.00 80.19 331 LEU A N 1
ATOM 2641 C CA . LEU A 1 331 ? -2.875 0.383 -18.566 1.00 80.19 331 LEU A CA 1
ATOM 2642 C C . LEU A 1 331 ? -2.919 1.729 -19.282 1.00 80.19 331 LEU A C 1
ATOM 2644 O O . LEU A 1 331 ? -2.646 2.782 -18.703 1.00 80.19 331 LEU A O 1
ATOM 2648 N N . CYS A 1 332 ? -3.368 1.679 -20.529 1.00 83.50 332 CYS A N 1
ATOM 2649 C CA . CYS A 1 332 ? -3.449 2.806 -21.435 1.00 83.50 332 CYS A CA 1
ATOM 2650 C C . CYS A 1 332 ? -4.874 2.951 -21.975 1.00 83.50 332 CYS A C 1
ATOM 2652 O O . CYS A 1 332 ? -5.491 1.973 -22.390 1.00 83.50 332 CYS A O 1
ATOM 2654 N N . PHE A 1 333 ? -5.382 4.175 -22.060 1.00 83.75 333 PHE A N 1
ATOM 2655 C CA . PHE A 1 333 ? -6.595 4.454 -22.820 1.00 83.75 333 PHE A CA 1
ATOM 2656 C C . PHE A 1 333 ? -6.299 4.452 -24.320 1.00 83.75 333 PHE A C 1
ATOM 2658 O O . PHE A 1 333 ? -5.388 5.134 -24.800 1.00 83.75 333 PHE A O 1
ATOM 2665 N N . PHE A 1 334 ? -7.140 3.759 -25.074 1.00 80.88 334 PHE A N 1
ATOM 2666 C CA . PHE A 1 334 ? -7.178 3.834 -26.522 1.00 80.88 334 PHE A CA 1
ATOM 2667 C C . PHE A 1 334 ? -8.045 5.024 -26.946 1.00 80.88 334 PHE A C 1
ATOM 2669 O O . PHE A 1 334 ? -9.238 5.088 -26.632 1.00 80.88 334 PHE A O 1
ATOM 2676 N N . TYR A 1 335 ? -7.444 5.989 -27.645 1.00 78.94 335 TYR A N 1
ATOM 2677 C CA . TYR A 1 335 ? -8.110 7.224 -28.051 1.00 78.94 335 TYR A CA 1
ATOM 2678 C C . TYR A 1 335 ? -8.169 7.354 -29.571 1.00 78.94 335 TYR A C 1
ATOM 2680 O O . TYR A 1 335 ? -7.147 7.422 -30.266 1.00 78.94 335 TYR A O 1
ATOM 2688 N N . HIS A 1 336 ? -9.389 7.477 -30.089 1.00 76.75 336 HIS A N 1
ATOM 2689 C CA . HIS A 1 336 ? -9.631 7.823 -31.484 1.00 76.75 336 HIS A CA 1
ATOM 2690 C C . HIS A 1 336 ? -9.371 9.307 -31.698 1.00 76.75 336 HIS A C 1
ATOM 2692 O O . HIS A 1 336 ? -9.941 10.161 -31.017 1.00 76.75 336 HIS A O 1
ATOM 2698 N N . SER A 1 337 ? -8.503 9.621 -32.658 1.00 66.50 337 SER A N 1
ATOM 2699 C CA . SER A 1 337 ? -8.145 11.002 -32.991 1.00 66.50 337 SER A CA 1
ATOM 2700 C C . SER A 1 337 ? -8.777 11.539 -34.273 1.00 66.50 337 SER A C 1
ATOM 2702 O O . SER A 1 337 ? -8.566 12.711 -34.619 1.00 66.50 337 SER A O 1
ATOM 2704 N N . GLY A 1 338 ? -9.547 10.687 -34.951 1.00 61.84 338 GLY A N 1
ATOM 2705 C CA . GLY A 1 338 ? -10.096 10.922 -36.273 1.00 61.84 338 GLY A CA 1
ATOM 2706 C C . GLY A 1 338 ? -10.940 12.185 -36.386 1.00 61.84 338 GLY A C 1
ATOM 2707 O O . GLY A 1 338 ? -11.445 12.746 -35.407 1.00 61.84 338 GLY A O 1
ATOM 2708 N N . ALA A 1 339 ? -11.083 12.671 -37.618 1.00 54.62 339 ALA A N 1
ATOM 2709 C CA . ALA A 1 339 ? -11.838 13.894 -37.895 1.00 54.62 339 ALA A CA 1
ATOM 2710 C C . ALA A 1 339 ? -13.346 13.742 -37.617 1.00 54.62 339 ALA A C 1
ATOM 2712 O O . ALA A 1 339 ? -14.016 14.743 -37.360 1.00 54.62 339 ALA A O 1
ATOM 2713 N N . SER A 1 340 ? -13.860 12.511 -37.660 1.00 55.19 340 SER A N 1
ATOM 2714 C CA . SER A 1 340 ? -15.265 12.161 -37.438 1.00 55.19 340 SER A CA 1
ATOM 2715 C C . SER A 1 340 ? -15.615 11.981 -35.958 1.00 55.19 340 SER A C 1
ATOM 2717 O O . SER A 1 340 ? -16.727 12.331 -35.567 1.00 55.19 340 SER A O 1
ATOM 2719 N N . ALA A 1 341 ? -14.689 11.494 -35.122 1.00 62.41 341 ALA A N 1
ATOM 2720 C CA . ALA A 1 341 ? -14.929 11.331 -33.693 1.00 62.41 341 ALA A CA 1
ATOM 2721 C C . ALA A 1 341 ? -13.649 11.293 -32.847 1.00 62.41 341 ALA A C 1
ATOM 2723 O O . ALA A 1 341 ? -12.762 10.470 -33.053 1.00 62.41 341 ALA A O 1
ATOM 2724 N N . ARG A 1 342 ? -13.594 12.175 -31.844 1.00 76.56 342 ARG A N 1
ATOM 2725 C CA . ARG A 1 342 ? -12.491 12.280 -30.885 1.00 76.56 342 ARG A CA 1
ATOM 2726 C C . ARG A 1 342 ? -12.947 11.813 -29.518 1.00 76.56 342 ARG A C 1
ATOM 2728 O O . ARG A 1 342 ? -13.672 12.557 -28.854 1.00 76.56 342 ARG A O 1
ATOM 2735 N N . ARG A 1 343 ? -12.535 10.616 -29.118 1.00 81.56 343 ARG A N 1
ATOM 2736 C CA . ARG A 1 343 ? -13.054 9.954 -27.918 1.00 81.56 343 ARG A CA 1
ATOM 2737 C C . ARG A 1 343 ? -12.132 8.869 -27.392 1.00 81.56 343 ARG A C 1
ATOM 2739 O O . ARG A 1 343 ? -11.360 8.283 -28.148 1.00 81.56 343 ARG A O 1
ATOM 2746 N N . VAL A 1 344 ? -12.244 8.611 -26.097 1.00 84.31 344 VAL A N 1
ATOM 2747 C CA . VAL A 1 344 ? -11.690 7.414 -25.456 1.00 84.31 344 VAL A CA 1
ATOM 2748 C C . VAL A 1 344 ? -12.676 6.271 -25.673 1.00 84.31 344 VAL A C 1
ATOM 2750 O O . VAL A 1 344 ? -13.860 6.450 -25.396 1.00 84.31 344 VAL A O 1
ATOM 2753 N N . VAL A 1 345 ? -12.201 5.137 -26.188 1.00 82.69 345 VAL A N 1
ATOM 2754 C CA . VAL A 1 345 ? -13.063 4.010 -26.598 1.00 82.69 345 VAL A CA 1
ATOM 2755 C C . VAL A 1 345 ? -12.734 2.698 -25.908 1.00 82.69 345 VAL A C 1
ATOM 2757 O O . VAL A 1 345 ? -13.610 1.864 -25.786 1.00 82.69 345 VAL A O 1
ATOM 2760 N N . GLY A 1 346 ? -11.517 2.512 -25.403 1.00 82.38 346 GLY A N 1
ATOM 2761 C CA . GLY A 1 346 ? -11.141 1.258 -24.754 1.00 82.38 346 GLY A CA 1
ATOM 2762 C C . GLY A 1 346 ? -9.872 1.379 -23.933 1.00 82.38 346 GLY A C 1
ATOM 2763 O O . GLY A 1 346 ? -9.273 2.456 -23.840 1.00 82.38 346 GLY A O 1
ATOM 2764 N N . VAL A 1 347 ? -9.462 0.261 -23.347 1.00 83.88 347 VAL A N 1
ATOM 2765 C CA . VAL A 1 347 ? -8.255 0.129 -22.533 1.00 83.88 347 VAL A CA 1
ATOM 2766 C C . VAL A 1 347 ? -7.357 -0.959 -23.110 1.00 83.88 347 VAL A C 1
ATOM 2768 O O . VAL A 1 347 ? -7.811 -2.054 -23.434 1.00 83.88 347 VAL A O 1
ATOM 2771 N N . VAL A 1 348 ? -6.063 -0.671 -23.214 1.00 82.00 348 VAL A N 1
ATOM 2772 C CA . VAL A 1 348 ? -5.020 -1.639 -23.572 1.00 82.00 348 VAL A CA 1
ATOM 2773 C C . VAL A 1 348 ? -3.991 -1.746 -22.445 1.00 82.00 348 VAL A C 1
ATOM 2775 O O . VAL A 1 348 ? -3.850 -0.813 -21.659 1.00 82.00 348 VAL A O 1
ATOM 2778 N N . SER A 1 349 ? -3.259 -2.854 -22.361 1.00 81.62 349 SER A N 1
ATOM 2779 C CA . SER A 1 349 ? -2.137 -3.045 -21.439 1.00 81.62 349 SER A CA 1
ATOM 2780 C C . SER A 1 349 ? -0.831 -3.220 -22.200 1.00 81.62 349 SER A C 1
ATOM 2782 O O . SER A 1 349 ? -0.809 -3.791 -23.288 1.00 81.62 349 SER A O 1
ATOM 2784 N N . VAL A 1 350 ? 0.280 -2.751 -21.647 1.00 81.25 350 VAL A N 1
ATOM 2785 C CA . VAL A 1 350 ? 1.605 -2.979 -22.235 1.00 81.25 350 VAL A CA 1
ATOM 2786 C C . VAL A 1 350 ? 2.023 -4.431 -22.001 1.00 81.25 350 VAL A C 1
ATOM 2788 O O . VAL A 1 350 ? 2.147 -4.877 -20.867 1.00 81.25 350 VAL A O 1
ATOM 2791 N N . VAL A 1 351 ? 2.278 -5.174 -23.076 1.00 81.88 351 VAL A N 1
ATOM 2792 C CA . VAL A 1 351 ? 2.713 -6.585 -23.026 1.00 81.88 351 VAL A CA 1
ATOM 2793 C C . VAL A 1 351 ? 4.166 -6.781 -23.445 1.00 81.88 351 VAL A C 1
ATOM 2795 O O . VAL A 1 351 ? 4.725 -7.863 -23.269 1.00 81.88 351 VAL A O 1
ATOM 2798 N N . LYS A 1 352 ? 4.800 -5.730 -23.973 1.00 83.81 352 LYS A N 1
ATOM 2799 C CA . LYS A 1 352 ? 6.241 -5.685 -24.204 1.00 83.81 352 LYS A CA 1
ATOM 2800 C C . LYS A 1 352 ? 6.762 -4.275 -24.001 1.00 83.81 352 LYS A C 1
ATOM 2802 O O . LYS A 1 352 ? 6.274 -3.328 -24.619 1.00 83.81 352 LYS A O 1
ATOM 2807 N N . GLU A 1 353 ? 7.781 -4.163 -23.159 1.00 84.38 353 GLU A N 1
ATOM 2808 C CA . GLU A 1 353 ? 8.445 -2.894 -22.878 1.00 84.38 353 GLU A CA 1
ATOM 2809 C C . GLU A 1 353 ? 9.146 -2.320 -24.109 1.00 84.38 353 GLU A C 1
ATOM 2811 O O . GLU A 1 353 ? 9.348 -2.991 -25.123 1.00 84.38 353 GLU A O 1
ATOM 2816 N N . CYS A 1 354 ? 9.528 -1.050 -23.994 1.00 85.31 354 CYS A N 1
ATOM 2817 C CA . CYS A 1 354 ? 10.084 -0.284 -25.091 1.00 85.31 354 CYS A CA 1
ATOM 2818 C C . CYS A 1 354 ? 11.306 -0.962 -25.729 1.00 85.31 354 CYS A C 1
ATOM 2820 O O . CYS A 1 354 ? 12.320 -1.205 -25.076 1.00 85.31 354 CYS A O 1
ATOM 2822 N N . TYR A 1 355 ? 11.258 -1.143 -27.044 1.00 82.94 355 TYR A N 1
ATOM 2823 C CA . TYR A 1 355 ? 12.365 -1.633 -27.855 1.00 82.94 355 TYR A CA 1
ATOM 2824 C C . TYR A 1 355 ? 12.560 -0.763 -29.101 1.00 82.94 355 TYR A C 1
ATOM 2826 O O . TYR A 1 355 ? 11.745 0.106 -29.422 1.00 82.94 355 TYR A O 1
ATOM 2834 N N . LYS A 1 356 ? 13.690 -0.969 -29.782 1.00 83.56 356 LYS A N 1
ATOM 2835 C CA . LYS A 1 356 ? 14.020 -0.292 -31.038 1.00 83.56 356 LYS A CA 1
ATOM 2836 C C . LYS A 1 356 ? 13.825 -1.231 -32.223 1.00 83.56 356 LYS A C 1
ATOM 2838 O O . LYS A 1 356 ? 14.250 -2.385 -32.158 1.00 83.56 356 LYS A O 1
ATOM 2843 N N . THR A 1 357 ? 13.197 -0.752 -33.294 1.00 76.00 357 THR A N 1
ATOM 2844 C CA . THR A 1 357 ? 13.079 -1.503 -34.557 1.00 76.00 357 THR A CA 1
ATOM 2845 C C . THR A 1 357 ? 14.365 -1.404 -35.384 1.00 76.00 357 THR A C 1
ATOM 2847 O O . THR A 1 357 ? 15.289 -0.668 -35.034 1.00 76.00 357 THR A O 1
ATOM 2850 N N . ALA A 1 358 ? 14.434 -2.136 -36.502 1.00 74.75 358 ALA A N 1
ATOM 2851 C CA . ALA A 1 358 ? 15.554 -2.052 -37.446 1.00 74.75 358 ALA A CA 1
ATOM 2852 C C . ALA A 1 358 ? 15.774 -0.627 -38.001 1.00 74.75 358 ALA A C 1
ATOM 2854 O O . ALA A 1 358 ? 16.895 -0.286 -38.370 1.00 74.75 358 ALA A O 1
ATOM 2855 N N . ASP A 1 359 ? 14.729 0.204 -37.985 1.00 73.69 359 ASP A N 1
ATOM 2856 C CA . ASP A 1 359 ? 14.742 1.600 -38.432 1.00 73.69 359 ASP A CA 1
ATOM 2857 C C . ASP A 1 359 ? 14.998 2.605 -37.283 1.00 73.69 359 ASP A C 1
ATOM 2859 O O . ASP A 1 359 ? 14.778 3.805 -37.439 1.00 73.69 359 ASP A O 1
ATOM 2863 N N . ASP A 1 360 ? 15.461 2.128 -36.117 1.00 75.44 360 ASP A N 1
ATOM 2864 C CA . ASP A 1 360 ? 15.694 2.908 -34.884 1.00 75.44 360 ASP A CA 1
ATOM 2865 C C . ASP A 1 360 ? 14.427 3.594 -34.321 1.00 75.44 360 ASP A C 1
ATOM 2867 O O . ASP A 1 360 ? 14.502 4.577 -33.573 1.00 75.44 360 ASP A O 1
ATOM 2871 N N . GLU A 1 361 ? 13.237 3.071 -34.642 1.00 76.75 361 GLU A N 1
ATOM 2872 C CA . GLU A 1 361 ? 11.973 3.567 -34.089 1.00 76.75 361 GLU A CA 1
ATOM 2873 C C . GLU A 1 361 ? 11.722 3.020 -32.683 1.00 76.75 361 GLU A C 1
ATOM 2875 O O . GLU A 1 361 ? 12.003 1.862 -32.390 1.00 76.75 361 GLU A O 1
ATOM 2880 N N . VAL A 1 362 ? 11.172 3.866 -31.811 1.00 78.94 362 VAL A N 1
ATOM 2881 C CA . VAL A 1 362 ? 10.854 3.554 -30.409 1.00 78.94 362 VAL A CA 1
ATOM 2882 C C . VAL A 1 362 ? 9.439 2.996 -30.341 1.00 78.94 362 VAL A C 1
ATOM 2884 O O . VAL A 1 362 ? 8.499 3.717 -30.676 1.00 78.94 362 VAL A O 1
ATOM 2887 N N . VAL A 1 363 ? 9.300 1.747 -29.900 1.00 80.56 363 VAL A N 1
ATOM 2888 C CA . VAL A 1 363 ? 8.048 0.980 -29.984 1.00 80.56 363 VAL A CA 1
ATOM 2889 C C . VAL A 1 363 ? 7.810 0.198 -28.693 1.00 80.56 363 VAL A C 1
ATOM 2891 O O . VAL A 1 363 ? 8.763 -0.246 -28.062 1.00 80.56 363 VAL A O 1
ATOM 2894 N N . VAL A 1 364 ? 6.546 0.019 -28.314 1.00 83.38 364 VAL A N 1
ATOM 2895 C CA . VAL A 1 364 ? 6.072 -0.896 -27.254 1.00 83.38 364 VAL A CA 1
ATOM 2896 C C . VAL A 1 364 ? 5.036 -1.836 -27.863 1.00 83.38 364 VAL A C 1
ATOM 2898 O O . VAL A 1 364 ? 4.403 -1.439 -28.838 1.00 83.38 364 VAL A O 1
ATOM 2901 N N . ASP A 1 365 ? 4.806 -3.018 -27.292 1.00 84.56 365 ASP A N 1
ATOM 2902 C CA . ASP A 1 365 ? 3.651 -3.835 -27.701 1.00 84.56 365 ASP A CA 1
ATOM 2903 C C . ASP A 1 365 ? 2.537 -3.692 -26.669 1.00 84.56 365 ASP A C 1
ATOM 2905 O O . ASP A 1 365 ? 2.784 -3.776 -25.462 1.00 84.56 365 ASP A O 1
ATOM 2909 N N . VAL A 1 366 ? 1.309 -3.492 -27.141 1.00 81.44 366 VAL A N 1
ATOM 2910 C CA . VAL A 1 366 ? 0.115 -3.334 -26.309 1.00 81.44 366 VAL A CA 1
ATOM 2911 C C . VAL A 1 366 ? -0.933 -4.371 -26.667 1.00 81.44 366 VAL A C 1
ATOM 2913 O O . VAL A 1 366 ? -1.032 -4.778 -27.820 1.00 81.44 366 VAL A O 1
ATOM 2916 N N . LYS A 1 367 ? -1.719 -4.790 -25.678 1.00 84.50 367 LYS A N 1
ATOM 2917 C CA . LYS A 1 367 ? -2.800 -5.758 -25.817 1.00 84.50 367 LYS A CA 1
ATOM 2918 C C . LYS A 1 367 ? -4.139 -5.151 -25.417 1.00 84.50 367 LYS A C 1
ATOM 2920 O O . LYS A 1 367 ? -4.219 -4.521 -24.371 1.00 84.50 367 LYS A O 1
ATOM 2925 N N . ALA A 1 368 ? -5.197 -5.383 -26.188 1.00 82.44 368 ALA A N 1
ATOM 2926 C CA . ALA A 1 368 ? -6.560 -5.043 -25.782 1.00 82.44 368 ALA A CA 1
ATOM 2927 C C . ALA A 1 368 ? -6.928 -5.689 -24.430 1.00 82.44 368 ALA A C 1
ATOM 2929 O O . ALA A 1 368 ? -6.716 -6.888 -24.231 1.00 82.44 368 ALA A O 1
ATOM 2930 N N . VAL A 1 369 ? -7.464 -4.880 -23.513 1.00 82.56 369 VAL A N 1
ATOM 2931 C CA . VAL A 1 369 ? -7.951 -5.310 -22.191 1.00 82.56 369 VAL A CA 1
ATOM 2932 C C . VAL A 1 369 ? -9.473 -5.350 -22.180 1.00 82.56 369 VAL A C 1
ATOM 2934 O O . VAL A 1 369 ? -10.037 -6.377 -21.822 1.00 82.56 369 VAL A O 1
ATOM 2937 N N . GLY A 1 370 ? -10.123 -4.264 -22.603 1.00 81.62 370 GLY A N 1
ATOM 2938 C CA . GLY A 1 370 ? -11.581 -4.175 -22.647 1.00 81.62 370 GLY A CA 1
ATOM 2939 C C . GLY A 1 370 ? -12.068 -2.851 -23.221 1.00 81.62 370 GLY A C 1
ATOM 2940 O O . GLY A 1 370 ? -11.349 -1.845 -23.177 1.00 81.62 370 GLY A O 1
ATOM 294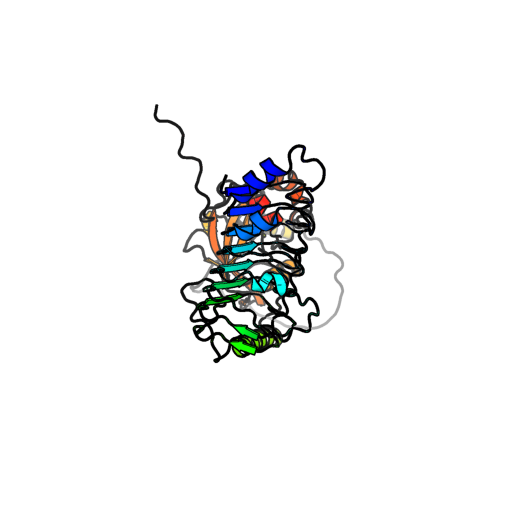1 N N . GLU A 1 371 ? -13.267 -2.857 -23.797 1.00 88.00 371 GLU A N 1
ATOM 2942 C CA . GLU A 1 371 ? -13.885 -1.652 -24.352 1.00 88.00 371 GLU A CA 1
ATOM 2943 C C . GLU A 1 371 ? -14.468 -0.773 -23.237 1.00 88.00 371 GLU A C 1
ATOM 2945 O O . GLU A 1 371 ? -14.870 -1.264 -22.183 1.00 88.00 371 GLU A O 1
ATOM 2950 N N . MET A 1 372 ? -14.496 0.547 -23.428 1.00 85.81 372 MET A N 1
ATOM 2951 C CA . MET A 1 372 ? -15.226 1.433 -22.519 1.00 85.81 372 MET A CA 1
ATOM 2952 C C . MET A 1 372 ? -16.719 1.150 -22.670 1.00 85.81 372 MET A C 1
ATOM 2954 O O . MET A 1 372 ? -17.225 1.216 -23.788 1.00 85.81 372 MET A O 1
ATOM 2958 N N . ARG A 1 373 ? -17.442 0.943 -21.561 1.00 88.25 373 ARG A N 1
ATOM 2959 C CA . ARG A 1 373 ? -18.900 0.701 -21.604 1.00 88.25 373 ARG A CA 1
ATOM 2960 C C . ARG A 1 373 ? -19.629 1.815 -22.351 1.00 88.25 373 ARG A C 1
ATOM 2962 O O . ARG A 1 373 ? -20.550 1.579 -23.127 1.00 88.25 373 ARG A O 1
ATOM 2969 N N . ARG A 1 374 ? -19.172 3.050 -22.140 1.00 92.75 374 ARG A N 1
ATOM 2970 C CA . ARG A 1 374 ? -19.572 4.222 -22.909 1.00 92.75 374 ARG A CA 1
ATOM 2971 C C . ARG A 1 374 ? -18.337 4.994 -23.375 1.00 92.75 374 ARG A C 1
ATOM 2973 O O . ARG A 1 374 ? -17.557 5.456 -22.535 1.00 92.75 374 ARG A O 1
ATOM 2980 N N . PRO A 1 375 ? -18.164 5.219 -24.689 1.00 87.00 375 PRO A N 1
ATOM 2981 C CA . PRO A 1 375 ? -17.097 6.074 -25.183 1.00 87.00 375 PRO A CA 1
ATOM 2982 C C . PRO A 1 375 ? -17.188 7.492 -24.608 1.00 87.00 375 PRO A C 1
ATOM 2984 O O . PRO A 1 375 ? -18.266 8.086 -24.559 1.00 87.00 375 PRO A O 1
ATOM 2987 N N . VAL A 1 376 ? -16.046 8.058 -24.212 1.00 88.00 376 VAL A N 1
ATOM 2988 C CA . VAL A 1 376 ? -15.987 9.398 -23.605 1.00 88.00 376 VAL A CA 1
ATOM 2989 C C . VAL A 1 376 ? -15.473 10.405 -24.623 1.00 88.00 376 VAL A C 1
ATOM 2991 O O . VAL A 1 376 ? -14.287 10.421 -24.972 1.00 88.00 376 VAL A O 1
ATOM 2994 N N . ASP A 1 377 ? -16.370 11.262 -25.106 1.00 85.62 377 ASP A N 1
ATOM 2995 C CA . ASP A 1 377 ? -16.060 12.247 -26.139 1.00 85.62 377 ASP A CA 1
ATOM 2996 C C . ASP A 1 377 ? -15.186 13.399 -25.614 1.00 85.62 377 ASP A C 1
ATOM 2998 O O . ASP A 1 377 ? -15.309 13.870 -24.482 1.00 85.62 377 ASP A O 1
ATOM 3002 N N . LEU A 1 378 ? -14.350 13.965 -26.490 1.00 82.12 378 LEU A N 1
ATOM 3003 C CA . LEU A 1 378 ? -13.479 15.102 -26.168 1.00 82.12 378 LEU A CA 1
ATOM 3004 C C . LEU A 1 378 ? -14.251 16.319 -25.632 1.00 82.12 378 LEU A C 1
ATOM 3006 O O . LEU A 1 378 ? -13.696 17.110 -24.868 1.00 82.12 378 LEU A O 1
ATOM 3010 N N . LYS A 1 379 ? -15.513 16.500 -26.044 1.00 85.31 379 LYS A N 1
ATOM 3011 C CA . LYS A 1 379 ? -16.375 17.569 -25.523 1.00 85.31 379 LYS A CA 1
ATOM 3012 C C . LYS A 1 379 ? -16.660 17.357 -24.034 1.00 85.31 379 LYS A C 1
ATOM 3014 O O . LYS A 1 379 ? -16.500 18.301 -23.271 1.00 85.31 379 LYS A O 1
ATOM 3019 N N . GLU A 1 380 ? -16.998 16.134 -23.633 1.00 86.06 380 GLU A N 1
ATOM 3020 C CA . GLU A 1 380 ? -17.238 15.771 -22.232 1.00 86.06 380 GLU A CA 1
ATOM 3021 C C . GLU A 1 380 ? -15.960 15.896 -21.404 1.00 86.06 380 GLU A C 1
ATOM 3023 O O . GLU A 1 380 ? -15.972 16.532 -20.350 1.00 86.06 380 GLU A O 1
ATOM 3028 N N . LEU A 1 381 ? -14.831 15.407 -21.937 1.00 83.56 381 LEU A N 1
ATOM 3029 C CA . LEU A 1 381 ? -13.527 15.549 -21.287 1.00 83.56 381 LEU A CA 1
ATOM 3030 C C . LEU A 1 381 ? -13.196 17.022 -20.999 1.00 83.56 381 LEU A C 1
ATOM 3032 O O . LEU A 1 381 ? -12.703 17.350 -19.925 1.00 83.56 381 LEU A O 1
ATOM 3036 N N . LYS A 1 382 ? -13.470 17.927 -21.948 1.00 80.75 382 LYS A N 1
ATOM 3037 C CA . LYS A 1 382 ? -13.213 19.370 -21.791 1.00 80.75 382 LYS A CA 1
ATOM 3038 C C . LYS A 1 382 ? -14.196 20.075 -20.860 1.00 80.75 382 LYS A C 1
ATOM 3040 O O . LYS A 1 382 ? -13.836 21.100 -20.286 1.00 80.75 382 LYS A O 1
ATOM 3045 N N . SER A 1 383 ? -15.427 19.580 -20.768 1.00 85.94 383 SER A N 1
ATOM 3046 C CA . SER A 1 383 ? -16.468 20.138 -19.901 1.00 85.94 383 SER A CA 1
ATOM 3047 C C . SER A 1 383 ? -16.283 19.756 -18.432 1.00 85.94 383 SER A C 1
ATOM 3049 O O . SER A 1 383 ? -16.838 20.429 -17.568 1.00 85.94 383 SER A O 1
ATOM 3051 N N . ASN A 1 384 ? -15.497 18.718 -18.135 1.00 86.06 384 ASN A N 1
ATOM 3052 C CA . ASN A 1 384 ? -15.217 18.295 -16.769 1.00 86.06 384 ASN A CA 1
ATOM 3053 C C . ASN A 1 384 ? -14.125 19.171 -16.116 1.00 86.06 384 ASN A C 1
ATOM 3055 O O . ASN A 1 384 ? -12.984 19.236 -16.580 1.00 86.06 384 ASN A O 1
ATOM 3059 N N . GLU A 1 385 ? -14.471 19.826 -15.004 1.00 83.44 385 GLU A N 1
ATOM 3060 C CA . GLU A 1 385 ? -13.574 20.705 -14.239 1.00 83.44 385 GLU A CA 1
ATOM 3061 C C . GLU A 1 385 ? -12.310 19.985 -13.737 1.00 83.44 385 GLU A C 1
ATOM 3063 O O . GLU A 1 385 ? -11.216 20.553 -13.794 1.00 83.44 385 GLU A O 1
ATOM 3068 N N . GLY A 1 386 ? -12.433 18.716 -13.334 1.00 76.31 386 GLY A N 1
ATOM 3069 C CA . GLY A 1 386 ? -11.323 17.885 -12.857 1.00 76.31 386 GLY A CA 1
ATOM 3070 C C . GLY A 1 386 ? -10.315 17.507 -13.947 1.00 76.31 386 GLY A C 1
ATOM 3071 O O . GLY A 1 386 ? -9.195 17.105 -13.643 1.00 76.31 386 GLY A O 1
ATOM 3072 N N . LEU A 1 387 ? -10.666 17.696 -15.224 1.00 79.12 387 LEU A N 1
ATOM 3073 C CA . LEU A 1 387 ? -9.819 17.344 -16.365 1.00 79.12 387 LEU A CA 1
ATOM 3074 C C . LEU A 1 387 ? -9.129 18.551 -17.017 1.00 79.12 387 LEU A C 1
ATOM 3076 O O . LEU A 1 387 ? -8.300 18.371 -17.909 1.00 79.12 387 LEU A O 1
ATOM 3080 N N . LYS A 1 388 ? -9.379 19.790 -16.565 1.00 76.44 388 LYS A N 1
ATOM 3081 C CA . LYS A 1 388 ? -8.816 21.023 -17.168 1.00 76.44 388 LYS A CA 1
ATOM 3082 C C . LYS A 1 388 ? -7.282 21.052 -17.268 1.00 76.44 388 LYS A C 1
ATOM 3084 O O . LYS A 1 388 ? -6.723 21.771 -18.102 1.00 76.44 388 LYS A O 1
ATOM 3089 N N . GLY A 1 389 ? -6.589 20.291 -16.421 1.00 73.31 389 GLY A N 1
ATOM 3090 C CA . GLY A 1 389 ? -5.130 20.157 -16.417 1.00 73.31 389 GLY A CA 1
ATOM 3091 C C . GLY A 1 389 ? -4.556 19.211 -17.477 1.00 73.31 389 GLY A C 1
ATOM 3092 O O . GLY A 1 389 ? -3.338 19.196 -17.660 1.00 73.31 389 GLY A O 1
ATOM 3093 N N . LEU A 1 390 ? -5.398 18.446 -18.180 1.00 73.25 390 LEU A N 1
ATOM 3094 C CA . LEU A 1 390 ? -4.964 17.350 -19.041 1.00 73.25 390 LEU A CA 1
ATOM 3095 C C . LEU A 1 390 ? -4.072 17.839 -20.190 1.00 73.25 390 LEU A C 1
ATOM 3097 O O . LEU A 1 390 ? -4.437 18.722 -20.975 1.00 73.25 390 LEU A O 1
ATOM 3101 N N . ALA A 1 391 ? -2.897 17.221 -20.329 1.00 66.88 391 ALA A N 1
ATOM 3102 C CA . ALA A 1 391 ? -1.926 17.586 -21.358 1.00 66.88 391 ALA A CA 1
ATOM 3103 C C . ALA A 1 391 ? -2.479 17.415 -22.786 1.00 66.88 391 ALA A C 1
ATOM 3105 O O . ALA A 1 391 ? -2.085 18.171 -23.673 1.00 66.88 391 ALA A O 1
ATOM 3106 N N . LEU A 1 392 ? -3.466 16.531 -22.987 1.00 69.62 392 LEU A N 1
ATOM 3107 C CA . LEU A 1 392 ? -4.205 16.373 -24.245 1.00 69.62 392 LEU A CA 1
ATOM 3108 C C . LEU A 1 392 ? -4.832 17.693 -24.740 1.00 69.62 392 LEU A C 1
ATOM 3110 O O . LEU A 1 392 ? -4.859 17.956 -25.941 1.00 69.62 392 LEU A O 1
ATOM 3114 N N . PHE A 1 393 ? -5.303 18.558 -23.832 1.00 76.12 393 PHE A N 1
ATOM 3115 C CA . PHE A 1 393 ? -5.927 19.837 -24.199 1.00 76.12 393 PHE A CA 1
ATOM 3116 C C . PHE A 1 393 ? -4.900 20.907 -24.562 1.00 76.12 393 PHE A C 1
ATOM 3118 O O . PHE A 1 393 ? -5.157 21.754 -25.417 1.00 76.12 393 PHE A O 1
ATOM 3125 N N . ARG A 1 394 ? -3.731 20.863 -23.915 1.00 69.94 394 ARG A N 1
ATOM 3126 C CA . ARG A 1 394 ? -2.637 21.824 -24.115 1.00 69.94 394 ARG A CA 1
ATOM 3127 C C . ARG A 1 394 ? -1.754 21.448 -25.305 1.00 69.94 394 ARG A C 1
ATOM 3129 O O . ARG A 1 394 ? -1.161 22.322 -25.931 1.00 69.94 394 ARG A O 1
ATOM 3136 N N . GLN A 1 395 ? -1.657 20.156 -25.613 1.00 66.31 395 GLN A N 1
ATOM 3137 C CA . GLN A 1 395 ? -0.755 19.598 -26.617 1.00 66.31 395 GLN A CA 1
ATOM 3138 C C . GLN A 1 395 ? -1.490 18.595 -27.527 1.00 66.31 395 GLN A C 1
ATOM 3140 O O . GLN A 1 395 ? -1.196 17.403 -27.499 1.00 66.31 395 GLN A O 1
ATOM 3145 N N . PRO A 1 396 ? -2.389 19.058 -28.416 1.00 63.22 396 PRO A N 1
ATOM 3146 C CA . PRO A 1 396 ? -3.222 18.184 -29.255 1.00 63.22 396 PRO A CA 1
ATOM 3147 C C . PRO A 1 396 ? -2.444 17.378 -30.311 1.00 63.22 396 PRO A C 1
ATOM 3149 O O . PRO A 1 396 ? -3.027 16.567 -31.015 1.00 63.22 396 PRO A O 1
ATOM 3152 N N . ARG A 1 397 ? -1.138 17.632 -30.468 1.00 62.44 397 ARG A N 1
ATOM 3153 C CA . ARG A 1 397 ? -0.237 16.906 -31.383 1.00 62.44 397 ARG A CA 1
ATOM 3154 C C . ARG A 1 397 ? 0.668 15.906 -30.657 1.00 62.44 397 ARG A C 1
ATOM 3156 O O . ARG A 1 397 ? 1.530 15.306 -31.297 1.00 62.44 397 ARG A O 1
ATOM 3163 N N . LEU A 1 398 ? 0.550 15.792 -29.333 1.00 66.38 398 LEU A N 1
ATOM 3164 C CA . LEU A 1 398 ? 1.294 14.809 -28.557 1.00 66.38 398 LEU A CA 1
ATOM 3165 C C . LEU A 1 398 ? 0.510 13.495 -28.577 1.00 66.38 398 LEU A C 1
ATOM 3167 O O . LEU A 1 398 ? -0.595 13.430 -28.054 1.00 66.38 398 LEU A O 1
ATOM 3171 N N . SER A 1 399 ? 1.079 12.469 -29.209 1.00 65.81 399 SER A N 1
ATOM 3172 C CA . SER A 1 399 ? 0.369 11.215 -29.480 1.00 65.81 399 SER A CA 1
ATOM 3173 C C . SER A 1 399 ? 0.333 10.231 -28.309 1.00 65.81 399 SER A C 1
ATOM 3175 O O . SER A 1 399 ? -0.399 9.253 -28.343 1.00 65.81 399 SER A O 1
ATOM 3177 N N . VAL A 1 400 ? 1.164 10.458 -27.299 1.00 75.00 400 VAL A N 1
ATOM 3178 C CA . VAL A 1 400 ? 1.407 9.546 -26.180 1.00 75.00 400 VAL A CA 1
ATOM 3179 C C . VAL A 1 400 ? 1.495 10.444 -24.958 1.00 75.00 400 VAL A C 1
ATOM 3181 O O . VAL A 1 400 ? 2.451 11.217 -24.836 1.00 75.00 400 VAL A O 1
ATOM 3184 N N . VAL A 1 401 ? 0.469 10.427 -24.108 1.00 75.19 401 VAL A N 1
ATOM 3185 C CA . VAL A 1 401 ? 0.304 11.400 -23.016 1.00 75.19 401 VAL A CA 1
ATOM 3186 C C . VAL A 1 401 ? 0.202 10.686 -21.669 1.00 75.19 401 VAL A C 1
ATOM 3188 O O . VAL A 1 401 ? -0.673 9.833 -21.533 1.00 75.19 401 VAL A O 1
ATOM 3191 N N . PRO A 1 402 ? 1.032 11.037 -20.666 1.00 72.75 402 PRO A N 1
ATOM 3192 C CA . PRO A 1 402 ? 0.899 10.487 -19.325 1.00 72.75 402 PRO A CA 1
ATOM 3193 C C . PRO A 1 402 ? -0.389 10.987 -18.666 1.00 72.75 402 PRO A C 1
ATOM 3195 O O . PRO A 1 402 ? -0.767 12.152 -18.821 1.00 72.75 402 PRO A O 1
ATOM 3198 N N . ILE 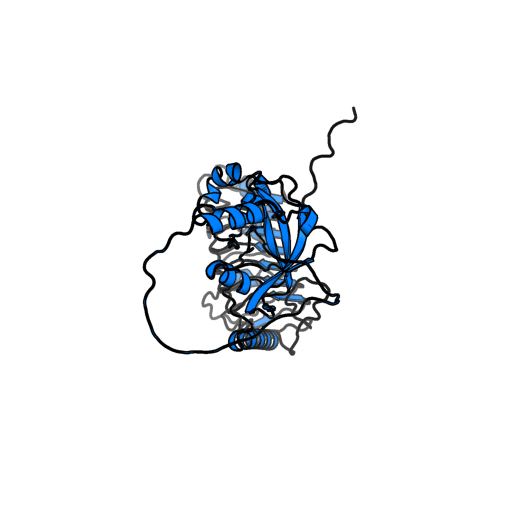A 1 403 ? -1.045 10.106 -17.919 1.00 70.12 403 ILE A N 1
ATOM 3199 C CA . ILE A 1 403 ? -2.300 10.377 -17.219 1.00 70.12 403 ILE A CA 1
ATOM 3200 C C . ILE A 1 403 ? -2.095 10.127 -15.732 1.00 70.12 403 ILE A C 1
ATOM 3202 O O . ILE A 1 403 ? -1.384 9.204 -15.355 1.00 70.12 403 ILE A O 1
ATOM 3206 N N . SER A 1 404 ? -2.667 10.989 -14.891 1.00 67.44 404 SER A N 1
ATOM 3207 C CA . SER A 1 404 ? -2.669 10.770 -13.446 1.00 67.44 404 SER A CA 1
ATOM 3208 C C . SER A 1 404 ? -3.785 9.806 -13.053 1.00 67.44 404 SER A C 1
ATOM 3210 O O . SER A 1 404 ? -4.758 9.625 -13.789 1.00 67.44 404 SER A O 1
ATOM 3212 N N . LYS A 1 405 ? -3.670 9.197 -11.873 1.00 70.88 405 LYS A N 1
ATOM 3213 C CA . LYS A 1 405 ? -4.672 8.255 -11.368 1.00 70.88 405 LYS A CA 1
ATOM 3214 C C . LYS A 1 405 ? -6.058 8.901 -11.228 1.00 70.88 405 LYS A C 1
ATOM 3216 O O . LYS A 1 405 ? -7.053 8.268 -11.562 1.00 70.88 405 LYS A O 1
ATOM 3221 N N . GLU A 1 406 ? -6.110 10.163 -10.822 1.00 70.38 406 GLU A N 1
ATOM 3222 C CA . GLU A 1 406 ? -7.348 10.930 -10.644 1.00 70.38 406 GLU A CA 1
ATOM 3223 C C . GLU A 1 406 ? -8.027 11.175 -11.995 1.00 70.38 406 GLU A C 1
ATOM 3225 O O . GLU A 1 406 ? -9.226 10.968 -12.149 1.00 70.38 406 GLU A O 1
ATOM 3230 N N . VAL A 1 407 ? -7.246 11.558 -13.011 1.00 76.19 407 VAL A N 1
ATOM 3231 C CA . VAL A 1 407 ? -7.743 11.718 -14.384 1.00 76.19 407 VAL A CA 1
ATOM 3232 C C . VAL A 1 407 ? -8.256 10.385 -14.929 1.00 76.19 407 VAL A C 1
ATOM 3234 O O . VAL A 1 407 ? -9.299 10.365 -15.578 1.00 76.19 407 VAL A O 1
ATOM 3237 N N . TRP A 1 408 ? -7.547 9.282 -14.672 1.00 79.81 408 TRP A N 1
ATOM 3238 C CA . TRP A 1 408 ? -7.982 7.943 -15.072 1.00 79.81 408 TRP A CA 1
ATOM 3239 C C . TRP A 1 408 ? -9.347 7.596 -14.481 1.00 79.81 408 TRP A C 1
ATOM 3241 O O . TRP A 1 408 ? -10.252 7.203 -15.211 1.00 79.81 408 TRP A O 1
ATOM 3251 N N . GLU A 1 409 ? -9.502 7.777 -13.170 1.00 79.62 409 GLU A N 1
ATOM 3252 C CA . GLU A 1 409 ? -10.737 7.465 -12.449 1.00 79.62 409 GLU A CA 1
ATOM 3253 C C . GLU A 1 409 ? -11.908 8.314 -12.949 1.00 79.62 409 GLU A C 1
ATOM 3255 O O . GLU A 1 409 ? -12.954 7.751 -13.258 1.00 79.62 409 GLU A O 1
ATOM 3260 N N . ILE A 1 410 ? -11.705 9.616 -13.176 1.00 81.25 410 ILE A N 1
ATOM 3261 C CA . ILE A 1 410 ? -12.733 10.497 -13.750 1.00 81.25 410 ILE A CA 1
ATOM 3262 C C . ILE A 1 410 ? -13.142 10.044 -15.161 1.00 81.25 410 ILE A C 1
ATOM 3264 O O . ILE A 1 410 ? -14.327 10.041 -15.483 1.00 81.25 410 ILE A O 1
ATOM 3268 N N . ILE A 1 411 ? -12.191 9.671 -16.026 1.00 82.12 411 ILE A N 1
ATOM 3269 C CA . ILE A 1 411 ? -12.508 9.204 -17.388 1.00 8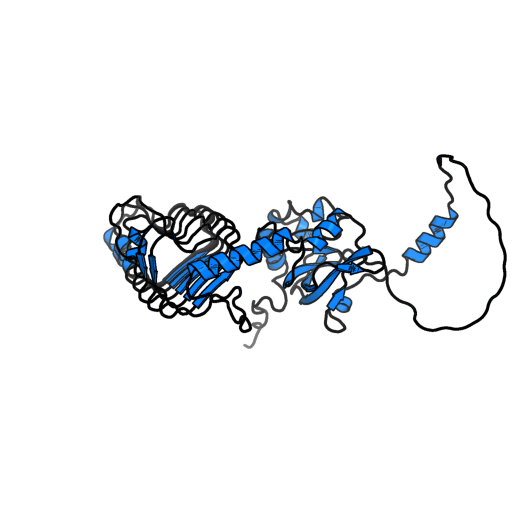2.12 411 ILE A CA 1
ATOM 3270 C C . ILE A 1 411 ? -13.260 7.870 -17.339 1.00 82.12 411 ILE A C 1
ATOM 3272 O O . ILE A 1 411 ? -14.237 7.703 -18.069 1.00 82.12 411 ILE A O 1
ATOM 3276 N N . CYS A 1 412 ? -12.856 6.946 -16.463 1.00 82.56 412 CYS A N 1
ATOM 3277 C CA . CYS A 1 412 ? -13.597 5.709 -16.241 1.00 82.56 412 CYS A CA 1
ATOM 3278 C C . CYS A 1 412 ? -15.010 5.991 -15.721 1.00 82.56 412 CYS A C 1
ATOM 3280 O O . CYS A 1 412 ? -15.952 5.436 -16.263 1.00 82.56 412 CYS A O 1
ATOM 3282 N N . GLU A 1 413 ? -15.191 6.872 -14.738 1.00 86.44 413 GLU A N 1
ATOM 3283 C CA . GLU A 1 413 ? -16.520 7.248 -14.235 1.00 86.44 413 GLU A CA 1
ATOM 3284 C C . GLU A 1 413 ? -17.401 7.861 -15.323 1.00 86.44 413 GLU A C 1
ATOM 3286 O O . GLU A 1 413 ? -18.552 7.456 -15.477 1.00 86.44 413 GLU A O 1
ATOM 3291 N N . LEU A 1 414 ? -16.856 8.780 -16.127 1.00 87.06 414 LEU A N 1
ATOM 3292 C CA . LEU A 1 414 ? -17.576 9.346 -17.266 1.00 87.06 414 LEU A CA 1
ATOM 3293 C C . LEU A 1 414 ? -18.022 8.244 -18.233 1.00 87.06 414 LEU A C 1
ATOM 3295 O O . LEU A 1 414 ? -19.163 8.260 -18.687 1.00 87.06 414 LEU A O 1
ATOM 3299 N N . GLY A 1 415 ? -17.153 7.280 -18.529 1.00 87.19 415 GLY A N 1
ATOM 3300 C CA . GLY A 1 415 ? -17.454 6.179 -19.443 1.00 87.19 415 GLY A CA 1
ATOM 3301 C C . GLY A 1 415 ? -18.235 5.016 -18.832 1.00 87.19 415 GLY A C 1
ATOM 3302 O O . GLY A 1 415 ? -18.423 4.017 -19.515 1.00 87.19 415 GLY A O 1
ATOM 3303 N N . GLY A 1 416 ? -18.654 5.098 -17.563 1.00 88.12 416 GLY A N 1
ATOM 3304 C CA . GLY A 1 416 ? -19.274 3.973 -16.853 1.00 88.12 416 GLY A CA 1
ATOM 3305 C C . GLY A 1 416 ? -18.312 2.814 -16.557 1.00 88.12 416 GLY A C 1
ATOM 3306 O O . GLY A 1 416 ? -18.744 1.759 -16.118 1.00 88.12 416 GLY A O 1
ATOM 3307 N N . GLY A 1 417 ? -17.007 2.997 -16.755 1.00 82.75 417 GLY A N 1
ATOM 3308 C CA . GLY A 1 417 ? -15.953 1.989 -16.656 1.00 82.75 417 GLY A CA 1
ATOM 3309 C C . GLY A 1 417 ? -15.665 1.293 -17.988 1.00 82.75 417 GLY A C 1
ATOM 3310 O O . GLY A 1 417 ? -16.029 1.790 -19.055 1.00 82.75 417 GLY A O 1
ATOM 3311 N N . PHE A 1 418 ? -14.957 0.170 -17.931 1.00 81.31 418 PHE A N 1
ATOM 3312 C CA . PHE A 1 418 ? -14.586 -0.618 -19.109 1.00 81.31 418 PHE A CA 1
ATOM 3313 C C . PHE A 1 418 ? -14.746 -2.113 -18.834 1.00 81.31 418 PHE A C 1
ATOM 3315 O O . PHE A 1 418 ? -14.737 -2.549 -17.685 1.00 81.31 418 PHE A O 1
ATOM 3322 N N . GLU A 1 419 ? -14.895 -2.906 -19.884 1.00 83.56 419 GLU A N 1
ATOM 3323 C CA . GLU A 1 419 ? -15.040 -4.354 -19.769 1.00 83.56 419 GLU A CA 1
ATOM 3324 C C . GLU A 1 419 ? -13.843 -4.979 -19.034 1.00 83.56 419 GLU A C 1
ATOM 3326 O O . GLU A 1 419 ? -12.683 -4.677 -19.314 1.00 83.56 419 GLU A O 1
ATOM 3331 N N . GLY A 1 420 ? -14.113 -5.863 -18.072 1.00 70.88 420 GLY A N 1
ATOM 3332 C CA . GLY A 1 420 ? -13.063 -6.506 -17.275 1.00 70.88 420 GLY A CA 1
ATOM 3333 C C . GLY A 1 420 ? -12.523 -5.666 -16.108 1.00 70.88 420 GLY A C 1
ATOM 3334 O O . GLY A 1 420 ? -11.620 -6.125 -15.409 1.00 70.88 420 GLY A O 1
ATOM 3335 N N . ASP A 1 421 ? -13.094 -4.487 -15.832 1.00 72.19 421 ASP A N 1
ATOM 3336 C CA . ASP A 1 421 ? -12.745 -3.652 -14.669 1.00 72.19 421 ASP A CA 1
ATOM 3337 C C . ASP A 1 421 ? -13.316 -4.153 -13.322 1.00 72.19 421 ASP A C 1
ATOM 3339 O O . ASP A 1 421 ? -13.062 -3.552 -12.274 1.00 72.19 421 ASP A O 1
ATOM 3343 N N . GLY A 1 422 ? -14.076 -5.255 -13.335 1.00 61.22 422 GLY A N 1
ATOM 3344 C CA . GLY A 1 422 ? -14.663 -5.881 -12.148 1.00 61.22 422 GLY A CA 1
ATOM 3345 C C . GLY A 1 422 ? -15.914 -5.186 -11.597 1.00 61.22 422 GLY A C 1
ATOM 3346 O O . GLY A 1 422 ? -16.386 -5.572 -10.526 1.00 61.22 422 GLY A O 1
ATOM 3347 N N . LYS A 1 423 ? -16.458 -4.182 -12.295 1.00 56.12 423 LYS A N 1
ATOM 3348 C CA . LYS A 1 423 ? -17.771 -3.594 -11.991 1.00 56.12 423 LYS A CA 1
ATOM 3349 C C . LYS A 1 423 ? -18.862 -4.365 -12.749 1.00 56.12 423 LYS A C 1
ATOM 3351 O O . LYS A 1 423 ? -18.660 -4.743 -13.898 1.00 56.12 423 LYS A O 1
ATOM 3356 N N . VAL A 1 424 ? -19.975 -4.667 -12.082 1.00 49.94 424 VAL A N 1
ATOM 3357 C CA . VAL A 1 424 ? -21.125 -5.354 -12.697 1.00 49.94 424 VAL A CA 1
ATOM 3358 C C . VAL A 1 424 ? -21.916 -4.330 -13.508 1.00 49.94 424 VAL A C 1
ATOM 3360 O O . VAL A 1 424 ? -22.068 -3.194 -13.061 1.00 49.94 424 VAL A O 1
ATOM 3363 N N . ASP A 1 425 ? -22.374 -4.723 -14.692 1.00 50.31 425 ASP A N 1
ATOM 3364 C CA . ASP A 1 425 ? -23.267 -3.915 -15.516 1.00 50.31 425 ASP A CA 1
ATOM 3365 C C . ASP A 1 425 ? -24.635 -3.824 -14.817 1.00 50.31 425 ASP A C 1
ATOM 3367 O O . ASP A 1 425 ? -25.344 -4.820 -14.699 1.00 50.31 425 ASP A O 1
ATOM 3371 N N . ASP A 1 426 ? -25.000 -2.643 -14.314 1.00 45.28 426 ASP A N 1
ATOM 3372 C CA . ASP A 1 426 ? -26.309 -2.364 -13.692 1.00 45.28 426 ASP A CA 1
ATOM 3373 C C . ASP A 1 426 ? -27.437 -2.219 -14.748 1.00 45.28 426 ASP A C 1
ATOM 3375 O O . ASP A 1 426 ? -28.340 -1.403 -14.580 1.00 45.28 426 ASP A O 1
ATOM 3379 N N . ASP A 1 427 ? -27.401 -2.993 -15.841 1.00 44.91 427 ASP A N 1
ATOM 3380 C CA . ASP A 1 427 ? -28.355 -2.873 -16.964 1.00 44.91 427 ASP A CA 1
ATOM 3381 C C . ASP A 1 427 ? -29.315 -4.070 -17.137 1.00 44.91 427 ASP A C 1
ATOM 3383 O O . ASP A 1 427 ? -30.080 -4.102 -18.094 1.00 44.91 427 ASP A O 1
ATOM 3387 N N . ASP A 1 428 ? -29.382 -5.003 -16.178 1.00 40.31 428 ASP A N 1
ATOM 3388 C CA . ASP A 1 428 ? -30.361 -6.111 -16.191 1.00 40.31 428 ASP A CA 1
ATOM 3389 C C . ASP A 1 428 ? -31.388 -6.017 -15.045 1.00 40.31 428 ASP A C 1
ATOM 3391 O O . ASP A 1 428 ? -31.647 -6.979 -14.318 1.00 40.31 428 ASP A O 1
ATOM 3395 N N . ASN A 1 429 ? -32.012 -4.850 -14.859 1.00 37.91 429 ASN A N 1
ATOM 3396 C CA . ASN A 1 429 ? -33.264 -4.782 -14.098 1.00 37.91 429 ASN A CA 1
ATOM 3397 C C . ASN A 1 429 ? -34.288 -3.840 -14.741 1.00 37.91 429 ASN A C 1
ATOM 3399 O O . ASN A 1 429 ? -34.797 -2.917 -14.106 1.00 37.91 429 ASN A O 1
ATOM 3403 N N . GLU A 1 430 ? -34.621 -4.110 -16.003 1.00 44.00 430 GLU A N 1
ATOM 3404 C CA . GLU A 1 430 ? -35.918 -3.739 -16.564 1.00 44.00 430 GLU A CA 1
ATOM 3405 C C . GLU A 1 430 ? -36.778 -4.994 -16.773 1.00 44.00 430 GLU A C 1
ATOM 3407 O O . GLU A 1 430 ? -36.632 -5.725 -17.745 1.00 44.00 430 GLU A O 1
ATOM 3412 N N . GLY A 1 431 ? -37.714 -5.193 -15.841 1.00 40.97 431 GLY A N 1
ATOM 3413 C CA . GLY A 1 431 ? -39.072 -5.637 -16.151 1.00 40.97 431 GLY A CA 1
ATOM 3414 C C . GLY A 1 431 ? -39.326 -7.132 -16.327 1.00 40.97 431 GLY A C 1
ATOM 3415 O O . GLY A 1 431 ? -39.389 -7.615 -17.449 1.00 40.97 431 GLY A O 1
ATOM 3416 N N . GLU A 1 432 ? -39.723 -7.794 -15.240 1.00 35.72 432 GLU A N 1
ATOM 3417 C CA . GLU A 1 432 ? -40.887 -8.688 -15.291 1.00 35.72 432 GLU A CA 1
ATOM 3418 C C . GLU A 1 432 ? -41.814 -8.350 -14.108 1.00 35.72 432 GLU A C 1
ATOM 3420 O O . GLU A 1 432 ? -41.510 -8.637 -12.948 1.00 35.72 432 GLU A O 1
ATOM 3425 N N . GLU A 1 433 ? -42.909 -7.647 -14.430 1.00 39.16 433 GLU A N 1
ATOM 3426 C CA . GLU A 1 433 ? -44.176 -7.691 -13.682 1.00 39.16 433 GLU A CA 1
ATOM 3427 C C . GLU A 1 433 ? -44.903 -9.014 -13.944 1.00 39.16 433 GLU A C 1
ATOM 3429 O O . GLU A 1 433 ? -44.888 -9.472 -15.113 1.00 39.16 433 GLU A O 1
#

pLDDT: mean 71.21, std 21.82, range [21.23, 97.94]

Organism: Hevea brasiliensis (NCBI:txid3981)

InterPro domains:
  IPR002740 EVE domain [PF01878] (293-414)
  IPR015947 PUA-like superfamily [SSF88697] (293-416)
  IPR032675 Leucine-rich repeat domain superfamily [G3DSA:3.80.10.10] (19-215)
  IPR052181 5-Hydroxymethylcytosine binding [PTHR14087] (287-427)
  IPR057135 Disease resistance protein At4g27190-like, leucine-rich repeats [PF23247] (5-79)
  IPR057135 Disease resistance protein At4g27190-like, leucine-rich repeats [PF23247] (80-180)